Protein 1YXA (pdb70)

Structure (mmCIF, N/CA/C/O backbone):
data_1YXA
#
_entry.id   1YXA
#
_cell.length_a   83.340
_cell.length_b   92.620
_cell.length_c   118.260
_cell.angle_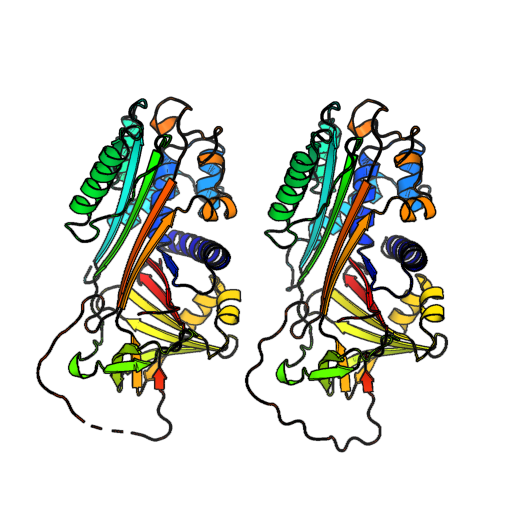alpha   90.000
_cell.angle_beta   90.000
_cell.angle_gamma   90.000
#
_symmetry.space_group_name_H-M   'P 21 21 21'
#
loop_
_entity.id
_entity.type
_entity.pdbx_description
1 polymer 'serine (or cysteine) proteinase inhibitor, clade A, member 3N'
2 water water
#
loop_
_atom_site.group_PDB
_atom_site.id
_atom_site.type_symbol
_atom_site.label_atom_id
_atom_site.label_alt_id
_atom_site.label_comp_id
_atom_site.lab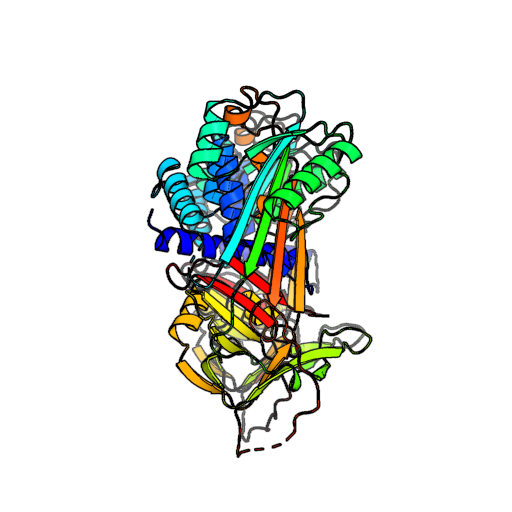el_asym_id
_atom_site.label_entity_id
_atom_site.label_seq_id
_atom_site.pdbx_PDB_ins_code
_atom_site.Cartn_x
_atom_site.Cartn_y
_atom_site.Cartn_z
_atom_site.occupancy
_atom_site.B_iso_or_equiv
_atom_site.auth_seq_id
_atom_site.auth_comp_id
_atom_site.auth_asym_id
_atom_site.auth_atom_id
_atom_site.pdbx_PDB_model_num
ATOM 1 N N . LEU A 1 27 ? 65.216 25.457 42.530 1.00 35.33 47 LEU A N 1
ATOM 2 C CA . LEU A 1 27 ? 64.373 26.578 42.034 1.00 38.07 47 LEU A CA 1
ATOM 3 C C . LEU A 1 27 ? 64.059 27.587 43.137 1.00 39.43 47 LEU A C 1
ATOM 4 O O . LEU A 1 27 ? 64.117 28.803 42.912 1.00 38.49 47 LEU A O 1
ATOM 9 N N . ALA A 1 28 ? 63.705 27.070 44.313 1.00 39.51 48 ALA A N 1
ATOM 10 C CA . ALA A 1 28 ? 63.457 27.894 45.484 1.00 41.19 48 ALA A CA 1
ATOM 11 C C . ALA A 1 28 ? 64.708 28.679 45.829 1.00 41.04 48 ALA A C 1
ATOM 12 O O . ALA A 1 28 ? 64.639 29.888 46.101 1.00 40.65 48 ALA A O 1
ATOM 14 N N . SER A 1 29 ? 65.843 27.979 45.774 1.00 39.79 49 SER A N 1
ATOM 15 C CA . SER A 1 29 ? 67.149 28.530 46.110 1.00 39.74 49 SER A CA 1
ATOM 16 C C . SER A 1 29 ? 67.610 29.549 45.068 1.00 37.31 49 SER A C 1
ATOM 17 O O . SER A 1 29 ? 68.147 30.597 45.424 1.00 38.48 49 SER A O 1
ATOM 20 N N . ILE A 1 30 ? 67.399 29.230 43.791 1.00 34.78 50 ILE A N 1
ATOM 21 C CA . ILE A 1 30 ? 67.669 30.156 42.694 1.00 34.14 50 ILE A CA 1
ATOM 22 C C . ILE A 1 30 ? 66.856 31.427 42.903 1.00 33.30 50 ILE A C 1
ATOM 23 O O . ILE A 1 30 ? 67.400 32.529 42.894 1.00 35.38 50 ILE A O 1
ATOM 28 N N . ASN A 1 31 ? 65.552 31.265 43.111 1.00 31.83 51 ASN A N 1
ATOM 29 C CA . ASN A 1 31 ? 64.665 32.408 43.261 1.00 29.66 51 ASN A CA 1
ATOM 30 C C . ASN A 1 31 ? 64.953 33.244 44.506 1.00 30.40 51 ASN A C 1
ATOM 31 O O . ASN A 1 31 ? 64.785 34.479 44.485 1.00 29.56 51 ASN A O 1
ATOM 36 N N . THR A 1 32 ? 65.387 32.574 45.574 1.00 28.72 52 THR A N 1
ATOM 37 C CA . THR A 1 32 ? 65.767 33.243 46.817 1.00 30.24 52 THR A CA 1
ATOM 38 C C . THR A 1 32 ? 67.040 34.044 46.617 1.00 30.04 52 THR A C 1
ATOM 39 O O . THR A 1 32 ? 67.179 35.145 47.156 1.00 33.25 52 THR A O 1
ATOM 43 N N . ASP A 1 33 ? 67.959 33.500 45.831 1.00 30.69 53 ASP A N 1
ATOM 44 C CA . ASP A 1 33 ? 69.202 34.191 45.527 1.00 31.08 53 ASP A CA 1
ATOM 45 C C . ASP A 1 33 ? 68.908 35.445 44.714 1.00 30.12 53 ASP A C 1
ATOM 46 O O . ASP A 1 33 ? 69.455 36.506 44.987 1.00 29.58 53 ASP A O 1
ATOM 51 N N . PHE A 1 34 ? 68.035 35.323 43.716 1.00 29.60 54 PHE A N 1
ATOM 52 C CA . PHE A 1 34 ? 67.542 36.487 42.990 1.00 27.96 54 PHE A CA 1
ATOM 53 C C . PHE A 1 34 ? 66.892 37.499 43.941 1.00 27.41 54 PHE A C 1
ATOM 54 O O . PHE A 1 34 ? 67.167 38.708 43.861 1.00 28.37 54 PHE A O 1
ATOM 62 N N . ALA A 1 35 ? 66.042 37.005 44.846 1.00 27.59 55 ALA A N 1
ATOM 63 C CA . ALA A 1 35 ? 65.295 37.875 45.781 1.00 27.29 55 ALA A CA 1
ATOM 64 C C . ALA A 1 35 ? 66.219 38.804 46.570 1.00 26.59 55 ALA A C 1
ATOM 65 O O . ALA A 1 35 ? 66.023 40.021 46.597 1.00 27.95 55 ALA A O 1
ATOM 67 N N . PHE A 1 36 ? 67.258 38.218 47.157 1.00 26.52 56 PHE A N 1
ATOM 68 C CA . PHE A 1 36 ? 68.187 38.957 48.003 1.00 28.35 56 PHE A CA 1
ATOM 69 C C . PHE A 1 36 ? 69.109 39.869 47.210 1.00 29.80 56 PHE A C 1
ATOM 70 O O . PHE A 1 36 ? 69.495 40.931 47.696 1.00 30.79 56 PHE A O 1
ATOM 78 N N . SER A 1 37 ? 69.455 39.457 45.993 1.00 30.40 57 SER A N 1
ATOM 79 C CA . SER A 1 37 ? 70.197 40.299 45.068 1.00 29.89 57 SER A CA 1
ATOM 80 C C . SER A 1 37 ? 69.398 41.551 44.749 1.00 29.63 57 SER A C 1
ATOM 81 O O . SER A 1 37 ? 69.909 42.662 44.834 1.00 30.12 57 SER A O 1
ATOM 84 N N . LEU A 1 38 ? 68.144 41.347 44.358 1.00 29.97 58 LEU A N 1
ATOM 85 C CA . LEU A 1 38 ? 67.239 42.429 44.021 1.00 29.05 58 LEU A CA 1
ATOM 86 C C . LEU A 1 38 ? 66.999 43.335 45.236 1.00 29.43 58 LEU A C 1
ATOM 87 O O . LEU A 1 38 ? 67.055 44.560 45.113 1.00 30.76 58 LEU A O 1
ATOM 92 N N . TYR A 1 39 ? 66.745 42.724 46.396 1.00 28.87 59 TYR A N 1
ATOM 93 C CA . TYR A 1 39 ? 66.529 43.453 47.647 1.00 27.96 59 TYR A CA 1
ATOM 94 C C . TYR A 1 39 ? 67.633 44.489 47.895 1.00 28.70 59 TYR A C 1
ATOM 95 O O . TYR A 1 39 ? 67.352 45.680 48.116 1.00 27.91 59 TYR A O 1
ATOM 104 N N . LYS A 1 40 ? 68.882 44.033 47.843 1.00 28.11 60 LYS A N 1
ATOM 105 C CA . LYS A 1 40 ? 70.035 44.885 48.078 1.00 28.60 60 LYS A CA 1
ATOM 106 C C . LYS A 1 40 ? 70.116 46.054 47.088 1.00 29.33 60 LYS A C 1
ATOM 107 O O . LYS A 1 40 ? 70.453 47.185 47.469 1.00 27.87 60 LYS A O 1
ATOM 113 N N . GLU A 1 41 ? 69.825 45.778 45.815 1.00 30.18 61 GLU A N 1
ATOM 114 C CA . GLU A 1 41 ? 69.830 46.819 44.796 1.00 29.94 61 GLU A CA 1
ATOM 115 C C . GLU A 1 41 ? 68.711 47.827 45.039 1.00 31.00 61 GLU A C 1
ATOM 116 O O . GLU A 1 41 ? 68.892 49.023 44.814 1.00 29.67 61 GLU A O 1
ATOM 122 N N . LEU A 1 42 ? 67.568 47.344 45.518 1.00 30.56 62 LEU A N 1
ATOM 123 C CA . LEU A 1 42 ? 66.440 48.226 45.817 1.00 30.48 62 LEU A CA 1
ATOM 124 C C . LEU A 1 42 ? 66.678 49.137 47.013 1.00 30.72 62 LEU A C 1
ATOM 125 O O . LEU A 1 42 ? 66.310 50.316 46.966 1.00 30.41 62 LEU A O 1
ATOM 130 N N . VAL A 1 43 ? 67.284 48.588 48.071 1.00 30.66 63 VAL A N 1
ATOM 131 C CA . VAL A 1 43 ? 67.669 49.355 49.256 1.00 31.29 63 VAL A CA 1
ATOM 132 C C . VAL A 1 43 ? 68.708 50.423 48.926 1.00 32.54 63 VAL A C 1
ATOM 133 O O . VAL A 1 43 ? 68.632 51.544 49.431 1.00 33.05 63 VAL A O 1
ATOM 137 N N . LEU A 1 44 ? 69.679 50.070 48.088 1.00 34.55 64 LEU A N 1
ATOM 138 C CA . LEU A 1 44 ? 70.692 51.025 47.647 1.00 35.62 64 LEU A CA 1
ATOM 139 C C . LEU A 1 44 ? 70.052 52.196 46.914 1.00 37.79 64 LEU A C 1
ATOM 140 O O . LEU A 1 44 ? 70.500 53.329 47.052 1.00 39.92 64 LEU A O 1
ATOM 145 N N . LYS A 1 45 ? 69.006 51.921 46.137 1.00 39.71 65 LYS A N 1
ATOM 146 C CA . LYS A 1 45 ? 68.260 52.971 45.444 1.00 41.59 65 LYS A CA 1
ATOM 147 C C . LYS A 1 45 ? 67.407 53.809 46.397 1.00 43.40 65 LYS A C 1
ATOM 148 O O . LYS A 1 45 ? 67.403 55.036 46.298 1.00 44.18 65 LYS A O 1
ATOM 154 N N . ASN A 1 46 ? 66.710 53.149 47.324 1.00 44.91 66 ASN A N 1
ATOM 155 C CA . ASN A 1 46 ? 65.770 53.817 48.242 1.00 47.10 66 ASN A CA 1
ATOM 156 C C . ASN A 1 46 ? 66.079 53.554 49.719 1.00 47.40 66 ASN A C 1
ATOM 157 O O . ASN A 1 46 ? 65.381 52.746 50.357 1.00 47.42 66 ASN A O 1
ATOM 162 N N . PRO A 1 47 ? 67.129 54.206 50.267 1.00 46.62 67 PRO A N 1
ATOM 163 C CA . PRO A 1 47 ? 67.463 54.004 51.682 1.00 45.91 67 PRO A CA 1
ATOM 164 C C . PRO A 1 47 ? 66.365 54.460 52.630 1.00 45.34 67 PRO A C 1
ATOM 165 O O . PRO A 1 47 ? 65.588 55.364 52.298 1.00 44.27 67 PRO A O 1
ATOM 169 N N . ASP A 1 48 ? 66.296 53.802 53.787 1.00 45.45 68 ASP A N 1
ATOM 170 C CA . ASP A 1 48 ? 65.320 54.106 54.845 1.00 46.04 68 ASP A CA 1
ATOM 171 C C . ASP A 1 48 ? 63.855 54.216 54.375 1.00 44.68 68 ASP A C 1
ATOM 172 O O . ASP A 1 48 ? 63.111 55.079 54.864 1.00 44.92 68 ASP A O 1
ATOM 177 N N . THR A 1 49 ? 63.443 53.357 53.439 1.00 41.55 69 THR A N 1
ATOM 178 C CA . THR A 1 49 ? 62.053 53.352 52.959 1.00 39.23 69 THR A CA 1
ATOM 179 C C . THR A 1 49 ? 61.484 51.938 52.985 1.00 35.53 69 THR A C 1
ATOM 180 O O . THR A 1 49 ? 62.232 50.965 52.906 1.00 34.58 69 THR A O 1
ATOM 184 N N . ASN A 1 50 ? 60.162 51.829 53.093 1.00 32.74 70 ASN A N 1
ATOM 185 C CA . ASN A 1 50 ? 59.493 50.541 52.940 1.00 30.47 70 ASN A CA 1
ATOM 186 C C . ASN A 1 50 ? 59.878 49.933 51.596 1.00 29.40 70 ASN A C 1
ATOM 187 O O . ASN A 1 50 ? 60.059 50.645 50.608 1.00 30.73 70 ASN A O 1
ATOM 192 N N . ILE A 1 51 ? 60.049 48.621 51.583 1.00 28.49 71 ILE A N 1
ATOM 193 C CA . ILE A 1 51 ? 60.319 47.879 50.354 1.00 27.69 71 ILE A CA 1
ATOM 194 C C . ILE A 1 51 ? 59.359 46.715 50.376 1.00 24.37 71 ILE A C 1
ATOM 195 O O . ILE A 1 51 ? 59.170 46.087 51.408 1.00 23.57 71 ILE A O 1
ATOM 200 N N . VAL A 1 52 ? 58.699 46.486 49.251 1.00 21.89 72 VAL A N 1
ATOM 201 C CA . VAL A 1 52 ? 57.835 45.348 49.085 1.00 23.42 72 VAL A CA 1
ATOM 202 C C . VAL A 1 52 ? 57.939 44.939 47.639 1.00 23.05 72 VAL A C 1
ATOM 203 O O . VAL A 1 52 ? 57.678 45.736 46.760 1.00 21.79 72 VAL A O 1
ATOM 207 N N . PHE A 1 53 ? 58.323 43.700 47.387 1.00 19.98 73 PHE A N 1
ATOM 208 C CA . PHE A 1 53 ? 58.288 43.204 46.017 1.00 22.63 73 PHE A CA 1
ATOM 209 C C . PHE A 1 53 ? 58.134 41.702 46.052 1.00 20.79 73 PHE A C 1
ATOM 210 O O . PHE A 1 53 ? 58.269 41.087 47.107 1.00 19.68 73 PHE A O 1
ATOM 218 N N . SER A 1 54 ? 57.823 41.132 44.896 1.00 18.56 74 SER A N 1
ATOM 219 C CA . SER A 1 54 ? 57.722 39.706 44.734 1.00 18.45 74 SER A CA 1
ATOM 220 C C . SER A 1 54 ? 58.870 39.234 43.857 1.00 20.20 74 SER A C 1
ATOM 221 O O . SER A 1 54 ? 58.920 39.591 42.681 1.00 19.35 74 SER A O 1
ATOM 224 N N . PRO A 1 55 ? 59.795 38.418 44.413 1.00 22.07 75 PRO A N 1
ATOM 225 C CA . PRO A 1 55 ? 60.847 37.828 43.573 1.00 23.00 75 PRO A CA 1
ATOM 226 C C . PRO A 1 55 ? 60.275 36.767 42.628 1.00 26.66 75 PRO A C 1
ATOM 227 O O . PRO A 1 55 ? 60.831 36.512 41.557 1.00 28.61 75 PRO A O 1
ATOM 231 N N . LEU A 1 56 ? 59.175 36.154 43.048 1.00 26.24 76 LEU A N 1
ATOM 232 C CA . LEU A 1 56 ? 58.461 35.177 42.251 1.00 25.43 76 LEU A CA 1
ATOM 233 C C . LEU A 1 56 ? 57.837 35.845 41.032 1.00 24.11 76 LEU A C 1
ATOM 234 O O . LEU A 1 56 ? 58.120 35.446 39.904 1.00 26.26 76 LEU A O 1
ATOM 239 N N . SER A 1 57 ? 57.002 36.860 41.253 1.00 22.72 77 SER A N 1
ATOM 240 C CA . SER A 1 57 ? 56.246 37.439 40.160 1.00 23.91 77 SER A CA 1
ATOM 241 C C . SER A 1 57 ? 57.152 38.201 39.214 1.00 22.49 77 SER A C 1
ATOM 242 O O . SER A 1 57 ? 56.911 38.199 38.001 1.00 22.79 77 SER A O 1
ATOM 245 N N . ILE A 1 58 ? 58.200 38.832 39.754 1.00 21.27 78 ILE A N 1
ATOM 246 C CA . ILE A 1 58 ? 59.132 39.590 38.918 1.00 20.41 78 ILE A CA 1
ATOM 247 C C . ILE A 1 58 ? 59.880 38.610 38.006 1.00 22.84 78 ILE A C 1
ATOM 248 O O . ILE A 1 58 ? 59.980 38.826 36.797 1.00 22.60 78 ILE A O 1
ATOM 253 N N . SER A 1 59 ? 60.368 37.516 38.584 1.00 23.09 79 SER A N 1
ATOM 254 C CA . SER A 1 59 ? 61.046 36.477 37.812 1.00 22.72 79 SER A CA 1
ATOM 255 C C . SER A 1 59 ? 60.166 35.891 36.707 1.00 22.35 79 SER A C 1
ATOM 256 O O . SER A 1 59 ? 60.636 35.681 35.588 1.00 23.42 79 SER A O 1
ATOM 259 N N . ALA A 1 60 ? 58.896 35.647 37.030 1.00 22.22 80 ALA A N 1
ATOM 260 C CA . ALA A 1 60 ? 57.933 35.118 36.073 1.00 23.59 80 ALA A CA 1
ATOM 261 C C . ALA A 1 60 ? 57.674 36.082 34.934 1.00 22.86 80 ALA A C 1
ATOM 262 O O . ALA A 1 60 ? 57.523 35.657 33.803 1.00 25.93 80 ALA A O 1
ATOM 264 N N . ALA A 1 61 ? 57.650 37.378 35.226 1.00 24.12 81 ALA A N 1
ATOM 265 C CA . ALA A 1 61 ? 57.399 38.376 34.207 1.00 23.36 81 ALA A CA 1
ATOM 266 C C . ALA A 1 61 ? 58.599 38.477 33.248 1.00 24.34 81 ALA A C 1
ATOM 267 O O . ALA A 1 61 ? 58.435 38.573 32.029 1.00 21.91 81 ALA A O 1
ATOM 269 N N . LEU A 1 62 ? 59.805 38.424 33.805 1.00 24.37 82 LEU A N 1
ATOM 270 C CA . LEU A 1 62 ? 61.022 38.460 33.001 1.00 25.50 82 LEU A CA 1
ATOM 271 C C . LEU A 1 62 ? 61.209 37.188 32.173 1.00 26.65 82 LEU A C 1
ATOM 272 O O . LEU A 1 62 ? 61.652 37.264 31.020 1.00 26.90 82 LEU A O 1
ATOM 277 N N . ALA A 1 63 ? 60.840 36.037 32.745 1.00 25.24 83 ALA A N 1
ATOM 278 C CA . ALA A 1 63 ? 60.826 34.773 32.005 1.00 27.46 83 ALA A CA 1
ATOM 279 C C . ALA A 1 63 ? 59.822 34.807 30.848 1.00 28.33 83 ALA A C 1
ATOM 280 O O . ALA A 1 63 ? 60.092 34.253 29.794 1.00 28.64 83 ALA A O 1
ATOM 282 N N . LEU A 1 64 ? 58.673 35.461 31.053 1.00 28.41 84 LEU A N 1
ATOM 283 C CA . LEU A 1 64 ? 57.715 35.696 29.971 1.00 27.33 84 LEU A CA 1
ATOM 284 C C . LEU A 1 64 ? 58.352 36.478 28.803 1.00 29.09 84 LEU A C 1
ATOM 285 O O . LEU A 1 64 ? 58.141 36.157 27.636 1.00 29.04 84 LEU A O 1
ATOM 290 N N . VAL A 1 65 ? 59.144 37.498 29.121 1.00 27.74 85 VAL A N 1
ATOM 291 C CA . VAL A 1 65 ? 59.854 38.233 28.082 1.00 26.63 85 VAL A CA 1
ATOM 292 C C . VAL A 1 65 ? 60.917 37.360 27.390 1.00 25.65 85 VAL A C 1
ATOM 293 O O . VAL A 1 65 ? 61.053 37.411 26.164 1.00 24.75 85 VAL A O 1
ATOM 297 N N . SER A 1 66 ? 61.621 36.540 28.170 1.00 24.12 86 SER A N 1
ATOM 298 C CA . SER A 1 66 ? 62.632 35.624 27.637 1.00 26.57 86 SER A CA 1
ATOM 299 C C . SER A 1 66 ? 62.063 34.596 26.633 1.00 28.54 86 SER A C 1
ATOM 300 O O . SER A 1 66 ? 62.799 34.062 25.815 1.00 31.42 86 SER A O 1
ATOM 303 N N . LEU A 1 67 ? 60.768 34.312 26.713 1.00 28.89 87 LEU A N 1
ATOM 304 C CA . LEU A 1 67 ? 60.102 33.491 25.715 1.00 30.69 87 LEU A CA 1
ATOM 305 C C . LEU A 1 67 ? 60.205 34.076 24.309 1.00 32.01 87 LEU A C 1
ATOM 306 O O . LEU A 1 67 ? 60.198 33.340 23.335 1.00 31.07 87 LEU A O 1
ATOM 311 N N . GLY A 1 68 ? 60.246 35.406 24.210 1.00 32.27 88 GLY A N 1
ATOM 312 C CA . GLY A 1 68 ? 60.380 36.070 22.922 1.00 32.11 88 GLY A CA 1
ATOM 313 C C . GLY A 1 68 ? 61.787 36.537 22.601 1.00 31.36 88 GLY A C 1
ATOM 314 O O . GLY A 1 68 ? 62.000 37.230 21.603 1.00 31.51 88 GLY A O 1
ATOM 315 N N . ALA A 1 69 ? 62.746 36.164 23.439 1.00 29.60 89 ALA A N 1
ATOM 316 C CA . ALA A 1 69 ? 64.120 36.597 23.267 1.00 30.20 89 ALA A CA 1
ATOM 317 C C . ALA A 1 69 ? 64.972 35.508 22.638 1.00 31.78 89 ALA A C 1
ATOM 318 O O . ALA A 1 69 ? 64.601 34.333 22.647 1.00 31.21 89 ALA A O 1
ATOM 320 N N . LYS A 1 70 ? 66.116 35.917 22.091 1.00 32.16 90 LYS A N 1
ATOM 321 C CA . LYS A 1 70 ? 67.072 34.992 21.496 1.00 34.91 90 LYS A CA 1
ATOM 322 C C . LYS A 1 70 ? 68.476 35.464 21.803 1.00 34.17 90 LYS A C 1
ATOM 323 O O . LYS A 1 70 ? 68.660 36.597 22.229 1.00 33.61 90 LYS A O 1
ATOM 329 N N . GLY A 1 71 ? 69.461 34.587 21.601 1.00 36.27 91 GLY A N 1
ATOM 330 C CA . GLY A 1 71 ? 70.878 34.960 21.701 1.00 35.74 91 GLY A CA 1
ATOM 331 C C . GLY A 1 71 ? 71.267 35.498 23.061 1.00 37.08 91 GLY A C 1
ATOM 332 O O . GLY A 1 71 ? 70.790 35.012 24.085 1.00 38.56 91 GLY A O 1
ATOM 333 N N . ASN A 1 72 ? 72.120 36.519 23.074 1.00 37.24 92 ASN A N 1
ATOM 334 C CA . ASN A 1 72 ? 72.585 37.100 24.322 1.00 37.40 92 ASN A CA 1
ATOM 335 C C . ASN A 1 72 ? 71.477 37.822 25.104 1.00 36.31 92 ASN A C 1
ATOM 336 O O . ASN A 1 72 ? 71.613 38.040 26.307 1.00 37.74 92 ASN A O 1
ATOM 341 N N . THR A 1 73 ? 70.389 38.191 24.431 1.00 33.55 93 THR A N 1
ATOM 342 C CA . THR A 1 73 ? 69.263 38.820 25.114 1.00 31.43 93 THR A CA 1
ATOM 343 C C . THR A 1 73 ? 68.595 37.805 26.024 1.00 31.75 93 THR A C 1
ATOM 344 O O . THR A 1 73 ? 68.359 38.090 27.208 1.00 28.22 93 THR A O 1
ATOM 348 N N . LEU A 1 74 ? 68.303 36.625 25.461 1.00 32.38 94 LEU A N 1
ATOM 349 C CA . LEU A 1 74 ? 67.717 35.517 26.204 1.00 35.12 94 LEU A CA 1
ATOM 350 C C . LEU A 1 74 ? 68.662 35.082 27.341 1.00 36.36 94 LEU A C 1
ATOM 351 O O . LEU A 1 74 ? 68.289 35.119 28.519 1.00 35.61 94 LEU A O 1
ATOM 356 N N . GLU A 1 75 ? 69.887 34.712 26.972 1.00 37.29 95 GLU A N 1
ATOM 357 C CA . GLU A 1 75 ? 70.900 34.229 27.918 1.00 39.90 95 GLU A CA 1
ATOM 358 C C . GLU A 1 75 ? 71.082 35.145 29.141 1.00 36.58 95 GLU A C 1
ATOM 359 O O . GLU A 1 75 ? 71.175 34.663 30.266 1.00 35.63 95 GLU A O 1
ATOM 365 N N . GLU A 1 76 ? 71.115 36.458 28.923 1.00 34.09 96 GLU A N 1
ATOM 366 C CA . GLU A 1 76 ? 71.257 37.421 30.022 1.00 31.59 96 GLU A CA 1
ATOM 367 C C . GLU A 1 76 ? 70.048 37.474 30.963 1.00 29.34 96 GLU A C 1
ATOM 368 O O . GLU A 1 76 ? 70.208 37.673 32.159 1.00 28.47 96 GLU A O 1
ATOM 374 N N . ILE A 1 77 ? 68.838 37.331 30.427 1.00 28.09 97 ILE A N 1
ATOM 375 C CA . ILE A 1 77 ? 67.658 37.299 31.296 1.00 26.40 97 ILE A CA 1
ATOM 376 C C . ILE A 1 77 ? 67.709 36.097 32.260 1.00 27.55 97 ILE A C 1
ATOM 377 O O . ILE A 1 77 ? 67.651 36.269 33.478 1.00 28.31 97 ILE A O 1
ATOM 382 N N . LEU A 1 78 ? 67.854 34.898 31.703 1.00 27.15 98 LEU A N 1
ATOM 383 C CA . LEU A 1 78 ? 67.852 33.655 32.479 1.00 28.75 98 LEU A CA 1
ATOM 384 C C . LEU A 1 78 ? 68.957 33.572 33.514 1.00 30.34 98 LEU A C 1
ATOM 385 O O . LEU A 1 78 ? 68.721 33.129 34.636 1.00 32.04 98 LEU A O 1
ATOM 390 N N . GLU A 1 79 ? 70.146 34.034 33.148 1.00 30.44 99 GLU A N 1
ATOM 391 C CA . GLU A 1 79 ? 71.268 34.111 34.064 1.00 32.19 99 GLU A CA 1
ATOM 392 C C . GLU A 1 79 ? 71.121 35.221 35.120 1.00 31.92 99 GLU A C 1
ATOM 393 O O . GLU A 1 79 ? 71.549 35.046 36.270 1.00 31.16 99 GLU A O 1
ATOM 399 N N . GLY A 1 80 ? 70.529 36.356 34.743 1.00 29.13 100 GLY A N 1
ATOM 400 C CA . GLY A 1 80 ? 70.240 37.419 35.718 1.00 26.70 100 GLY A CA 1
ATOM 401 C C . GLY A 1 80 ? 69.227 36.956 36.765 1.00 26.86 100 GLY A C 1
ATOM 402 O O . GLY A 1 80 ? 69.227 37.432 37.903 1.00 26.79 100 GLY A O 1
ATOM 403 N N . LEU A 1 81 ? 68.364 36.019 36.370 1.00 27.48 101 LEU A N 1
ATOM 404 C CA . LEU A 1 81 ? 67.409 35.366 37.274 1.00 27.81 101 LEU A CA 1
ATOM 405 C C . LEU A 1 81 ? 68.062 34.320 38.182 1.00 29.82 101 LEU A C 1
ATOM 406 O O . LEU A 1 81 ? 67.373 33.683 39.001 1.00 28.87 101 LEU A O 1
ATOM 411 N N . LYS A 1 82 ? 69.381 34.153 38.009 1.00 32.03 102 LYS A N 1
ATOM 412 C CA . LYS A 1 82 ? 70.269 33.254 38.790 1.00 33.86 102 LYS A CA 1
ATOM 413 C C . LYS A 1 82 ? 70.215 31.786 38.370 1.00 36.62 102 LYS A C 1
ATOM 414 O O . LYS A 1 82 ? 70.671 30.914 39.109 1.00 38.87 102 LYS A O 1
ATOM 420 N N . PHE A 1 83 ? 69.682 31.508 37.183 1.00 37.93 103 PHE A N 1
ATOM 421 C CA . PHE A 1 83 ? 69.785 30.160 36.626 1.00 39.87 103 PHE A CA 1
ATOM 422 C C . PHE A 1 83 ? 71.165 29.919 36.021 1.00 41.73 103 PHE A C 1
ATOM 423 O O . PHE A 1 83 ? 71.817 30.843 35.507 1.00 41.94 103 PHE A O 1
ATOM 431 N N . ASN A 1 84 ? 71.612 28.673 36.119 1.00 44.82 104 ASN A N 1
ATOM 432 C CA . ASN A 1 84 ? 72.799 28.206 35.415 1.00 48.03 104 ASN A CA 1
ATOM 433 C C . ASN A 1 84 ? 72.320 27.395 34.231 1.00 48.78 104 ASN A C 1
ATOM 434 O O . ASN A 1 84 ? 71.764 26.307 34.400 1.00 49.13 104 ASN A O 1
ATOM 439 N N . LEU A 1 85 ? 72.531 27.934 33.036 1.00 50.15 105 LEU A N 1
ATOM 440 C CA . LEU A 1 85 ? 71.994 27.335 31.822 1.00 52.20 105 LEU A CA 1
ATOM 441 C C . LEU A 1 85 ? 72.729 26.063 31.352 1.00 54.35 105 LEU A C 1
ATOM 442 O O . LEU A 1 85 ? 72.219 25.340 30.489 1.00 54.79 105 LEU A O 1
ATOM 447 N N . THR A 1 86 ? 73.907 25.790 31.915 1.00 55.94 106 THR A N 1
ATOM 448 C CA . THR A 1 86 ? 74.582 24.512 31.664 1.00 57.98 106 THR A CA 1
ATOM 449 C C . THR A 1 86 ? 73.914 23.386 32.461 1.00 59.08 106 THR A C 1
ATOM 450 O O . THR A 1 86 ? 74.021 22.212 32.097 1.00 60.05 106 THR A O 1
ATOM 454 N N . GLU A 1 87 ? 73.219 23.751 33.538 1.00 60.03 107 GLU A N 1
ATOM 455 C CA . GLU A 1 87 ? 72.540 22.782 34.401 1.00 61.38 107 GLU A CA 1
ATOM 456 C C . GLU A 1 87 ? 71.017 22.771 34.232 1.00 62.22 107 GLU A C 1
ATOM 457 O O . GLU A 1 87 ? 70.355 21.807 34.615 1.00 62.65 107 GLU A O 1
ATOM 459 N N . THR A 1 88 ? 70.462 23.838 33.663 1.00 63.12 108 THR A N 1
ATOM 460 C CA . THR A 1 88 ? 69.007 23.952 33.519 1.00 63.56 108 THR A CA 1
ATOM 461 C C . THR A 1 88 ? 68.598 24.360 32.107 1.00 64.06 108 THR A C 1
ATOM 462 O O . THR A 1 88 ? 69.174 25.285 31.519 1.00 64.12 108 THR A O 1
ATOM 466 N N . SER A 1 89 ? 67.597 23.664 31.578 1.00 64.27 109 SER A N 1
ATOM 467 C CA . SER A 1 89 ? 67.047 23.968 30.259 1.00 64.89 109 SER A CA 1
ATOM 468 C C . SER A 1 89 ? 66.075 25.150 30.304 1.00 64.36 109 SER A C 1
ATOM 469 O O . SER A 1 89 ? 65.344 25.330 31.286 1.00 63.64 109 SER A O 1
ATOM 472 N N . GLU A 1 90 ? 66.082 25.944 29.233 1.00 63.52 110 GLU A N 1
ATOM 473 C CA . GLU A 1 90 ? 65.143 27.048 29.049 1.00 62.86 110 GLU A CA 1
ATOM 474 C C . GLU A 1 90 ? 63.699 26.548 29.137 1.00 61.97 110 GLU A C 1
ATOM 475 O O . GLU A 1 90 ? 62.837 27.226 29.692 1.00 61.73 110 GLU A O 1
ATOM 481 N N . ALA A 1 91 ? 63.453 25.354 28.599 1.00 60.59 111 ALA A N 1
ATOM 482 C CA . ALA A 1 91 ? 62.136 24.731 28.645 1.00 60.64 111 ALA A CA 1
ATOM 483 C C . ALA A 1 91 ? 61.702 24.402 30.075 1.00 60.95 111 ALA A C 1
ATOM 484 O O . ALA A 1 91 ? 60.537 24.614 30.432 1.00 61.86 111 ALA A O 1
ATOM 486 N N . ASP A 1 92 ? 62.634 23.887 30.887 1.00 59.15 112 ASP A N 1
ATOM 487 C CA . ASP A 1 92 ? 62.351 23.588 32.296 1.00 59.00 112 ASP A CA 1
ATOM 488 C C . ASP A 1 92 ? 62.031 24.853 33.097 1.00 59.11 112 ASP A C 1
ATOM 489 O O . ASP A 1 92 ? 61.206 24.827 34.014 1.00 61.16 112 ASP A O 1
ATOM 491 N N . ILE A 1 93 ? 62.685 25.959 32.746 1.00 57.86 113 ILE A N 1
ATOM 492 C CA . ILE A 1 93 ? 62.460 27.234 33.425 1.00 55.52 113 ILE A CA 1
ATOM 493 C C . ILE A 1 93 ? 61.004 27.707 33.256 1.00 56.78 113 ILE A C 1
ATOM 494 O O . ILE A 1 93 ? 60.366 28.127 34.238 1.00 58.64 113 ILE A O 1
ATOM 499 N N . HIS A 1 94 ? 60.480 27.611 32.026 1.00 56.22 114 HIS A N 1
ATOM 500 C CA . HIS A 1 94 ? 59.087 27.987 31.738 1.00 55.42 114 HIS A CA 1
ATOM 501 C C . HIS A 1 94 ? 58.059 27.004 32.321 1.00 57.58 114 HIS A C 1
ATOM 502 O O . HIS A 1 94 ? 56.957 27.406 32.697 1.00 57.67 114 HIS A O 1
ATOM 509 N N . GLN A 1 95 ? 58.415 25.722 32.395 1.00 58.09 115 GLN A N 1
ATOM 510 C CA . GLN A 1 95 ? 57.528 24.731 32.998 1.00 60.26 115 GLN A CA 1
ATOM 511 C C . GLN A 1 95 ? 57.517 24.941 34.503 1.00 61.37 115 GLN A C 1
ATOM 512 O O . GLN A 1 95 ? 56.541 24.613 35.183 1.00 61.51 115 GLN A O 1
ATOM 514 N N . GLY A 1 96 ? 58.617 25.505 35.004 1.00 61.67 116 GLY A N 1
ATOM 515 C CA . GLY A 1 96 ? 58.849 25.647 36.436 1.00 61.62 116 GLY A CA 1
ATOM 516 C C . GLY A 1 96 ? 57.940 26.707 37.002 1.00 61.66 116 GLY A C 1
ATOM 517 O O . GLY A 1 96 ? 57.117 26.417 37.873 1.00 63.70 116 GLY A O 1
ATOM 518 N N . PHE A 1 97 ? 58.101 27.932 36.494 1.00 59.33 117 PHE A N 1
ATOM 519 C CA . PHE A 1 97 ? 57.211 29.054 36.800 1.00 57.56 117 PHE A CA 1
ATOM 520 C C . PHE A 1 97 ? 55.786 28.757 36.327 1.00 57.54 117 PHE A C 1
ATOM 521 O O . PHE A 1 97 ? 54.814 29.228 36.930 1.00 57.33 117 PHE A O 1
ATOM 529 N N . GLY A 1 98 ? 55.677 27.970 35.250 1.00 57.58 118 GLY A N 1
ATOM 530 C CA . GLY A 1 98 ? 54.386 27.647 34.647 1.00 57.62 118 GLY A CA 1
ATOM 531 C C . GLY A 1 98 ? 53.477 26.860 35.571 1.00 57.50 118 GLY A C 1
ATOM 532 O O . GLY A 1 98 ? 52.345 27.269 35.839 1.00 57.97 118 GLY A O 1
ATOM 533 N N . HIS A 1 99 ? 53.977 25.729 36.054 1.00 57.00 119 HIS A N 1
ATOM 534 C CA . HIS A 1 99 ? 53.248 24.923 37.017 1.00 56.75 119 HIS A CA 1
ATOM 535 C C . HIS A 1 99 ? 52.936 25.710 38.293 1.00 56.32 119 HIS A C 1
ATOM 536 O O . HIS A 1 99 ? 51.815 25.649 38.801 1.00 57.44 119 HIS A O 1
ATOM 538 N N . LEU A 1 100 ? 53.921 26.454 38.797 1.00 54.52 120 LEU A N 1
ATOM 539 C CA . LEU A 1 100 ? 53.759 27.195 40.047 1.00 53.42 120 LEU A CA 1
ATOM 540 C C . LEU A 1 100 ? 52.632 28.225 39.970 1.00 52.72 120 LEU A C 1
ATOM 541 O O . LEU A 1 100 ? 51.769 28.274 40.854 1.00 51.11 120 LEU A O 1
ATOM 546 N N . LEU A 1 101 ? 52.640 29.030 38.909 1.00 51.91 121 LEU A N 1
ATOM 547 C CA . LEU A 1 101 ? 51.651 30.093 38.737 1.00 51.99 121 LEU A CA 1
ATOM 548 C C . LEU A 1 101 ? 50.254 29.566 38.450 1.00 52.10 121 LEU A C 1
ATOM 549 O O . LEU A 1 101 ? 49.269 30.180 38.854 1.00 52.13 121 LEU A O 1
ATOM 554 N N . GLN A 1 102 ? 50.173 28.437 37.749 1.00 52.55 122 GLN A N 1
ATOM 555 C CA . GLN A 1 102 ? 48.888 27.787 37.496 1.00 54.05 122 GLN A CA 1
ATOM 556 C C . GLN A 1 102 ? 48.264 27.298 38.800 1.00 54.29 122 GLN A C 1
ATOM 557 O O . GLN A 1 102 ? 47.047 27.141 38.891 1.00 55.54 122 GLN A O 1
ATOM 559 N N . ARG A 1 103 ? 49.110 27.078 39.807 1.00 54.41 123 ARG A N 1
ATOM 560 C CA . ARG A 1 103 ? 48.694 26.542 41.101 1.00 53.85 123 ARG A CA 1
ATOM 561 C C . ARG A 1 103 ? 48.341 27.633 42.114 1.00 54.34 123 ARG A C 1
ATOM 562 O O . ARG A 1 103 ? 47.460 27.448 42.944 1.00 55.20 123 ARG A O 1
ATOM 570 N N . LEU A 1 104 ? 49.008 28.779 42.019 1.00 56.80 124 LEU A N 1
ATOM 571 C CA . LEU A 1 104 ? 48.983 29.775 43.088 1.00 57.39 124 LEU A CA 1
ATOM 572 C C . LEU A 1 104 ? 47.750 30.691 43.109 1.00 59.93 124 LEU A C 1
ATOM 573 O O . LEU A 1 104 ? 47.166 30.929 44.176 1.00 60.17 124 LEU A O 1
ATOM 578 N N . ASN A 1 105 ? 47.349 31.193 41.942 1.00 62.37 125 ASN A N 1
ATOM 579 C CA . ASN A 1 105 ? 46.174 32.077 41.833 1.00 65.48 125 ASN A CA 1
ATOM 580 C C . ASN A 1 105 ? 44.852 31.368 42.159 1.00 67.53 125 ASN A C 1
ATOM 581 O O . ASN A 1 105 ? 43.843 32.027 42.450 1.00 67.45 125 ASN A O 1
ATOM 586 N N . GLN A 1 106 ? 44.879 30.032 42.093 1.00 69.21 126 GLN A N 1
ATOM 587 C CA . GLN A 1 106 ? 43.765 29.163 42.490 1.00 70.42 126 GLN A CA 1
ATOM 588 C C . GLN A 1 106 ? 43.621 29.119 44.015 1.00 70.03 126 GLN A C 1
ATOM 589 O O . GLN A 1 106 ? 44.571 28.735 44.711 1.00 69.32 126 GLN A O 1
ATOM 595 N N . PRO A 1 107 ? 42.435 29.505 44.542 1.00 70.10 127 PRO A N 1
ATOM 596 C CA . PRO A 1 107 ? 42.206 29.478 45.996 1.00 69.69 127 PRO A CA 1
ATOM 597 C C . PRO A 1 107 ? 42.269 28.048 46.565 1.00 69.27 127 PRO A C 1
ATOM 598 O O . PRO A 1 107 ? 41.596 27.138 46.056 1.00 69.66 127 PRO A O 1
ATOM 602 N N . LYS A 1 108 ? 43.097 27.865 47.593 1.00 67.48 128 LYS A N 1
ATOM 603 C CA . LYS A 1 108 ? 43.280 26.567 48.244 1.00 65.41 128 LYS A CA 1
ATOM 604 C C . LYS A 1 108 ? 43.602 26.766 49.727 1.00 63.90 128 LYS A C 1
ATOM 605 O O . LYS A 1 108 ? 44.573 27.446 50.074 1.00 63.93 128 LYS A O 1
ATOM 608 N N . ASP A 1 109 ? 42.768 26.175 50.585 1.00 61.79 129 ASP A N 1
ATOM 609 C CA . ASP A 1 109 ? 42.897 26.248 52.055 1.00 59.63 129 ASP A CA 1
ATOM 610 C C . ASP A 1 109 ? 42.929 27.673 52.609 1.00 56.07 129 ASP A C 1
ATOM 611 O O . ASP A 1 109 ? 43.586 27.943 53.612 1.00 55.33 129 ASP A O 1
ATOM 616 N N . GLN A 1 110 ? 42.200 28.571 51.946 1.00 52.47 130 GLN A N 1
ATOM 617 C CA . GLN A 1 110 ? 42.114 29.986 52.326 1.00 48.38 130 GLN A CA 1
ATOM 618 C C . GLN A 1 110 ? 43.432 30.778 52.169 1.00 45.02 130 GLN A C 1
ATOM 619 O O . GLN A 1 110 ? 43.677 31.746 52.893 1.00 45.54 130 GLN A O 1
ATOM 621 N N . VAL A 1 111 ? 44.269 30.366 51.223 1.00 40.36 131 VAL A N 1
ATOM 622 C CA . VAL A 1 111 ? 45.383 31.208 50.768 1.00 37.39 131 VAL A CA 1
ATOM 623 C C . VAL A 1 111 ? 45.201 31.505 49.273 1.00 36.45 131 VAL A C 1
ATOM 624 O O . VAL A 1 111 ? 45.047 30.590 48.469 1.00 36.30 131 VAL A O 1
ATOM 628 N N . GLN A 1 112 ? 45.187 32.779 48.898 1.00 36.21 132 GLN A N 1
ATOM 629 C CA . GLN A 1 112 ? 45.187 33.111 47.471 1.00 35.85 132 GLN A CA 1
ATOM 630 C C . GLN A 1 112 ? 46.230 34.135 47.127 1.00 33.80 132 GLN A C 1
ATOM 631 O O . GLN A 1 112 ? 46.150 35.281 47.568 1.00 31.52 132 GLN A O 1
ATOM 637 N N . ILE A 1 113 ? 47.210 33.714 46.335 1.00 32.78 133 ILE A N 1
ATOM 638 C CA . ILE A 1 113 ? 48.270 34.612 45.873 1.00 32.76 133 ILE A CA 1
ATOM 639 C C . ILE A 1 113 ? 47.897 35.022 44.449 1.00 32.75 133 ILE A C 1
ATOM 640 O O . ILE A 1 113 ? 48.014 34.222 43.525 1.00 32.74 133 ILE A O 1
ATOM 645 N N . SER A 1 114 ? 47.422 36.251 44.277 1.00 30.66 134 SER A N 1
ATOM 646 C CA . SER A 1 114 ? 46.975 36.705 42.963 1.00 30.25 134 SER A CA 1
ATOM 647 C C . SER A 1 114 ? 48.100 37.432 42.254 1.00 29.62 134 SER A C 1
ATOM 648 O O . SER A 1 114 ? 48.701 38.351 42.804 1.00 29.71 134 SER A O 1
ATOM 651 N N . THR A 1 115 ? 48.385 37.000 41.034 1.00 28.23 135 THR A N 1
ATOM 652 C CA . THR A 1 115 ? 49.523 37.491 40.273 1.00 30.22 135 THR A CA 1
ATOM 653 C C . THR A 1 115 ? 49.223 37.504 38.767 1.00 30.03 135 THR A C 1
ATOM 654 O O . THR A 1 115 ? 48.414 36.716 38.272 1.00 30.06 135 THR A O 1
ATOM 658 N N . GLY A 1 116 ? 49.894 38.383 38.035 1.00 29.39 136 GLY A N 1
ATOM 659 C CA . GLY A 1 116 ? 49.669 38.464 36.600 1.00 28.48 136 GLY A CA 1
ATOM 660 C C . GLY A 1 116 ? 50.680 39.314 35.895 1.00 27.73 136 GLY A C 1
ATOM 661 O O . GLY A 1 116 ? 51.277 40.206 36.496 1.00 26.73 136 GLY A O 1
ATOM 662 N N . SER A 1 117 ? 50.865 39.031 34.608 1.00 27.97 137 SER A N 1
ATOM 663 C CA . SER A 1 117 ? 51.773 39.797 33.749 1.00 27.57 137 SER A CA 1
ATOM 664 C C . SER A 1 117 ? 51.097 40.105 32.417 1.00 27.50 137 SER A C 1
ATOM 665 O O . SER A 1 117 ? 50.211 39.375 31.986 1.00 28.17 137 SER A O 1
ATOM 668 N N . ALA A 1 118 ? 51.536 41.173 31.758 1.00 26.32 138 ALA A N 1
ATOM 669 C CA . ALA A 1 118 ? 51.043 41.543 30.430 1.00 26.79 138 ALA A CA 1
ATOM 670 C C . ALA A 1 118 ? 52.079 42.412 29.740 1.00 27.70 138 ALA A C 1
ATOM 671 O O . ALA A 1 118 ? 52.801 43.163 30.387 1.00 26.47 138 ALA A O 1
ATOM 673 N N . LEU A 1 119 ? 52.139 42.278 28.420 1.00 28.08 139 LEU A N 1
ATOM 674 C CA . LEU A 1 119 ? 52.977 43.097 27.577 1.00 24.45 139 LEU A CA 1
ATOM 675 C C . LEU A 1 119 ? 52.115 44.012 26.742 1.00 24.97 139 LEU A C 1
ATOM 676 O O . LEU A 1 119 ? 51.073 43.609 26.222 1.00 26.69 139 LEU A O 1
ATOM 681 N N . PHE A 1 120 ? 52.576 45.246 26.604 1.00 22.94 140 PHE A N 1
ATOM 682 C CA . PHE A 1 120 ? 51.927 46.229 25.775 1.00 24.30 140 PHE A CA 1
ATOM 683 C C . PHE A 1 120 ? 52.958 46.790 24.792 1.00 25.51 140 PHE A C 1
ATOM 684 O O . PHE A 1 120 ? 53.918 47.436 25.201 1.00 23.40 140 PHE A O 1
ATOM 692 N N . ILE A 1 121 ? 52.728 46.507 23.503 1.00 26.58 141 ILE A N 1
ATOM 693 C CA . ILE A 1 121 ? 53.670 46.726 22.395 1.00 26.16 141 ILE A CA 1
ATOM 694 C C . ILE A 1 121 ? 53.147 47.814 21.457 1.00 26.34 141 ILE A C 1
ATOM 695 O O . ILE A 1 121 ? 51.960 47.847 21.136 1.00 25.89 141 ILE A O 1
ATOM 700 N N . GLU A 1 122 ? 54.035 48.691 21.006 1.00 25.68 142 GLU A N 1
ATOM 701 C CA . GLU A 1 122 ? 53.646 49.801 20.144 1.00 27.07 142 GLU A CA 1
ATOM 702 C C . GLU A 1 122 ? 52.950 49.331 18.859 1.00 27.27 142 GLU A C 1
ATOM 703 O O . GLU A 1 122 ? 53.331 48.315 18.276 1.00 24.76 142 GLU A O 1
ATOM 709 N N . LYS A 1 123 ? 51.953 50.104 18.425 1.00 29.66 143 LYS A N 1
ATOM 710 C CA . LYS A 1 123 ? 51.057 49.753 17.310 1.00 32.80 143 LYS A CA 1
ATOM 711 C C . LYS A 1 123 ? 51.738 49.406 15.979 1.00 34.71 143 LYS A C 1
ATOM 712 O O . LYS A 1 123 ? 51.219 48.588 15.204 1.00 35.86 143 LYS A O 1
ATOM 714 N N . ARG A 1 124 ? 52.889 50.022 15.715 1.00 35.95 144 ARG A N 1
ATOM 715 C CA . ARG A 1 124 ? 53.646 49.764 14.481 1.00 36.72 144 ARG A CA 1
ATOM 716 C C . ARG A 1 124 ? 54.033 48.306 14.322 1.00 35.76 144 ARG A C 1
ATOM 717 O O . ARG A 1 124 ? 54.287 47.843 13.213 1.00 37.05 144 ARG A O 1
ATOM 725 N N . GLN A 1 125 ? 54.142 47.587 15.429 1.00 34.79 145 GLN A N 1
ATOM 726 C CA . GLN A 1 125 ? 54.710 46.243 15.376 1.00 33.05 145 GLN A CA 1
ATOM 727 C C . GLN A 1 125 ? 53.641 45.169 15.494 1.00 34.62 145 GLN A C 1
ATOM 728 O O . GLN A 1 125 ? 52.607 45.367 16.143 1.00 34.93 145 GLN A O 1
ATOM 734 N N . GLN A 1 126 ? 53.886 44.040 14.840 1.00 35.13 146 GLN A N 1
ATOM 735 C CA . GLN A 1 126 ? 52.967 42.910 14.859 1.00 36.72 146 GLN A CA 1
ATOM 736 C C . GLN A 1 126 ? 53.469 41.934 15.890 1.00 36.06 146 GLN A C 1
ATOM 737 O O . GLN A 1 126 ? 54.679 41.772 16.048 1.00 37.08 146 GLN A O 1
ATOM 743 N N . ILE A 1 127 ? 52.543 41.293 16.591 1.00 35.49 147 ILE A N 1
ATOM 744 C CA . ILE A 1 127 ? 52.884 40.229 17.536 1.00 34.84 147 ILE A CA 1
ATOM 745 C C . ILE A 1 127 ? 52.635 38.876 16.882 1.00 35.36 147 ILE A C 1
ATOM 746 O O . ILE A 1 127 ? 51.558 38.645 16.317 1.00 37.36 147 ILE A O 1
ATOM 751 N N . LEU A 1 128 ? 53.639 38.001 16.947 1.00 33.52 148 LEU A N 1
ATOM 752 C CA . LEU A 1 128 ? 53.551 36.649 16.407 1.00 34.91 148 LEU A CA 1
ATOM 753 C C . LEU A 1 128 ? 52.644 35.744 17.244 1.00 37.93 148 LEU A C 1
ATOM 754 O O . LEU A 1 128 ? 52.814 35.633 18.465 1.00 36.22 148 LEU A O 1
ATOM 759 N N . THR A 1 129 ? 51.699 35.088 16.564 1.00 40.48 149 THR A N 1
ATOM 760 C CA . THR A 1 129 ? 50.715 34.188 17.188 1.00 41.53 149 THR A CA 1
ATOM 761 C C . THR A 1 129 ? 51.397 33.084 17.982 1.00 42.00 149 THR A C 1
ATOM 762 O O . THR A 1 129 ? 50.928 32.725 19.060 1.00 44.72 149 THR A O 1
ATOM 766 N N . GLU A 1 130 ? 52.487 32.549 17.428 1.00 41.00 150 GLU A N 1
ATOM 767 C CA . GLU A 1 130 ? 53.331 31.564 18.095 1.00 43.19 150 GLU A CA 1
ATOM 768 C C . GLU A 1 130 ? 53.705 31.998 19.514 1.00 42.52 150 GLU A C 1
ATOM 769 O O . GLU A 1 130 ? 53.568 31.214 20.462 1.00 42.71 150 GLU A O 1
ATOM 775 N N . PHE A 1 131 ? 54.185 33.238 19.649 1.00 39.31 151 PHE A N 1
ATOM 776 C CA . PHE A 1 131 ? 54.582 33.774 20.952 1.00 37.07 151 PHE A CA 1
ATOM 777 C C . PHE A 1 131 ? 53.373 33.942 21.871 1.00 36.49 151 PHE A C 1
ATOM 778 O O . PHE A 1 131 ? 53.433 33.611 23.050 1.00 34.80 151 PHE A O 1
ATOM 786 N N . GLN A 1 132 ? 52.286 34.478 21.327 1.00 38.09 152 GLN A N 1
ATOM 787 C CA . GLN A 1 132 ? 51.079 34.710 22.107 1.00 41.13 152 GLN A CA 1
ATOM 788 C C . GLN A 1 132 ? 50.436 33.428 22.641 1.00 42.31 152 GLN A C 1
ATOM 789 O O . GLN A 1 132 ? 49.904 33.420 23.753 1.00 42.21 152 GLN A O 1
ATOM 795 N N . GLU A 1 133 ? 50.503 32.362 21.844 1.00 42.11 153 GLU A N 1
ATOM 796 C CA . GLU A 1 133 ? 50.051 31.033 22.252 1.00 45.58 153 GLU A CA 1
ATOM 797 C C . GLU A 1 133 ? 50.893 30.476 23.398 1.00 42.53 153 GLU A C 1
ATOM 798 O O . GLU A 1 133 ? 50.346 29.968 24.380 1.00 41.95 153 GLU A O 1
ATOM 804 N N . LYS A 1 134 ? 52.215 30.567 23.259 1.00 39.67 154 LYS A N 1
ATOM 805 C CA . LYS A 1 134 ? 53.142 30.202 24.329 1.00 39.87 154 LYS A CA 1
ATOM 806 C C . LYS A 1 134 ? 52.983 31.062 25.590 1.00 38.01 154 LYS A C 1
ATOM 807 O O . LYS A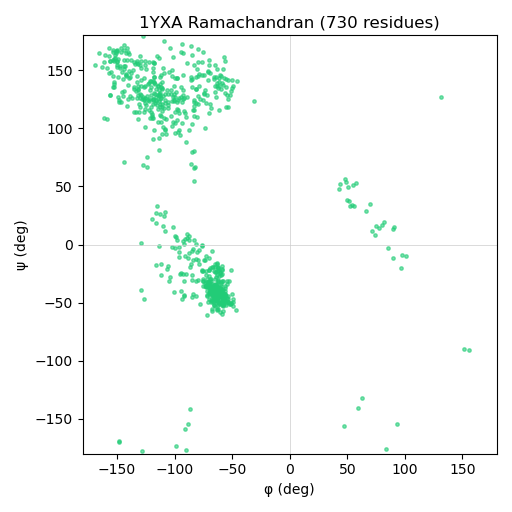 1 134 ? 53.090 30.550 26.703 1.00 36.04 154 LYS A O 1
ATOM 813 N N . ALA A 1 135 ? 52.748 32.363 25.416 1.00 38.25 155 ALA A N 1
ATOM 814 C CA . ALA A 1 135 ? 52.552 33.271 26.550 1.00 37.52 155 ALA A CA 1
ATOM 815 C C . ALA A 1 135 ? 51.311 32.885 27.359 1.00 38.45 155 ALA A C 1
ATOM 816 O O . ALA A 1 135 ? 51.361 32.852 28.598 1.00 36.09 155 ALA A O 1
ATOM 818 N N . LYS A 1 136 ? 50.208 32.602 26.666 1.00 37.78 156 LYS A N 1
ATOM 819 C CA . LYS A 1 136 ? 48.978 32.169 27.343 1.00 40.13 156 LYS A CA 1
ATOM 820 C C . LYS A 1 136 ? 49.169 30.781 27.967 1.00 40.71 156 LYS A C 1
ATOM 821 O O . LYS A 1 136 ? 48.875 30.573 29.149 1.00 40.77 156 LYS A O 1
ATOM 823 N N . THR A 1 137 ? 49.694 29.848 27.179 1.00 41.82 157 THR A N 1
ATOM 824 C CA . THR A 1 137 ? 49.881 28.473 27.640 1.00 43.38 157 THR A CA 1
ATOM 825 C C . THR A 1 137 ? 50.762 28.396 28.887 1.00 44.65 157 THR A C 1
ATOM 826 O O . THR A 1 137 ? 50.325 27.882 29.921 1.00 46.12 157 THR A O 1
ATOM 830 N N . LEU A 1 138 ? 51.979 28.928 28.798 1.00 43.35 158 LEU A N 1
ATOM 831 C CA . LEU A 1 138 ? 52.951 28.786 29.871 1.00 42.85 158 LEU A CA 1
ATOM 832 C C . LEU A 1 138 ? 52.750 29.743 31.049 1.00 42.95 158 LEU A C 1
ATOM 833 O O . LEU A 1 138 ? 53.083 29.393 32.185 1.00 43.85 158 LEU A O 1
ATOM 838 N N . TYR A 1 139 ? 52.215 30.936 30.790 1.00 40.43 159 TYR A N 1
ATOM 839 C CA . TYR A 1 139 ? 52.185 31.999 31.809 1.00 38.67 159 TYR A CA 1
ATOM 840 C C . TYR A 1 139 ? 50.827 32.653 32.032 1.00 38.42 159 TYR A C 1
ATOM 841 O O . TYR A 1 139 ? 50.725 33.569 32.848 1.00 39.53 159 TYR A O 1
ATOM 850 N N . GLN A 1 140 ? 49.796 32.196 31.318 1.00 38.15 160 GLN A N 1
ATOM 851 C CA . GLN A 1 140 ? 48.460 32.822 31.378 1.00 39.73 160 GLN A CA 1
ATOM 852 C C . GLN A 1 140 ? 48.549 34.333 31.133 1.00 38.14 160 GLN A C 1
ATOM 853 O O . GLN A 1 140 ? 47.786 35.113 31.705 1.00 36.66 160 GLN A O 1
ATOM 859 N N . ALA A 1 141 ? 49.498 34.735 30.287 1.00 35.49 161 ALA A N 1
ATOM 860 C CA . ALA A 1 141 ? 49.734 36.139 29.987 1.00 34.31 161 ALA A CA 1
ATOM 861 C C . ALA A 1 141 ? 49.394 36.468 28.529 1.00 33.12 161 ALA A C 1
ATOM 862 O O . ALA A 1 141 ? 49.324 35.578 27.682 1.00 35.56 161 ALA A O 1
ATOM 864 N N . GLU A 1 142 ? 49.176 37.744 28.248 1.00 33.48 162 GLU A N 1
ATOM 865 C CA . GLU A 1 142 ? 48.888 38.207 26.887 1.00 33.41 162 GLU A CA 1
ATOM 866 C C . GLU A 1 142 ? 49.714 39.423 26.500 1.00 31.07 162 GLU A C 1
ATOM 867 O O . GLU A 1 142 ? 50.167 40.190 27.359 1.00 30.64 162 GLU A O 1
ATOM 873 N N . ALA A 1 143 ? 49.879 39.593 25.191 1.00 28.34 163 ALA A N 1
ATOM 874 C CA . ALA A 1 143 ? 50.533 40.745 24.624 1.00 26.46 163 ALA A CA 1
ATOM 875 C C . ALA A 1 143 ? 49.489 41.547 23.873 1.00 27.57 163 ALA A C 1
ATOM 876 O O . ALA A 1 143 ? 48.754 41.004 23.051 1.00 29.28 163 ALA A O 1
ATOM 878 N N . PHE A 1 144 ? 49.422 42.838 24.160 1.00 27.56 164 PHE A N 1
ATOM 879 C CA . PHE A 1 144 ? 48.453 43.710 23.530 1.00 28.66 164 PHE A CA 1
ATOM 880 C C . PHE A 1 144 ? 49.149 44.812 22.751 1.00 28.91 164 PHE A C 1
ATOM 881 O O . PHE A 1 144 ? 50.264 45.216 23.082 1.00 27.75 164 PHE A O 1
ATOM 889 N N . THR A 1 145 ? 48.470 45.291 21.718 1.00 28.69 165 THR A N 1
ATOM 890 C CA . THR A 1 145 ? 48.908 46.439 20.958 1.00 31.24 165 THR A CA 1
ATOM 891 C C . THR A 1 145 ? 48.487 47.689 21.709 1.00 30.56 165 THR A C 1
ATOM 892 O O . THR A 1 145 ? 47.359 47.785 22.169 1.00 30.82 165 THR A O 1
ATOM 896 N N . ALA A 1 146 ? 49.398 48.642 21.839 1.00 30.63 166 ALA A N 1
ATOM 897 C CA . ALA A 1 146 ? 49.058 49.934 22.404 1.00 31.93 166 ALA A CA 1
ATOM 898 C C . ALA A 1 146 ? 49.607 51.070 21.535 1.00 34.30 166 ALA A C 1
ATOM 899 O O . ALA A 1 146 ? 50.673 50.941 20.918 1.00 34.13 166 ALA A O 1
ATOM 901 N N . ASP A 1 147 ? 48.855 52.167 21.465 1.00 37.63 167 ASP A N 1
ATOM 902 C CA . ASP A 1 147 ? 49.302 53.376 20.777 1.00 39.42 167 ASP A CA 1
ATOM 903 C C . ASP A 1 147 ? 49.921 54.313 21.804 1.00 38.36 167 ASP A C 1
ATOM 904 O O . ASP A 1 147 ? 49.219 55.086 22.458 1.00 40.06 167 ASP A O 1
ATOM 909 N N . PHE A 1 148 ? 51.239 54.233 21.948 1.00 37.72 168 PHE A N 1
ATOM 910 C CA . PHE A 1 148 ? 51.942 54.989 22.977 1.00 37.11 168 PHE A CA 1
ATOM 911 C C . PHE A 1 148 ? 52.089 56.471 22.603 1.00 40.08 168 PHE A C 1
ATOM 912 O O . PHE A 1 148 ? 52.247 57.321 23.486 1.00 38.96 168 PHE A O 1
ATOM 920 N N . GLN A 1 149 ? 52.009 56.778 21.305 1.00 43.12 169 GLN A N 1
ATOM 921 C CA . GLN A 1 149 ? 52.014 58.181 20.823 1.00 47.43 169 GLN A CA 1
ATOM 922 C C . GLN A 1 149 ? 50.860 59.021 21.393 1.00 48.18 169 GLN A C 1
ATOM 923 O O . GLN A 1 149 ? 50.919 60.251 21.361 1.00 49.70 169 GLN A O 1
ATOM 929 N N . GLN A 1 150 ? 49.823 58.351 21.901 1.00 49.06 170 GLN A N 1
ATOM 930 C CA . GLN A 1 150 ? 48.732 58.995 22.639 1.00 51.69 170 GLN A CA 1
ATOM 931 C C . GLN A 1 150 ? 48.729 58.558 24.125 1.00 50.92 170 GLN A C 1
ATOM 932 O O . GLN A 1 150 ? 47.945 57.677 24.509 1.00 48.77 170 GLN A O 1
ATOM 938 N N . PRO A 1 151 ? 49.592 59.184 24.963 1.00 51.37 171 PRO A N 1
ATOM 939 C CA . PRO A 1 151 ? 49.845 58.755 26.354 1.00 51.48 171 PRO A CA 1
ATOM 940 C C . PRO A 1 151 ? 48.598 58.448 27.192 1.00 52.13 171 PRO A C 1
ATOM 941 O O . PRO A 1 151 ? 48.479 57.332 27.704 1.00 52.36 171 PRO A O 1
ATOM 945 N N . ARG A 1 152 ? 47.678 59.408 27.320 1.00 51.36 172 ARG A N 1
ATOM 946 C CA . ARG A 1 152 ? 46.466 59.221 28.136 1.00 50.91 172 ARG A CA 1
ATOM 947 C C . ARG A 1 152 ? 45.625 58.004 27.711 1.00 49.02 172 ARG A C 1
ATOM 948 O O . ARG A 1 152 ? 45.037 57.325 28.555 1.00 50.04 172 ARG A O 1
ATOM 950 N N . GLN A 1 153 ? 45.577 57.731 26.412 1.00 46.68 173 GLN A N 1
ATOM 951 C CA . GLN A 1 153 ? 44.825 56.594 25.884 1.00 45.51 173 GLN A CA 1
ATOM 952 C C . GLN A 1 153 ? 45.502 55.271 26.257 1.00 44.35 173 GLN A C 1
ATOM 953 O O . GLN A 1 153 ? 44.847 54.332 26.718 1.00 43.34 173 GLN A O 1
ATOM 959 N N . ALA A 1 154 ? 46.817 55.210 26.061 1.00 43.02 174 ALA A N 1
ATOM 960 C CA . ALA A 1 154 ? 47.585 54.025 26.394 1.00 42.50 174 ALA A CA 1
ATOM 961 C C . ALA A 1 154 ? 47.596 53.804 27.912 1.00 41.95 174 ALA A C 1
ATOM 962 O O . ALA A 1 154 ? 47.402 52.687 28.364 1.00 41.37 174 ALA A O 1
ATOM 964 N N . LYS A 1 155 ? 47.779 54.874 28.690 1.00 41.18 175 LYS A N 1
ATOM 965 C CA . LYS A 1 155 ? 47.685 54.803 30.154 1.00 41.90 175 LYS A CA 1
ATOM 966 C C . LYS A 1 155 ? 46.354 54.186 30.597 1.00 41.82 175 LYS A C 1
ATOM 967 O O . LYS A 1 155 ? 46.327 53.332 31.480 1.00 42.57 175 LYS A O 1
ATOM 971 N N . LYS A 1 156 ? 45.256 54.613 29.973 1.00 41.76 176 LYS A N 1
ATOM 972 C CA . LYS A 1 156 ? 43.925 54.109 30.326 1.00 41.40 176 LYS A CA 1
ATOM 973 C C . LYS A 1 156 ? 43.702 52.655 29.916 1.00 40.56 176 LYS A C 1
ATOM 974 O O . LYS A 1 156 ? 43.039 51.916 30.636 1.00 41.81 176 LYS A O 1
ATOM 977 N N . LEU A 1 157 ? 44.249 52.257 28.771 1.00 40.06 177 LEU A N 1
ATOM 978 C CA . LEU A 1 157 ? 44.138 50.878 28.278 1.00 40.83 177 LEU A CA 1
ATOM 979 C C . LEU A 1 157 ? 44.806 49.870 29.219 1.00 41.41 177 LEU A C 1
ATOM 980 O O . LEU A 1 157 ? 44.239 48.815 29.517 1.00 42.60 177 LEU A O 1
ATOM 985 N N . ILE A 1 158 ? 46.008 50.209 29.683 1.00 40.68 178 ILE A N 1
ATOM 986 C CA . ILE A 1 158 ? 46.773 49.356 30.588 1.00 39.04 178 ILE A CA 1
ATOM 987 C C . ILE A 1 158 ? 46.056 49.226 31.930 1.00 39.77 178 ILE A C 1
ATOM 988 O O . ILE A 1 158 ? 45.819 48.118 32.410 1.00 40.55 178 ILE A O 1
ATOM 993 N N . ASN A 1 159 ? 45.705 50.369 32.516 1.00 39.70 179 ASN A N 1
ATOM 994 C CA . ASN A 1 159 ? 45.051 50.418 33.817 1.00 39.17 179 ASN A CA 1
ATOM 995 C C . ASN A 1 159 ? 43.684 49.752 33.823 1.00 39.80 179 ASN A C 1
ATOM 996 O O . ASN A 1 159 ? 43.309 49.122 34.815 1.00 38.79 179 ASN A O 1
ATOM 1001 N N . ASP A 1 160 ? 42.948 49.889 32.717 1.00 40.01 180 ASP A N 1
ATOM 1002 C CA . ASP A 1 160 ? 41.661 49.213 32.560 1.00 40.00 180 ASP A CA 1
ATOM 1003 C C . ASP A 1 160 ? 41.830 47.697 32.560 1.00 39.94 180 ASP A C 1
ATOM 1004 O O . ASP A 1 160 ? 41.029 46.976 33.156 1.00 40.10 180 ASP A O 1
ATOM 1009 N N . TYR A 1 161 ? 42.876 47.219 31.891 1.00 39.05 181 TYR A N 1
ATOM 1010 C CA . TYR A 1 161 ? 43.141 45.795 31.835 1.00 39.01 181 TYR A CA 1
ATOM 1011 C C . TYR A 1 161 ? 43.448 45.244 33.222 1.00 39.21 181 TYR A C 1
ATOM 1012 O O . TYR A 1 161 ? 42.937 44.199 33.599 1.00 38.79 181 TYR A O 1
ATOM 1021 N N . VAL A 1 162 ? 44.287 45.951 33.973 1.00 40.27 182 VAL A N 1
ATOM 1022 C CA . VAL A 1 162 ? 44.724 45.477 35.284 1.00 40.98 182 VAL A CA 1
ATOM 1023 C C . VAL A 1 162 ? 43.596 45.607 36.312 1.00 42.25 182 VAL A C 1
ATOM 1024 O O . VAL A 1 162 ? 43.438 44.742 37.174 1.00 42.86 182 VAL A O 1
ATOM 1028 N N . ARG A 1 163 ? 42.798 46.668 36.187 1.00 43.74 183 ARG A N 1
ATOM 1029 C CA . ARG A 1 163 ? 41.600 46.856 37.007 1.00 45.09 183 ARG A CA 1
ATOM 1030 C C . ARG A 1 163 ? 40.624 45.693 36.828 1.00 46.06 183 ARG A C 1
ATOM 1031 O O . ARG A 1 163 ? 40.037 45.214 37.798 1.00 47.05 183 ARG A O 1
ATOM 1039 N N . LYS A 1 164 ? 40.458 45.252 35.583 1.00 46.67 184 LYS A N 1
ATOM 1040 C CA . LYS A 1 164 ? 39.586 44.128 35.251 1.00 47.25 184 LYS A CA 1
ATOM 1041 C C . LYS A 1 164 ? 40.151 42.816 35.790 1.00 47.83 184 LYS A C 1
ATOM 1042 O O . LYS A 1 164 ? 39.433 42.037 36.422 1.00 47.51 184 LYS A O 1
ATOM 1048 N N . GLN A 1 165 ? 41.439 42.591 35.538 1.00 47.70 185 GLN A N 1
ATOM 1049 C CA . GLN A 1 165 ? 42.116 41.349 35.898 1.00 48.36 185 GLN A CA 1
ATOM 1050 C C . GLN A 1 165 ? 42.124 41.104 37.393 1.00 47.81 185 GLN A C 1
ATOM 1051 O O . GLN A 1 165 ? 41.914 39.984 37.834 1.00 47.61 185 GLN A O 1
ATOM 1057 N N . THR A 1 166 ? 42.379 42.159 38.161 1.00 49.87 186 THR A N 1
ATOM 1058 C CA . THR A 1 166 ? 42.468 42.072 39.618 1.00 51.49 186 THR A CA 1
ATOM 1059 C C . THR A 1 166 ? 41.089 42.247 40.284 1.00 54.48 186 THR A C 1
ATOM 1060 O O . THR A 1 166 ? 40.984 42.329 41.518 1.00 54.37 186 THR A O 1
ATOM 1064 N N . GLN A 1 167 ? 40.042 42.291 39.452 1.00 56.13 187 GLN A N 1
ATOM 1065 C CA . GLN A 1 167 ? 38.666 42.566 39.883 1.00 57.83 187 GLN A CA 1
ATOM 1066 C C . GLN A 1 167 ? 38.620 43.721 40.876 1.00 56.33 187 GLN A C 1
ATOM 1067 O O . GLN A 1 167 ? 38.080 43.584 41.976 1.00 56.08 187 GLN A O 1
ATOM 1073 N N . GLY A 1 168 ? 39.228 44.841 40.486 1.00 55.24 188 GLY A N 1
ATOM 1074 C CA . GLY A 1 168 ? 39.220 46.065 41.284 1.00 53.85 188 GLY A CA 1
ATOM 1075 C C . GLY A 1 168 ? 40.346 46.246 42.284 1.00 53.50 188 GLY A C 1
ATOM 1076 O O . GLY A 1 168 ? 40.523 47.337 42.822 1.00 53.05 188 GLY A O 1
ATOM 1077 N N . MET A 1 169 ? 41.118 45.192 42.532 1.00 54.85 189 MET A N 1
ATOM 1078 C CA . MET A 1 169 ? 42.150 45.229 43.575 1.00 56.43 189 MET A CA 1
ATOM 1079 C C . MET A 1 169 ? 43.279 46.203 43.268 1.00 56.65 189 MET A C 1
ATOM 1080 O O . MET A 1 169 ? 43.838 46.825 44.175 1.00 56.64 189 MET A O 1
ATOM 1085 N N . ILE A 1 170 ? 43.622 46.318 41.987 1.00 57.47 190 ILE A N 1
ATOM 1086 C CA . ILE A 1 170 ? 44.594 47.315 41.519 1.00 57.21 190 ILE A CA 1
ATOM 1087 C C . ILE A 1 170 ? 43.930 48.123 40.413 1.00 56.28 190 ILE A C 1
ATOM 1088 O O . ILE A 1 170 ? 43.574 47.577 39.371 1.00 55.84 190 ILE A O 1
ATOM 1093 N N . LYS A 1 171 ? 43.759 49.420 40.652 1.00 57.21 191 LYS A N 1
ATOM 1094 C CA . LYS A 1 171 ? 42.907 50.254 39.799 1.00 58.66 191 LYS A CA 1
ATOM 1095 C C . LYS A 1 171 ? 43.663 51.171 38.827 1.00 59.10 191 LYS A C 1
ATOM 1096 O O . LYS A 1 171 ? 43.139 51.506 37.760 1.00 58.86 191 LYS A O 1
ATOM 1098 N N . GLU A 1 172 ? 44.883 51.564 39.194 1.00 59.81 192 GLU A N 1
ATOM 1099 C CA . GLU A 1 172 ? 45.676 52.489 38.385 1.00 61.27 192 GLU A CA 1
ATOM 1100 C C . GLU A 1 172 ? 47.175 52.153 38.434 1.00 60.55 192 GLU A C 1
ATOM 1101 O O . GLU A 1 172 ? 47.971 52.890 39.024 1.00 60.20 192 GLU A O 1
ATOM 1107 N N . LEU A 1 173 ? 47.546 51.045 37.790 1.00 59.84 193 LEU A N 1
ATOM 1108 C CA . LEU A 1 173 ? 48.918 50.516 37.814 1.00 59.01 193 LEU A CA 1
ATOM 1109 C C . LEU A 1 173 ? 50.005 51.434 37.228 1.00 58.79 193 LEU A C 1
ATOM 1110 O O . LEU A 1 173 ? 51.177 51.349 37.611 1.00 57.41 193 LEU A O 1
ATOM 1115 N N . VAL A 1 174 ? 49.616 52.302 36.301 1.00 59.01 194 VAL A N 1
ATOM 1116 C CA . VAL A 1 174 ? 50.584 53.044 35.494 1.00 59.42 194 VAL A CA 1
ATOM 1117 C C . VAL A 1 174 ? 50.316 54.559 35.479 1.00 59.82 194 VAL A C 1
ATOM 1118 O O . VAL A 1 174 ? 49.167 54.991 35.358 1.00 60.00 194 VAL A O 1
ATOM 1122 N N . SER A 1 175 ? 51.386 55.344 35.627 1.00 60.51 195 SER A N 1
ATOM 1123 C CA . SER A 1 175 ? 51.317 56.809 35.546 1.00 61.93 195 SER A CA 1
ATOM 1124 C C . SER A 1 175 ? 51.460 57.290 34.096 1.00 62.93 195 SER A C 1
ATOM 1125 O O . SER A 1 175 ? 50.939 56.659 33.177 1.00 63.30 195 SER A O 1
ATOM 1126 N N . ASP A 1 176 ? 52.171 58.401 33.897 1.00 62.45 196 ASP A N 1
ATOM 1127 C CA . ASP A 1 176 ? 52.326 58.997 32.563 1.00 60.66 196 ASP A CA 1
ATOM 1128 C C . ASP A 1 176 ? 53.442 58.316 31.773 1.00 58.83 196 ASP A C 1
ATOM 1129 O O . ASP A 1 176 ? 54.622 58.464 32.106 1.00 59.28 196 ASP A O 1
ATOM 1131 N N . LEU A 1 177 ? 53.070 57.570 30.731 1.00 55.47 197 LEU A N 1
ATOM 1132 C CA . LEU A 1 177 ? 54.053 56.827 29.937 1.00 51.71 197 LEU A CA 1
ATOM 1133 C C . LEU A 1 177 ? 54.661 57.686 28.850 1.00 49.43 197 LEU A C 1
ATOM 1134 O O . LEU A 1 177 ? 53.980 58.520 28.258 1.00 50.63 197 LEU A O 1
ATOM 1139 N N . ASP A 1 178 ? 55.942 57.463 28.581 1.00 45.27 198 ASP A N 1
ATOM 1140 C CA . ASP A 1 178 ? 56.648 58.216 27.555 1.00 42.69 198 ASP A CA 1
ATOM 1141 C C . ASP A 1 178 ? 56.100 57.926 26.161 1.00 40.32 198 ASP A C 1
ATOM 1142 O O . ASP A 1 178 ? 55.703 56.801 25.870 1.00 40.25 198 ASP A O 1
ATOM 1147 N N . LYS A 1 179 ? 56.077 58.950 25.312 1.00 39.03 199 LYS A N 1
ATOM 1148 C CA . LYS A 1 179 ? 55.556 58.829 23.944 1.00 38.06 199 LYS A CA 1
ATOM 1149 C C . LYS A 1 179 ? 56.364 57.837 23.105 1.00 35.81 199 LYS A C 1
ATOM 1150 O O . LYS A 1 179 ? 55.805 57.158 22.232 1.00 34.77 199 LYS A O 1
ATOM 1152 N N . ARG A 1 180 ? 57.666 57.748 23.397 1.00 34.26 200 ARG A N 1
ATOM 1153 C CA . ARG A 1 180 ? 58.601 56.875 22.658 1.00 33.57 200 ARG A CA 1
ATOM 1154 C C . ARG A 1 180 ? 58.619 55.418 23.108 1.00 32.22 200 ARG A C 1
ATOM 1155 O O . ARG A 1 180 ? 59.416 54.635 22.597 1.00 31.49 200 ARG A O 1
ATOM 1163 N N . THR A 1 181 ? 57.751 55.062 24.055 1.00 29.70 201 THR A N 1
ATOM 1164 C CA . THR A 1 181 ? 57.641 53.683 24.551 1.00 28.97 201 THR A CA 1
ATOM 1165 C C . THR A 1 181 ? 57.419 52.681 23.421 1.00 28.32 201 THR A C 1
ATOM 1166 O O . THR A 1 181 ? 56.496 52.817 22.619 1.00 29.69 201 THR A O 1
ATOM 1170 N N . LEU A 1 182 ? 58.282 51.676 23.368 1.00 27.70 202 LEU A N 1
ATOM 1171 C CA . LEU A 1 182 ? 58.114 50.564 22.438 1.00 26.96 202 LEU A CA 1
ATOM 1172 C C . LEU A 1 182 ? 57.390 49.397 23.099 1.00 27.19 202 LEU A C 1
ATOM 1173 O O . LEU A 1 182 ? 56.535 48.770 22.475 1.00 26.34 202 LEU A O 1
ATOM 1178 N N . MET A 1 183 ? 57.724 49.129 24.362 1.00 26.40 203 MET A N 1
ATOM 1179 C CA . MET A 1 183 ? 57.159 48.010 25.090 1.00 29.32 203 MET A CA 1
ATOM 1180 C C . MET A 1 183 ? 57.204 48.219 26.604 1.00 26.10 203 MET A C 1
ATOM 1181 O O . MET A 1 183 ? 58.259 48.484 27.169 1.00 23.91 203 MET A O 1
ATOM 1186 N N . VAL A 1 184 ? 56.061 48.038 27.261 1.00 26.24 204 VAL A N 1
ATOM 1187 C CA . VAL A 1 184 ? 56.014 47.982 28.717 1.00 24.05 204 VAL A CA 1
ATOM 1188 C C . VAL A 1 184 ? 55.618 46.577 29.159 1.00 25.52 204 VAL A C 1
ATOM 1189 O O . VAL A 1 184 ? 54.622 46.003 28.674 1.00 23.89 204 VAL A O 1
ATOM 1193 N N . LEU A 1 185 ? 56.416 46.027 30.073 1.00 24.94 205 LEU A N 1
ATOM 1194 C CA . LEU A 1 185 ? 56.067 44.802 30.786 1.00 23.45 205 LEU A CA 1
ATOM 1195 C C . LEU A 1 185 ? 55.445 45.182 32.133 1.00 24.85 205 LEU A C 1
ATOM 1196 O O . LEU A 1 185 ? 56.038 45.927 32.927 1.00 23.50 205 LEU A O 1
ATOM 1201 N N . VAL A 1 186 ? 54.252 44.650 32.380 1.00 23.28 206 VAL A N 1
ATOM 1202 C CA . VAL A 1 186 ? 53.454 45.018 33.534 1.00 24.21 206 VAL A CA 1
ATOM 1203 C C . VAL A 1 186 ? 53.284 43.781 34.409 1.00 25.67 206 VAL A C 1
ATOM 1204 O O . VAL A 1 186 ? 53.073 42.687 33.904 1.00 26.48 206 VAL A O 1
ATOM 1208 N N . ASN A 1 187 ? 53.393 43.954 35.723 1.00 25.44 207 ASN A N 1
ATOM 1209 C CA . ASN A 1 187 ? 53.384 42.825 36.649 1.00 24.59 207 ASN A CA 1
ATOM 1210 C C . ASN A 1 187 ? 52.855 43.256 38.011 1.00 24.23 207 ASN A C 1
ATOM 1211 O O . ASN A 1 187 ? 53.178 44.342 38.501 1.00 23.75 207 ASN A O 1
ATOM 1216 N N . TYR A 1 188 ? 52.022 42.404 38.596 1.00 24.43 208 TYR A N 1
ATOM 1217 C CA . TYR A 1 188 ? 51.387 42.685 39.867 1.00 25.56 208 TYR A CA 1
ATOM 1218 C C . TYR A 1 188 ? 51.309 41.434 40.742 1.00 26.27 208 TYR A C 1
ATOM 1219 O O . TYR A 1 188 ? 51.401 40.288 40.246 1.00 24.77 208 TYR A O 1
ATOM 1228 N N . ILE A 1 189 ? 51.158 41.667 42.049 1.00 25.50 209 ILE A N 1
ATOM 1229 C CA . ILE A 1 189 ? 50.869 40.612 43.025 1.00 25.34 209 ILE A CA 1
ATOM 1230 C C . ILE A 1 189 ? 50.119 41.179 44.229 1.00 25.93 209 ILE A C 1
ATOM 1231 O O . ILE A 1 189 ? 50.390 42.291 44.702 1.00 24.41 209 ILE A O 1
ATOM 1236 N N . TYR A 1 190 ? 49.142 40.423 44.705 1.00 26.70 210 TYR A N 1
ATOM 1237 C CA . TYR A 1 190 ? 48.499 40.734 45.981 1.00 27.79 210 TYR A CA 1
ATOM 1238 C C . TYR A 1 190 ? 48.048 39.412 46.544 1.00 27.10 210 TYR A C 1
ATOM 1239 O O . TYR A 1 190 ? 48.083 38.399 45.842 1.00 24.29 210 TYR A O 1
ATOM 1248 N N . PHE A 1 191 ? 47.672 39.392 47.814 1.00 26.77 211 PHE A N 1
ATOM 1249 C CA . PHE A 1 191 ? 47.290 38.122 48.383 1.00 27.76 211 PHE A CA 1
ATOM 1250 C C . PHE A 1 191 ? 46.292 38.189 49.536 1.00 27.67 211 PHE A C 1
ATOM 1251 O O . PHE A 1 191 ? 46.070 39.243 50.122 1.00 26.44 211 PHE A O 1
ATOM 1259 N N . LYS A 1 192 ? 45.632 37.068 49.780 1.00 26.00 212 LYS A N 1
ATOM 1260 C CA . LYS A 1 192 ? 44.661 36.978 50.843 1.00 27.85 212 LYS A CA 1
ATOM 1261 C C . LYS A 1 192 ? 44.910 35.661 51.582 1.00 28.44 212 LYS A C 1
ATOM 1262 O O . LYS A 1 192 ? 45.123 34.619 50.954 1.00 28.95 212 LYS A O 1
ATOM 1265 N N . ALA A 1 193 ? 44.893 35.728 52.916 1.00 25.77 213 ALA A N 1
ATOM 1266 C CA . ALA A 1 193 ? 45.200 34.593 53.772 1.00 24.23 213 ALA A CA 1
ATOM 1267 C C . ALA A 1 193 ? 44.740 34.908 55.188 1.00 24.93 213 ALA A C 1
ATOM 1268 O O . ALA A 1 193 ? 44.491 36.068 55.518 1.00 23.16 213 ALA A O 1
ATOM 1270 N N . LYS A 1 194 ? 44.661 33.873 56.025 1.00 25.60 214 LYS A N 1
ATOM 1271 C CA . LYS A 1 194 ? 44.199 34.017 57.404 1.00 26.23 214 LYS A CA 1
ATOM 1272 C C . LYS A 1 194 ? 45.232 33.435 58.342 1.00 25.96 214 LYS A C 1
ATOM 1273 O O . LYS A 1 194 ? 45.764 32.345 58.068 1.00 25.77 214 LYS A O 1
ATOM 1279 N N . TRP A 1 195 ? 45.504 34.149 59.441 1.00 25.62 215 TRP A N 1
ATOM 1280 C CA . TRP A 1 195 ? 46.437 33.682 60.474 1.00 25.39 215 TRP A CA 1
ATOM 1281 C C . TRP A 1 195 ? 45.937 32.399 61.123 1.00 27.57 215 TRP A C 1
ATOM 1282 O O . TRP A 1 195 ? 44.738 32.270 61.413 1.00 28.49 215 TRP A O 1
ATOM 1293 N N . LYS A 1 196 ? 46.851 31.469 61.376 1.00 28.94 216 LYS A N 1
ATOM 1294 C CA . LYS A 1 196 ? 46.524 30.278 62.160 1.00 32.00 216 LYS A CA 1
ATOM 1295 C C . LYS A 1 196 ? 46.045 30.724 63.544 1.00 33.81 216 LYS A C 1
ATOM 1296 O O . LYS A 1 196 ? 45.049 30.204 64.062 1.00 35.59 216 LYS A O 1
ATOM 1302 N N . VAL A 1 197 ? 46.734 31.715 64.112 1.00 32.63 217 VAL A N 1
ATOM 1303 C CA . VAL A 1 197 ? 46.336 32.354 65.374 1.00 31.97 217 VAL A CA 1
ATOM 1304 C C . VAL A 1 197 ? 46.049 33.838 65.122 1.00 30.98 217 VAL A C 1
ATOM 1305 O O . VAL A 1 197 ? 46.973 34.635 65.034 1.00 30.35 217 VAL A O 1
ATOM 1309 N N . PRO A 1 198 ? 44.767 34.210 64.969 1.00 31.52 218 PRO A N 1
ATOM 1310 C CA . PRO A 1 198 ? 44.444 35.618 64.715 1.00 30.06 218 PRO A CA 1
ATOM 1311 C C . PRO A 1 198 ? 44.678 36.533 65.908 1.00 29.69 218 PRO A C 1
ATOM 1312 O O . PRO A 1 198 ? 44.752 36.071 67.044 1.00 30.13 218 PRO A O 1
ATOM 1316 N N . PHE A 1 199 ? 44.822 37.822 65.632 1.00 28.64 219 PHE A N 1
ATOM 1317 C CA . PHE A 1 199 ? 44.873 38.831 66.664 1.00 29.00 219 PHE A CA 1
ATOM 1318 C C . PHE A 1 199 ? 43.432 39.222 66.984 1.00 30.01 219 PHE A C 1
ATOM 1319 O O . PHE A 1 199 ? 42.606 39.304 66.077 1.00 29.17 219 PHE A O 1
ATOM 1327 N N . ASP A 1 200 ? 43.133 39.454 68.263 1.00 30.30 220 ASP A N 1
ATOM 1328 C CA . ASP A 1 200 ? 41.846 40.020 68.670 1.00 31.20 220 ASP A CA 1
ATOM 1329 C C . ASP A 1 200 ? 41.941 41.510 68.419 1.00 30.59 220 ASP A C 1
ATOM 1330 O O . ASP A 1 200 ? 42.840 42.166 68.958 1.00 30.46 220 ASP A O 1
ATOM 1335 N N . PRO A 1 201 ? 41.037 42.056 67.573 1.00 31.50 221 PRO A N 1
ATOM 1336 C CA . PRO A 1 201 ? 41.060 43.478 67.225 1.00 29.76 221 PRO A CA 1
ATOM 1337 C C . PRO A 1 201 ? 40.851 44.414 68.416 1.00 31.53 221 PRO A C 1
ATOM 1338 O O . PRO A 1 201 ? 41.221 45.603 68.353 1.00 29.13 221 PRO A O 1
ATOM 1342 N N . LEU A 1 202 ? 40.269 43.884 69.489 1.00 31.46 222 LEU A N 1
ATOM 1343 C CA . LEU A 1 202 ? 40.095 44.645 70.723 1.00 32.96 222 LEU A CA 1
ATOM 1344 C C . LEU A 1 202 ? 41.432 44.903 71.425 1.00 33.59 222 LEU A C 1
ATOM 1345 O O . LEU A 1 202 ? 41.547 45.821 72.250 1.00 32.26 222 LEU A O 1
ATOM 1350 N N . ASP A 1 203 ? 42.438 44.095 71.083 1.00 33.16 223 ASP A N 1
ATOM 1351 C CA . ASP A 1 203 ? 43.797 44.274 71.594 1.00 34.02 223 ASP A CA 1
ATOM 1352 C C . ASP A 1 203 ? 44.666 45.235 70.765 1.00 33.62 223 ASP A C 1
ATOM 1353 O O . ASP A 1 203 ? 45.782 45.556 71.169 1.00 34.06 223 ASP A O 1
ATOM 1358 N N . THR A 1 204 ? 44.163 45.673 69.612 1.00 33.06 224 THR A N 1
ATOM 1359 C CA . THR A 1 204 ? 44.870 46.651 68.781 1.00 31.62 224 THR A CA 1
ATOM 1360 C C . THR A 1 204 ? 44.792 48.032 69.433 1.00 33.22 224 THR A C 1
ATOM 1361 O O . THR A 1 204 ? 43.724 48.477 69.876 1.00 33.13 224 THR A O 1
ATOM 1365 N N . PHE A 1 205 ? 45.943 48.692 69.498 1.00 31.99 225 PHE A N 1
ATOM 1366 C CA . PHE A 1 205 ? 46.079 49.948 70.205 1.00 30.52 225 PHE A CA 1
ATOM 1367 C C . PHE A 1 205 ? 47.086 50.794 69.467 1.00 31.09 225 PHE A C 1
ATOM 1368 O O . PHE A 1 205 ? 47.813 50.294 68.606 1.00 31.96 225 PHE A O 1
ATOM 1376 N N . LYS A 1 206 ? 47.109 52.078 69.795 1.00 30.34 226 LYS A N 1
ATOM 1377 C CA . LYS A 1 206 ? 48.040 53.018 69.202 1.00 31.85 226 LYS A CA 1
ATOM 1378 C C . LYS A 1 206 ? 49.368 52.938 69.945 1.00 33.34 226 LYS A C 1
ATOM 1379 O O . LYS A 1 206 ? 49.412 53.107 71.162 1.00 32.59 226 LYS A O 1
ATOM 1382 N N . SER A 1 207 ? 50.447 52.654 69.224 1.00 34.17 227 SER A N 1
ATOM 1383 C CA . SER A 1 207 ? 51.758 52.590 69.852 1.00 35.27 227 SER A CA 1
ATOM 1384 C C . SER A 1 207 ? 52.778 53.317 69.001 1.00 34.90 227 SER A C 1
ATOM 1385 O O . SER A 1 207 ? 52.581 53.479 67.793 1.00 32.57 227 SER A O 1
ATOM 1388 N N . GLU A 1 208 ? 53.872 53.747 69.632 1.00 34.70 228 GLU A N 1
ATOM 1389 C CA . GLU A 1 208 ? 54.956 54.384 68.902 1.00 34.24 228 GLU A CA 1
ATOM 1390 C C . GLU A 1 208 ? 55.757 53.360 68.108 1.00 31.72 228 GLU A C 1
ATOM 1391 O O . GLU A 1 208 ? 56.144 52.317 68.625 1.00 34.10 228 GLU A O 1
ATOM 1397 N N . PHE A 1 209 ? 55.963 53.668 66.834 1.00 30.16 229 PHE A N 1
ATOM 1398 C CA . PHE A 1 209 ? 56.937 52.999 66.006 1.00 28.53 229 PHE A CA 1
ATOM 1399 C C . PHE A 1 209 ? 58.190 53.852 65.889 1.00 29.64 229 PHE A C 1
ATOM 1400 O O . PHE A 1 209 ? 58.121 55.005 65.464 1.00 29.46 229 PHE A O 1
ATOM 1408 N N . TYR A 1 210 ? 59.338 53.282 66.241 1.00 29.61 230 TYR A N 1
ATOM 1409 C CA . TYR A 1 210 ? 60.570 54.047 66.273 1.00 32.11 230 TYR A CA 1
ATOM 1410 C C . TYR A 1 210 ? 61.191 54.133 64.886 1.00 35.10 230 TYR A C 1
ATOM 1411 O O . TYR A 1 210 ? 62.123 53.415 64.546 1.00 36.04 230 TYR A O 1
ATOM 1420 N N . CYS A 1 211 ? 60.654 55.047 64.095 1.00 41.77 231 CYS A N 1
ATOM 1421 C CA . CYS A 1 211 ? 61.031 55.173 62.706 1.00 43.32 231 CYS A CA 1
ATOM 1422 C C . CYS A 1 211 ? 62.274 56.036 62.439 1.00 43.85 231 CYS A C 1
ATOM 1423 O O . CYS A 1 211 ? 62.743 56.114 61.303 1.00 43.00 231 CYS A O 1
ATOM 1426 N N . GLY A 1 212 ? 62.808 56.670 63.480 1.00 46.89 232 GLY A N 1
ATOM 1427 C CA . GLY A 1 212 ? 63.967 57.554 63.349 1.00 50.12 232 GLY A CA 1
ATOM 1428 C C . GLY A 1 212 ? 63.623 58.830 62.600 1.00 53.59 232 GLY A C 1
ATOM 1429 O O . GLY A 1 212 ? 64.443 59.342 61.836 1.00 54.24 232 GLY A O 1
ATOM 1430 N N . LYS A 1 213 ? 62.399 59.323 62.803 1.00 56.71 233 LYS A N 1
ATOM 1431 C CA . LYS A 1 213 ? 61.931 60.576 62.201 1.00 59.03 233 LYS A CA 1
ATOM 1432 C C . LYS A 1 213 ? 62.153 61.758 63.141 1.00 60.63 233 LYS A C 1
ATOM 1433 O O . LYS A 1 213 ? 62.553 61.574 64.297 1.00 60.37 233 LYS A O 1
ATOM 1439 N N . ARG A 1 214 ? 61.896 62.966 62.626 1.00 62.35 234 ARG A N 1
ATOM 1440 C CA . ARG A 1 214 ? 61.937 64.205 63.412 1.00 62.92 234 ARG A CA 1
ATOM 1441 C C . ARG A 1 214 ? 60.863 64.170 64.503 1.00 63.08 234 ARG A C 1
ATOM 1442 O O . ARG A 1 214 ? 61.150 64.444 65.670 1.00 63.63 234 ARG A O 1
ATOM 1443 N N . ARG A 1 215 ? 59.635 63.819 64.115 1.00 61.84 235 ARG A N 1
ATOM 1444 C CA . ARG A 1 215 ? 58.533 63.649 65.062 1.00 59.86 235 ARG A CA 1
ATOM 1445 C C . ARG A 1 215 ? 58.253 62.164 65.355 1.00 58.08 235 ARG A C 1
ATOM 1446 O O . ARG A 1 215 ? 58.498 61.305 64.502 1.00 57.74 235 ARG A O 1
ATOM 1447 N N . PRO A 1 216 ? 57.759 61.858 66.574 1.00 55.67 236 PRO A N 1
ATOM 1448 C CA . PRO A 1 216 ? 57.292 60.504 66.927 1.00 52.63 236 PRO A CA 1
ATOM 1449 C C . PRO A 1 216 ? 56.248 59.968 65.950 1.00 48.97 236 PRO A C 1
ATOM 1450 O O . PRO A 1 216 ? 55.389 60.727 65.470 1.00 47.69 236 PRO A O 1
ATOM 1454 N N . VAL A 1 217 ? 56.331 58.673 65.649 1.00 43.89 237 VAL A N 1
ATOM 1455 C CA . VAL A 1 217 ? 55.375 58.051 64.740 1.00 39.15 237 VAL A CA 1
ATOM 1456 C C . VAL A 1 217 ? 54.527 57.058 65.530 1.00 38.94 237 VAL A C 1
ATOM 1457 O O . VAL A 1 217 ? 55.053 56.102 66.111 1.00 38.72 237 VAL A O 1
ATOM 1461 N N . ILE A 1 218 ? 53.221 57.316 65.558 1.00 37.71 238 ILE A N 1
ATOM 1462 C CA . ILE A 1 218 ? 52.238 56.522 66.292 1.00 36.12 238 ILE A CA 1
ATOM 1463 C C . ILE A 1 218 ? 51.384 55.727 65.302 1.00 35.51 238 ILE A C 1
ATOM 1464 O O . ILE A 1 218 ? 50.759 56.308 64.412 1.00 37.00 238 ILE A O 1
ATOM 1469 N N . VAL A 1 219 ? 51.337 54.410 65.475 1.00 32.91 239 VAL A N 1
ATOM 1470 C CA . VAL A 1 219 ? 50.683 53.520 64.519 1.00 31.24 239 VAL A CA 1
ATOM 1471 C C . VAL A 1 219 ? 49.768 52.509 65.230 1.00 31.90 239 VAL A C 1
ATOM 1472 O O . VAL A 1 219 ? 49.944 52.266 66.432 1.00 31.36 239 VAL A O 1
ATOM 1476 N N . PRO A 1 220 ? 48.774 51.943 64.505 1.00 31.27 240 PRO A N 1
ATOM 1477 C CA . PRO A 1 220 ? 47.983 50.805 64.997 1.00 31.32 240 PRO A CA 1
ATOM 1478 C C . PRO A 1 220 ? 48.841 49.572 65.250 1.00 31.22 240 PRO A C 1
ATOM 1479 O O . PRO A 1 220 ? 49.432 49.010 64.321 1.00 30.62 240 PRO A O 1
ATOM 1483 N N . MET A 1 221 ? 48.899 49.171 66.515 1.00 29.10 241 MET A N 1
ATOM 1484 C CA . MET A 1 221 ? 49.687 48.034 66.933 1.00 27.78 241 MET A CA 1
ATOM 1485 C C . MET A 1 221 ? 48.765 46.921 67.406 1.00 26.18 241 MET A C 1
ATOM 1486 O O . MET A 1 221 ? 47.983 47.094 68.338 1.00 23.92 241 MET A O 1
ATOM 1491 N N . MET A 1 222 ? 48.867 45.777 66.743 1.00 24.98 242 MET A N 1
ATOM 1492 C CA . MET A 1 222 ? 48.167 44.587 67.153 1.00 24.53 242 MET A CA 1
ATOM 1493 C C . MET A 1 222 ? 48.994 43.913 68.236 1.00 26.12 242 MET A C 1
ATOM 1494 O O . MET A 1 222 ? 50.211 44.089 68.305 1.00 24.03 242 MET A O 1
ATOM 1499 N N . SER A 1 223 ? 48.336 43.142 69.090 1.00 26.65 243 SER A N 1
ATOM 1500 C CA . SER A 1 223 ? 49.046 42.438 70.129 1.00 26.86 243 SER A CA 1
ATOM 1501 C C . SER A 1 223 ? 48.278 41.212 70.566 1.00 27.03 243 SER A C 1
ATOM 1502 O O . SER A 1 223 ? 47.049 41.168 70.505 1.00 27.19 243 SER A O 1
ATOM 1505 N N . MET A 1 224 ? 49.023 40.199 70.971 1.00 27.38 244 MET A N 1
ATOM 1506 C CA . MET A 1 224 ? 48.442 39.011 71.560 1.00 28.73 244 MET A CA 1
ATOM 1507 C C . MET A 1 224 ? 49.362 38.479 72.657 1.00 26.27 244 MET A C 1
ATOM 1508 O O . MET A 1 224 ? 50.519 38.893 72.767 1.00 24.00 244 MET A O 1
ATOM 1513 N N . GLU A 1 225 ? 48.830 37.557 73.450 1.00 25.89 245 GLU A N 1
ATOM 1514 C CA . GLU A 1 225 ? 49.551 36.953 74.544 1.00 26.70 245 GLU A CA 1
ATOM 1515 C C . GLU A 1 225 ? 49.601 35.454 74.389 1.00 27.08 245 GLU A C 1
ATOM 1516 O O . GLU A 1 225 ? 48.758 34.847 73.715 1.00 26.60 245 GLU A O 1
ATOM 1522 N N . ASP A 1 226 ? 50.598 34.855 75.032 1.00 29.13 246 ASP A N 1
ATOM 1523 C CA . ASP A 1 226 ? 50.719 33.415 75.096 1.00 29.82 246 ASP A CA 1
ATOM 1524 C C . ASP A 1 226 ? 50.561 32.792 73.717 1.00 30.00 246 ASP A C 1
ATOM 1525 O O . ASP A 1 226 ? 49.724 31.920 73.500 1.00 32.05 246 ASP A O 1
ATOM 1530 N N . LEU A 1 227 ? 51.364 33.275 72.774 1.00 28.82 247 LEU A N 1
ATOM 1531 C CA . LEU A 1 227 ? 51.440 32.676 71.459 1.00 28.58 247 LEU A CA 1
ATOM 1532 C C . LEU A 1 227 ? 52.512 31.595 71.462 1.00 29.74 247 LEU A C 1
ATOM 1533 O O . LEU A 1 227 ? 53.660 31.839 71.857 1.00 28.94 247 LEU A O 1
ATOM 1538 N N . THR A 1 228 ? 52.128 30.398 71.029 1.00 29.22 248 THR A N 1
ATOM 1539 C CA . THR A 1 228 ? 53.090 29.353 70.712 1.00 29.52 248 THR A CA 1
ATOM 1540 C C . THR A 1 228 ? 53.317 29.366 69.205 1.00 28.75 248 THR A C 1
ATOM 1541 O O . THR A 1 228 ? 52.388 29.144 68.437 1.00 28.61 248 THR A O 1
ATOM 1545 N N . THR A 1 229 ? 54.555 29.659 68.799 1.00 28.13 249 THR A N 1
ATOM 1546 C CA . THR A 1 229 ? 54.918 29.822 67.390 1.00 27.72 249 THR A CA 1
ATOM 1547 C C . THR A 1 229 ? 56.425 29.543 67.235 1.00 27.85 249 THR A C 1
ATOM 1548 O O . THR A 1 229 ? 57.162 29.586 68.227 1.00 29.52 249 THR A O 1
ATOM 1552 N N . PRO A 1 230 ? 56.884 29.186 66.018 1.00 26.14 250 PRO A N 1
ATOM 1553 C CA . PRO A 1 230 ? 58.322 28.968 65.825 1.00 25.19 250 PRO A CA 1
ATOM 1554 C C . PRO A 1 230 ? 59.128 30.256 66.016 1.00 25.62 250 PRO A C 1
ATOM 1555 O O . PRO A 1 230 ? 58.726 31.303 65.523 1.00 26.01 250 PRO A O 1
ATOM 1559 N N . TYR A 1 231 ? 60.251 30.152 66.728 1.00 23.75 251 TYR A N 1
ATOM 1560 C CA . TYR A 1 231 ? 61.051 31.286 67.157 1.00 22.80 251 TYR A CA 1
ATOM 1561 C C . TYR A 1 231 ? 62.514 30.919 67.058 1.00 23.25 251 TYR A C 1
ATOM 1562 O O . TYR A 1 231 ? 62.890 29.766 67.289 1.00 24.49 251 TYR A O 1
ATOM 1571 N N . PHE A 1 232 ? 63.345 31.896 66.720 1.00 23.68 252 PHE A N 1
ATOM 1572 C CA . PHE A 1 232 ? 64.794 31.728 66.812 1.00 25.45 252 PHE A CA 1
ATOM 1573 C C . PHE A 1 232 ? 65.457 33.057 67.136 1.00 26.06 252 PHE A C 1
ATOM 1574 O O . PHE A 1 232 ? 65.246 34.033 66.437 1.00 24.58 252 PHE A O 1
ATOM 1582 N N . ARG A 1 233 ? 66.240 33.081 68.212 1.00 25.80 253 ARG A N 1
ATOM 1583 C CA . ARG A 1 233 ? 67.117 34.191 68.513 1.00 28.29 253 ARG A CA 1
ATOM 1584 C C . ARG A 1 233 ? 68.492 33.959 67.889 1.00 29.83 253 ARG A C 1
ATOM 1585 O O . ARG A 1 233 ? 69.224 33.043 68.284 1.00 30.24 253 ARG A O 1
ATOM 1593 N N . ASP A 1 234 ? 68.837 34.796 66.914 1.00 29.44 254 ASP A N 1
ATOM 1594 C CA . ASP A 1 234 ? 70.100 34.676 66.191 1.00 28.19 254 ASP A CA 1
ATOM 1595 C C . ASP A 1 234 ? 71.134 35.631 66.791 1.00 29.04 254 ASP A C 1
ATOM 1596 O O . ASP A 1 234 ? 71.180 36.820 66.463 1.00 26.35 254 ASP A O 1
ATOM 1601 N N . GLU A 1 235 ? 71.967 35.098 67.674 1.00 31.11 255 GLU A N 1
ATOM 1602 C CA . GLU A 1 235 ? 72.925 35.917 68.403 1.00 34.47 255 GLU A CA 1
ATOM 1603 C C . GLU A 1 235 ? 74.069 36.425 67.531 1.00 35.11 255 GLU A C 1
ATOM 1604 O O . GLU A 1 235 ? 74.588 37.509 67.781 1.00 35.09 255 GLU A O 1
ATOM 1610 N N . GLU A 1 236 ? 74.435 35.658 66.503 1.00 36.02 256 GLU A N 1
ATOM 1611 C CA . GLU A 1 236 ? 75.465 36.072 65.540 1.00 39.74 256 GLU A CA 1
ATOM 1612 C C . GLU A 1 236 ? 75.049 37.291 64.730 1.00 36.16 256 GLU A C 1
ATOM 1613 O O . GLU A 1 236 ? 75.842 38.206 64.525 1.00 36.21 256 GLU A O 1
ATOM 1619 N N . LEU A 1 237 ? 73.810 37.277 64.246 1.00 34.02 257 LEU A N 1
ATOM 1620 C CA . LEU A 1 237 ? 73.308 38.344 63.400 1.00 33.19 257 LEU A CA 1
ATOM 1621 C C . LEU A 1 237 ? 72.478 39.367 64.161 1.00 32.47 257 LEU A C 1
ATOM 1622 O O . LEU A 1 237 ? 71.945 40.294 63.556 1.00 34.25 257 LEU A O 1
ATOM 1627 N N . SER A 1 238 ? 72.383 39.196 65.482 1.00 31.72 258 SER A N 1
ATOM 1628 C CA . SER A 1 238 ? 71.744 40.176 66.368 1.00 31.11 258 SER A CA 1
ATOM 1629 C C . SER A 1 238 ? 70.324 40.486 65.926 1.00 29.07 258 SER A C 1
ATOM 1630 O O . SER A 1 238 ? 69.966 41.648 65.739 1.00 28.00 258 SER A O 1
ATOM 1633 N N . CYS A 1 239 ? 69.532 39.439 65.723 1.00 26.56 259 CYS A N 1
ATOM 1634 C CA . CYS A 1 239 ? 68.142 39.603 65.348 1.00 26.25 259 CYS A CA 1
ATOM 1635 C C . CYS A 1 239 ? 67.322 38.442 65.890 1.00 26.48 259 CYS A C 1
ATOM 1636 O O . CYS A 1 239 ? 67.871 37.384 66.229 1.00 25.70 259 CYS A O 1
ATOM 1639 N N . THR A 1 240 ? 66.014 38.685 65.989 1.00 24.33 260 THR A N 1
ATOM 1640 C CA . THR A 1 240 ? 65.029 37.721 66.437 1.00 23.08 260 THR A CA 1
ATOM 1641 C C . THR A 1 240 ? 64.162 37.346 65.246 1.00 23.31 260 THR A C 1
ATOM 1642 O O . THR A 1 240 ? 63.719 38.207 64.493 1.00 23.98 260 THR A O 1
ATOM 1646 N N . VAL A 1 241 ? 63.937 36.050 65.070 1.00 25.20 261 VAL A N 1
ATOM 1647 C CA . VAL A 1 241 ? 63.133 35.546 63.960 1.00 23.71 261 VAL A CA 1
ATOM 1648 C C . VAL A 1 241 ? 61.872 34.860 64.515 1.00 23.56 261 VAL A C 1
ATOM 1649 O O . VAL A 1 241 ? 61.959 33.986 65.368 1.00 20.83 261 VAL A O 1
ATOM 1653 N N . VAL A 1 242 ? 60.706 35.323 64.074 1.00 22.47 262 VAL A N 1
ATOM 1654 C CA . VAL A 1 242 ? 59.426 34.761 64.483 1.00 23.80 262 VAL A CA 1
ATOM 1655 C C . VAL A 1 242 ? 58.677 34.349 63.222 1.00 23.95 262 VAL A C 1
ATOM 1656 O O . VAL A 1 242 ? 58.529 35.145 62.304 1.00 24.29 262 VAL A O 1
ATOM 1660 N N . GLU A 1 243 ? 58.220 33.104 63.182 1.00 22.83 263 GLU A N 1
ATOM 1661 C CA . GLU A 1 243 ? 57.382 32.629 62.090 1.00 25.61 263 GLU A CA 1
ATOM 1662 C C . GLU A 1 243 ? 55.928 32.633 62.527 1.00 24.70 263 GLU A C 1
ATOM 1663 O O . GLU A 1 243 ? 55.593 32.023 63.544 1.00 24.08 263 GLU A O 1
ATOM 1669 N N . LEU A 1 244 ? 55.083 33.343 61.778 1.00 24.91 264 LEU A N 1
ATOM 1670 C CA . LEU A 1 244 ? 53.628 33.287 61.954 1.00 23.88 264 LEU A CA 1
ATOM 1671 C C . LEU A 1 244 ? 52.990 32.538 60.797 1.00 26.47 264 LEU A C 1
ATOM 1672 O O . LEU A 1 244 ? 53.134 32.918 59.621 1.00 24.90 264 LEU A O 1
ATOM 1677 N N . LYS A 1 245 ? 52.273 31.474 61.143 1.00 25.84 265 LYS A N 1
ATOM 1678 C CA . LYS A 1 245 ? 51.643 30.636 60.158 1.00 25.58 265 LYS A CA 1
ATOM 1679 C C . LYS A 1 245 ? 50.283 31.180 59.732 1.00 25.77 265 LYS A C 1
ATOM 1680 O O . LYS A 1 245 ? 49.536 31.746 60.538 1.00 25.03 265 LYS A O 1
ATOM 1686 N N . TYR A 1 246 ? 49.999 31.038 58.441 1.00 25.54 266 TYR A N 1
ATOM 1687 C CA . TYR A 1 246 ? 48.658 31.225 57.913 1.00 25.38 266 TYR A CA 1
ATOM 1688 C C . TYR A 1 246 ? 48.003 29.842 57.921 1.00 27.62 266 TYR A C 1
ATOM 1689 O O . TYR A 1 246 ? 48.699 28.831 58.069 1.00 26.89 266 TYR A O 1
ATOM 1698 N N . THR A 1 247 ? 46.681 29.800 57.784 1.00 29.41 267 THR A N 1
ATOM 1699 C CA . THR A 1 247 ? 45.932 28.540 57.833 1.00 32.65 267 THR A CA 1
ATOM 1700 C C . THR A 1 247 ? 46.187 27.609 56.637 1.00 34.71 267 THR A C 1
ATOM 1701 O O . THR A 1 247 ? 46.110 26.384 56.777 1.00 39.37 267 THR A O 1
ATOM 1705 N N . GLY A 1 248 ? 46.501 28.161 55.472 1.00 33.67 268 GLY A N 1
ATOM 1706 C CA . GLY A 1 248 ? 46.810 27.313 54.324 1.00 33.90 268 GLY A CA 1
ATOM 1707 C C . GLY A 1 248 ? 48.274 26.932 54.222 1.00 33.34 268 GLY A C 1
ATOM 1708 O O . GLY A 1 248 ? 48.994 26.901 55.225 1.00 33.86 268 GLY A O 1
ATOM 1709 N N . ASN A 1 249 ? 48.722 26.640 53.005 1.00 31.05 269 ASN A N 1
ATOM 1710 C CA . ASN A 1 249 ? 50.135 26.337 52.762 1.00 30.40 269 ASN A CA 1
ATOM 1711 C C . ASN A 1 249 ? 50.997 27.593 52.611 1.00 28.05 269 ASN A C 1
ATOM 1712 O O . ASN A 1 249 ? 51.535 27.868 51.540 1.00 27.25 269 ASN A O 1
ATOM 1717 N N . ALA A 1 250 ? 51.135 28.350 53.689 1.00 27.45 270 ALA A N 1
ATOM 1718 C CA . ALA A 1 250 ? 51.842 29.635 53.627 1.00 26.16 270 ALA A CA 1
ATOM 1719 C C . ALA A 1 250 ? 52.316 30.056 55.010 1.00 25.91 270 ALA A C 1
ATOM 1720 O O . ALA A 1 250 ? 51.721 29.684 56.032 1.00 24.13 270 ALA A O 1
ATOM 1722 N N . SER A 1 251 ? 53.399 30.819 55.060 1.00 25.90 271 SER A N 1
ATOM 1723 C CA . SER A 1 251 ? 53.825 31.357 56.342 1.00 26.99 271 SER A CA 1
ATOM 1724 C C . SER A 1 251 ? 54.534 32.679 56.170 1.00 27.12 271 SER A C 1
ATOM 1725 O O . SER A 1 251 ? 55.014 33.014 55.091 1.00 28.66 271 SER A O 1
ATOM 1728 N N . ALA A 1 252 ? 54.543 33.456 57.239 1.00 26.32 272 ALA A N 1
ATOM 1729 C CA . ALA A 1 252 ? 55.219 34.727 57.251 1.00 24.40 272 ALA A CA 1
ATOM 1730 C C . ALA A 1 252 ? 56.367 34.607 58.224 1.00 24.55 272 ALA A C 1
ATOM 1731 O O . ALA A 1 252 ? 56.179 34.168 59.367 1.00 24.93 272 ALA A O 1
ATOM 1733 N N . LEU A 1 253 ? 57.553 34.971 57.748 1.00 24.96 273 LEU A N 1
ATOM 1734 C CA . LEU A 1 253 ? 58.762 35.035 58.560 1.00 25.19 273 LEU A CA 1
ATOM 1735 C C . LEU A 1 253 ? 59.068 36.509 58.824 1.00 26.00 273 LEU A C 1
ATOM 1736 O O . LEU A 1 253 ? 59.180 37.307 57.888 1.00 25.99 273 LEU A O 1
ATOM 1741 N N . PHE A 1 254 ? 59.143 36.862 60.105 1.00 24.46 274 PHE A N 1
ATOM 1742 C CA . PHE A 1 254 ? 59.358 38.223 60.543 1.00 24.91 274 PHE A CA 1
ATOM 1743 C C . PHE A 1 254 ? 60.712 38.272 61.215 1.00 24.89 274 PHE A C 1
ATOM 1744 O O . PHE A 1 254 ? 60.954 37.535 62.167 1.00 27.53 274 PHE A O 1
ATOM 1752 N N . ILE A 1 255 ? 61.585 39.142 60.721 1.00 23.53 275 ILE A N 1
ATOM 1753 C CA . ILE A 1 255 ? 62.948 39.281 61.244 1.00 23.07 275 ILE A CA 1
ATOM 1754 C C . ILE A 1 255 ? 63.128 40.655 61.887 1.00 22.47 275 ILE A C 1
ATOM 1755 O O . ILE A 1 255 ? 63.035 41.681 61.197 1.00 24.99 275 ILE A O 1
ATOM 1760 N N . LEU A 1 256 ? 63.384 40.685 63.199 1.00 20.79 276 LEU A N 1
ATOM 1761 C CA . LEU A 1 256 ? 63.552 41.959 63.919 1.00 20.50 276 LEU A CA 1
ATOM 1762 C C . LEU A 1 256 ? 65.027 42.175 64.322 1.00 21.28 276 LEU A C 1
ATOM 1763 O O . LEU A 1 256 ? 65.466 41.626 65.334 1.00 22.61 276 LEU A O 1
ATOM 1768 N N . PRO A 1 257 ? 65.793 42.976 63.549 1.00 22.80 277 PRO A N 1
ATOM 1769 C CA . PRO A 1 257 ? 67.154 43.280 64.006 1.00 23.32 277 PRO A CA 1
ATOM 1770 C C . PRO A 1 257 ? 67.140 44.002 65.354 1.00 25.93 277 PRO A C 1
ATOM 1771 O O . PRO A 1 257 ? 66.224 44.781 65.635 1.00 26.15 277 PRO A O 1
ATOM 1775 N N . ASP A 1 258 ? 68.154 43.730 66.171 1.00 26.22 278 ASP A N 1
ATOM 1776 C CA . ASP A 1 258 ? 68.379 44.460 67.396 1.00 24.65 278 ASP A CA 1
ATOM 1777 C C . ASP A 1 258 ? 68.528 45.937 67.075 1.00 26.25 278 ASP A C 1
ATOM 1778 O O . ASP A 1 258 ? 68.797 46.324 65.930 1.00 25.28 278 ASP A O 1
ATOM 1783 N N . GLN A 1 259 ? 68.349 46.753 68.104 1.00 29.08 279 GLN A N 1
ATOM 1784 C CA . GLN A 1 259 ? 68.511 48.181 67.993 1.00 32.01 279 GLN A CA 1
ATOM 1785 C C . GLN A 1 259 ? 69.901 48.489 67.397 1.00 31.22 279 GLN A C 1
ATOM 1786 O O . GLN A 1 259 ? 70.935 48.120 67.970 1.00 29.79 279 GLN A O 1
ATOM 1792 N N . GLY A 1 260 ? 69.900 49.126 66.234 1.00 28.96 280 GLY A N 1
ATOM 1793 C CA . GLY A 1 260 ? 71.129 49.523 65.575 1.00 30.28 280 GLY A CA 1
ATOM 1794 C C . GLY A 1 260 ? 71.650 48.596 64.494 1.00 30.71 280 GLY A C 1
ATOM 1795 O O . GLY A 1 260 ? 72.578 48.964 63.770 1.00 31.44 280 GLY A O 1
ATOM 1796 N N . ARG A 1 261 ? 71.040 47.414 64.361 1.00 29.94 281 ARG A N 1
ATOM 1797 C CA . ARG A 1 261 ? 71.636 46.311 63.592 1.00 27.43 281 ARG A CA 1
ATOM 1798 C C . ARG A 1 261 ? 70.975 45.998 62.254 1.00 26.92 281 ARG A C 1
ATOM 1799 O O . ARG A 1 261 ? 71.285 44.966 61.648 1.00 26.28 281 ARG A O 1
ATOM 1807 N N . MET A 1 262 ? 70.096 46.878 61.787 1.00 24.77 282 MET A N 1
ATOM 1808 C CA . MET A 1 262 ? 69.366 46.647 60.546 1.00 26.09 282 MET A CA 1
ATOM 1809 C C . MET A 1 262 ? 70.282 46.469 59.334 1.00 27.64 282 MET A C 1
ATOM 1810 O O . MET A 1 262 ? 70.117 45.522 58.554 1.00 27.01 282 MET A O 1
ATOM 1815 N N . GLN A 1 263 ? 71.235 47.387 59.177 1.00 28.00 283 GLN A N 1
ATOM 1816 C CA . GLN A 1 263 ? 72.139 47.395 58.034 1.00 29.40 283 GLN A CA 1
ATOM 1817 C C . GLN A 1 263 ? 72.930 46.080 57.950 1.00 27.42 283 GLN A C 1
ATOM 1818 O O . GLN A 1 263 ? 73.086 45.506 56.863 1.00 26.42 283 GLN A O 1
ATOM 1824 N N . GLN A 1 264 ? 73.418 45.619 59.098 1.00 25.67 284 GLN A N 1
ATOM 1825 C CA . GLN A 1 264 ? 74.138 44.357 59.186 1.00 27.40 284 GLN A CA 1
ATOM 1826 C C . GLN A 1 264 ? 73.243 43.164 58.861 1.00 28.13 284 GLN A C 1
ATOM 1827 O O . GLN A 1 264 ? 73.685 42.215 58.221 1.00 29.42 284 GLN A O 1
ATOM 1833 N N . VAL A 1 265 ? 71.991 43.188 59.311 1.00 27.31 285 VAL A N 1
ATOM 1834 C CA . VAL A 1 265 ? 71.098 42.079 58.987 1.00 25.81 285 VAL A CA 1
ATOM 1835 C C . VAL A 1 265 ? 70.826 42.071 57.483 1.00 25.41 285 VAL A C 1
ATOM 1836 O O . VAL A 1 265 ? 70.881 41.010 56.854 1.00 22.65 285 VAL A O 1
ATOM 1840 N N . GLU A 1 266 ? 70.594 43.255 56.907 1.00 22.98 286 GLU A N 1
ATOM 1841 C CA . GLU A 1 266 ? 70.380 43.391 55.456 1.00 26.31 286 GLU A CA 1
ATOM 1842 C C . GLU A 1 266 ? 71.568 42.894 54.654 1.00 29.19 286 GLU A C 1
ATOM 1843 O O . GLU A 1 266 ? 71.389 42.374 53.548 1.00 33.67 286 GLU A O 1
ATOM 1849 N N . ALA A 1 267 ? 72.778 43.050 55.202 1.00 27.49 287 ALA A N 1
ATOM 1850 C CA . ALA A 1 267 ? 73.999 42.645 54.512 1.00 26.36 287 ALA A CA 1
ATOM 1851 C C . ALA A 1 267 ? 74.169 41.125 54.548 1.00 28.07 287 ALA A C 1
ATOM 1852 O O . ALA A 1 267 ? 74.740 40.543 53.643 1.00 28.87 287 ALA A O 1
ATOM 1854 N N . SER A 1 268 ? 73.662 40.497 55.599 1.00 25.47 288 SER A N 1
ATOM 1855 C CA . SER A 1 268 ? 73.809 39.065 55.797 1.00 29.17 288 SER A CA 1
ATOM 1856 C C . SER A 1 268 ? 72.773 38.219 55.051 1.00 29.57 288 SER A C 1
ATOM 1857 O O . SER A 1 268 ? 72.820 36.985 55.115 1.00 31.72 288 SER A O 1
ATOM 1860 N N . LEU A 1 269 ? 71.821 38.860 54.376 1.00 28.08 289 LEU A N 1
ATOM 1861 C CA . LEU A 1 269 ? 70.768 38.133 53.671 1.00 27.86 289 LEU A CA 1
ATOM 1862 C C . LEU A 1 269 ? 71.323 37.408 52.454 1.00 29.67 289 LEU A C 1
ATOM 1863 O O . LEU A 1 269 ? 71.749 38.030 51.489 1.00 30.12 289 LEU A O 1
ATOM 1868 N N . GLN A 1 270 ? 71.291 36.081 52.524 1.00 31.25 290 GLN A N 1
ATOM 1869 C CA . GLN A 1 270 ? 71.774 35.181 51.491 1.00 33.01 290 GLN A CA 1
ATOM 1870 C C . GLN A 1 270 ? 70.951 33.906 51.701 1.00 32.33 290 GLN A C 1
ATOM 1871 O O . GLN A 1 270 ? 70.411 33.704 52.795 1.00 30.76 290 GLN A O 1
ATOM 1877 N N . PRO A 1 271 ? 70.836 33.046 50.666 1.00 32.84 291 PRO A N 1
ATOM 1878 C CA . PRO A 1 271 ? 70.080 31.808 50.862 1.00 32.49 291 PRO A CA 1
ATOM 1879 C C . PRO A 1 271 ? 70.570 30.960 52.049 1.00 32.17 291 PRO A C 1
ATOM 1880 O O . PRO A 1 271 ? 69.754 30.309 52.703 1.00 34.47 291 PRO A O 1
ATOM 1884 N N . GLU A 1 272 ? 71.875 30.975 52.322 1.00 32.24 292 GLU A N 1
ATOM 1885 C CA . GLU A 1 272 ? 72.470 30.250 53.462 1.00 32.25 292 GLU A CA 1
ATOM 1886 C C . GLU A 1 272 ? 71.963 30.739 54.838 1.00 31.09 292 GLU A C 1
ATOM 1887 O O . GLU A 1 272 ? 71.696 29.936 55.734 1.00 29.89 292 GLU A O 1
ATOM 1890 N N . THR A 1 273 ? 71.826 32.054 54.990 1.00 30.93 293 THR A N 1
ATOM 1891 C CA . THR A 1 273 ? 71.302 32.658 56.219 1.00 29.92 293 THR A CA 1
ATOM 1892 C C . THR A 1 273 ? 69.846 32.262 56.418 1.00 27.98 293 THR A C 1
ATOM 1893 O O . THR A 1 273 ? 69.425 31.875 57.500 1.00 29.20 293 THR A O 1
ATOM 1897 N N . LEU A 1 274 ? 69.084 32.349 55.348 1.00 27.90 294 LEU A N 1
ATOM 1898 C CA . LEU A 1 274 ? 67.689 31.980 55.392 1.00 26.33 294 LEU A CA 1
ATOM 1899 C C . LEU A 1 274 ? 67.534 30.487 55.731 1.00 27.83 294 LEU A C 1
ATOM 1900 O O . LEU A 1 274 ? 66.674 30.126 56.516 1.00 25.94 294 LEU A O 1
ATOM 1905 N N . ARG A 1 275 ? 68.371 29.637 55.135 1.00 29.70 295 ARG A N 1
ATOM 1906 C CA . ARG A 1 275 ? 68.395 28.209 55.462 1.00 31.85 295 ARG A CA 1
ATOM 1907 C C . ARG A 1 275 ? 68.717 27.998 56.950 1.00 30.84 295 ARG A C 1
ATOM 1908 O O . ARG A 1 275 ? 68.071 27.194 57.625 1.00 30.03 295 ARG A O 1
ATOM 1912 N N . LYS A 1 276 ? 69.724 28.716 57.447 1.00 30.77 296 LYS A N 1
ATOM 1913 C CA . LYS A 1 276 ? 70.084 28.671 58.870 1.00 32.38 296 LYS A CA 1
ATOM 1914 C C . LYS A 1 276 ? 68.881 29.020 59.754 1.00 31.98 296 LYS A C 1
ATOM 1915 O O . LYS A 1 276 ? 68.563 28.280 60.691 1.00 33.90 296 LYS A O 1
ATOM 1921 N N . TRP A 1 277 ? 68.206 30.127 59.454 1.00 30.25 297 TRP A N 1
ATOM 1922 C CA . TRP A 1 277 ? 67.037 30.531 60.243 1.00 29.36 297 TRP A CA 1
ATOM 1923 C C . TRP A 1 277 ? 65.977 29.446 60.218 1.00 29.83 297 TRP A C 1
ATOM 1924 O O . TRP A 1 277 ? 65.448 29.065 61.251 1.00 28.88 297 TRP A O 1
ATOM 1935 N N . LYS A 1 278 ? 65.688 28.937 59.028 1.00 29.93 298 LYS A N 1
ATOM 1936 C CA . LYS A 1 278 ? 64.674 27.912 58.855 1.00 30.72 298 LYS A CA 1
ATOM 1937 C C . LYS A 1 278 ? 64.998 26.570 59.535 1.00 31.68 298 LYS A C 1
ATOM 1938 O O . LYS A 1 278 ? 64.089 25.887 60.031 1.00 32.45 298 LYS A O 1
ATOM 1944 N N . ASN A 1 279 ? 66.278 26.204 59.564 1.00 32.25 299 ASN A N 1
ATOM 1945 C CA . ASN A 1 279 ? 66.742 25.027 60.314 1.00 33.58 299 ASN A CA 1
ATOM 1946 C C . ASN A 1 279 ? 66.695 25.221 61.820 1.00 34.22 299 ASN A C 1
ATOM 1947 O O . ASN A 1 279 ? 66.447 24.268 62.563 1.00 36.37 299 ASN A O 1
ATOM 1952 N N . SER A 1 280 ? 66.911 26.459 62.261 1.00 33.00 300 SER A N 1
ATOM 1953 C CA . SER A 1 280 ? 67.031 26.784 63.687 1.00 30.98 300 SER A CA 1
ATOM 1954 C C . SER A 1 280 ? 65.720 27.176 64.397 1.00 32.02 300 SER A C 1
ATOM 1955 O O . SER A 1 280 ? 65.694 27.293 65.624 1.00 32.54 300 SER A O 1
ATOM 1958 N N . LEU A 1 281 ? 64.639 27.377 63.645 1.00 30.69 301 LEU A N 1
ATOM 1959 C CA . LEU A 1 281 ? 63.352 27.712 64.248 1.00 30.74 301 LEU A CA 1
ATOM 1960 C C . LEU A 1 281 ? 62.842 26.581 65.137 1.00 32.31 301 LEU A C 1
ATOM 1961 O O . LEU A 1 281 ? 62.941 25.418 64.766 1.00 34.72 301 LEU A O 1
ATOM 1966 N N . LYS A 1 282 ? 62.329 26.932 66.317 1.00 30.77 302 LYS A N 1
ATOM 1967 C CA . LYS A 1 282 ? 61.732 25.983 67.267 1.00 31.75 302 LYS A CA 1
ATOM 1968 C C . LYS A 1 282 ? 60.508 26.657 67.855 1.00 31.41 302 LYS A C 1
ATOM 1969 O O . LYS A 1 282 ? 60.527 27.874 68.092 1.00 30.52 302 LYS A O 1
ATOM 1975 N N . PRO A 1 283 ? 59.444 25.881 68.107 1.00 31.42 303 PRO A N 1
ATOM 1976 C CA . PRO A 1 283 ? 58.273 26.368 68.839 1.00 31.12 303 PRO A CA 1
ATOM 1977 C C . PRO A 1 283 ? 58.668 26.963 70.198 1.00 31.34 303 PRO A C 1
ATOM 1978 O O . PRO A 1 283 ? 59.394 26.334 70.977 1.00 28.58 303 PRO A O 1
ATOM 1982 N N . ARG A 1 284 ? 58.194 28.176 70.455 1.00 31.57 304 ARG A N 1
ATOM 1983 C CA . ARG A 1 284 ? 58.513 28.907 71.671 1.00 31.65 304 ARG A CA 1
ATOM 1984 C C . ARG A 1 284 ? 57.228 29.597 72.125 1.00 31.36 304 ARG A C 1
ATOM 1985 O O . ARG A 1 284 ? 56.370 29.918 71.302 1.00 29.84 304 ARG A O 1
ATOM 1993 N N . MET A 1 285 ? 57.086 29.780 73.434 1.00 31.04 305 MET A N 1
ATOM 1994 C CA . MET A 1 285 ? 55.957 30.484 74.024 1.00 31.17 305 MET A CA 1
ATOM 1995 C C . MET A 1 285 ? 56.338 31.949 74.113 1.00 30.20 305 MET A C 1
ATOM 1996 O O . MET A 1 285 ? 57.232 32.324 74.879 1.00 31.06 305 MET A O 1
ATOM 2001 N N . ILE A 1 286 ? 55.696 32.770 73.291 1.00 27.59 306 ILE A N 1
ATOM 2002 C CA . ILE A 1 286 ? 55.901 34.214 73.335 1.00 26.60 306 ILE A CA 1
ATOM 2003 C C . ILE A 1 286 ? 54.800 34.823 74.193 1.00 26.31 306 ILE A C 1
ATOM 2004 O O . ILE A 1 286 ? 53.629 34.774 73.843 1.00 27.11 306 ILE A O 1
ATOM 2009 N N . ASP A 1 287 ? 55.187 35.365 75.338 1.00 26.42 307 ASP A N 1
ATOM 2010 C CA . ASP A 1 287 ? 54.227 35.852 76.324 1.00 27.85 307 ASP A CA 1
ATOM 2011 C C . ASP A 1 287 ? 53.438 37.064 75.827 1.00 26.99 307 ASP A C 1
ATOM 2012 O O . ASP A 1 287 ? 52.259 37.184 76.117 1.00 27.95 307 ASP A O 1
ATOM 2017 N N . GLU A 1 288 ? 54.092 37.954 75.086 1.00 27.43 308 GLU A N 1
ATOM 2018 C CA . GLU A 1 288 ? 53.408 39.075 74.439 1.00 28.24 308 GLU A CA 1
ATOM 2019 C C . GLU A 1 288 ? 54.075 39.390 73.108 1.00 27.14 308 GLU A C 1
ATOM 2020 O O . GLU A 1 288 ? 55.304 39.488 73.034 1.00 28.88 308 GLU A O 1
ATOM 2026 N N . LEU A 1 289 ? 53.256 39.512 72.064 1.00 26.16 309 LEU A N 1
ATOM 2027 C CA . LEU A 1 289 ? 53.694 39.863 70.710 1.00 23.69 309 LEU A CA 1
ATOM 2028 C C . LEU A 1 289 ? 53.006 41.139 70.280 1.00 22.77 309 LEU A C 1
ATOM 2029 O O . LEU A 1 289 ? 51.793 41.249 70.393 1.00 24.33 309 LEU A O 1
ATOM 2034 N N . HIS A 1 290 ? 53.779 42.116 69.818 1.00 24.13 310 HIS A N 1
ATOM 2035 C CA . HIS A 1 290 ? 53.222 43.355 69.257 1.00 23.83 310 HIS A CA 1
ATOM 2036 C C . HIS A 1 290 ? 53.639 43.426 67.781 1.00 24.33 310 HIS A C 1
ATOM 2037 O O . HIS A 1 290 ? 54.825 43.402 67.477 1.00 24.74 310 HIS A O 1
ATOM 2044 N N . LEU A 1 291 ? 52.668 43.499 66.875 1.00 23.96 311 LEU A N 1
ATOM 2045 C CA . LEU A 1 291 ? 52.937 43.603 65.448 1.00 25.01 311 LEU A CA 1
ATOM 2046 C C . LEU A 1 291 ? 52.082 44.710 64.819 1.00 26.82 311 LEU A C 1
ATOM 2047 O O . LEU A 1 291 ? 50.869 44.711 64.991 1.00 26.92 311 LEU A O 1
ATOM 2052 N N . PRO A 1 292 ? 52.715 45.667 64.102 1.00 28.19 312 PRO A N 1
ATOM 2053 C CA . PRO A 1 292 ? 51.941 46.704 63.421 1.00 27.57 312 PRO A CA 1
ATOM 2054 C C . PRO A 1 292 ? 50.966 46.141 62.393 1.00 27.63 312 PRO A C 1
ATOM 2055 O O . PRO A 1 292 ? 51.248 45.128 61.744 1.00 26.47 312 PRO A O 1
ATOM 2059 N N . LYS A 1 293 ? 49.825 46.817 62.288 1.00 24.92 313 LYS A N 1
ATOM 2060 C CA . LYS A 1 293 ? 48.792 46.560 61.306 1.00 25.30 313 LYS A CA 1
ATOM 2061 C C . LYS A 1 293 ? 49.053 47.556 60.179 1.00 26.41 313 LYS A C 1
ATOM 2062 O O . LYS A 1 293 ? 49.132 48.749 60.427 1.00 24.59 313 LYS A O 1
ATOM 2068 N N . PHE A 1 294 ? 49.210 47.067 58.946 1.00 27.75 314 PHE A N 1
ATOM 2069 C CA . PHE A 1 294 ? 49.544 47.951 57.825 1.00 28.70 314 PHE A CA 1
ATOM 2070 C C . PHE A 1 294 ? 49.128 47.369 56.493 1.00 29.11 314 PHE A C 1
ATOM 2071 O O . PHE A 1 294 ? 48.959 46.157 56.351 1.00 24.94 314 PHE A O 1
ATOM 2079 N N . SER A 1 295 ? 48.974 48.260 55.522 1.00 29.49 315 SER A N 1
ATOM 2080 C CA . SER A 1 295 ? 48.754 47.892 54.136 1.00 32.39 315 SER A CA 1
ATOM 2081 C C . SER A 1 295 ? 49.720 48.702 53.285 1.00 34.98 315 SER A C 1
ATOM 2082 O O . SER A 1 295 ? 49.548 49.914 53.114 1.00 35.72 315 SER A O 1
ATOM 2085 N N . ILE A 1 296 ? 50.736 48.033 52.754 1.00 36.08 316 ILE A N 1
ATOM 2086 C CA . ILE A 1 296 ? 51.784 48.715 51.995 1.00 37.59 316 ILE A CA 1
ATOM 2087 C C . ILE A 1 296 ? 51.785 48.247 50.536 1.00 38.08 316 ILE A C 1
ATOM 2088 O O . ILE A 1 296 ? 51.865 47.047 50.242 1.00 37.67 316 ILE A O 1
ATOM 2093 N N . SER A 1 297 ? 51.664 49.199 49.625 1.00 39.50 317 SER A N 1
ATOM 2094 C CA . SER A 1 297 ? 51.817 48.901 48.214 1.00 42.18 317 SER A CA 1
ATOM 2095 C C . SER A 1 297 ? 53.001 49.675 47.641 1.00 42.73 317 SER A C 1
ATOM 2096 O O . SER A 1 297 ? 53.282 50.808 48.053 1.00 40.91 317 SER A O 1
ATOM 2099 N N . THR A 1 298 ? 53.715 49.052 46.714 1.00 42.32 318 THR A N 1
ATOM 2100 C CA . THR A 1 298 ? 54.842 49.723 46.076 1.00 43.17 318 THR A CA 1
ATOM 2101 C C . THR A 1 298 ? 54.728 49.709 44.564 1.00 42.62 318 THR A C 1
ATOM 2102 O O . THR A 1 298 ? 54.056 48.852 43.993 1.00 42.27 318 THR A O 1
ATOM 2106 N N . ASP A 1 299 ? 55.367 50.693 43.939 1.00 43.31 319 ASP A N 1
ATOM 2107 C CA . ASP A 1 299 ? 55.468 50.778 42.493 1.00 43.85 319 ASP A CA 1
ATOM 2108 C C . ASP A 1 299 ? 56.937 50.887 42.167 1.00 41.13 319 ASP A C 1
ATOM 2109 O O . ASP A 1 299 ? 57.638 51.745 42.710 1.00 41.43 319 ASP A O 1
ATOM 2114 N N . TYR A 1 300 ? 57.412 49.996 41.310 1.00 36.95 320 TYR A N 1
ATOM 2115 C CA . TYR A 1 300 ? 58.788 50.083 40.838 1.00 34.64 320 TYR A CA 1
ATOM 2116 C C . TYR A 1 300 ? 58.826 50.074 39.324 1.00 31.58 320 TYR A C 1
ATOM 2117 O O . TYR A 1 300 ? 58.093 49.321 38.691 1.00 29.09 320 TYR A O 1
ATOM 2126 N N . SER A 1 301 ? 59.645 50.959 38.765 1.00 31.47 321 SER A N 1
ATOM 2127 C CA . SER A 1 301 ? 60.105 50.839 37.394 1.00 30.98 321 SER A CA 1
ATOM 2128 C C . SER A 1 301 ? 61.502 50.205 37.474 1.00 30.18 321 SER A C 1
ATOM 2129 O O . SER A 1 301 ? 62.476 50.838 37.895 1.00 28.37 321 SER A O 1
ATOM 2132 N N . LEU A 1 302 ? 61.588 48.940 37.082 1.00 29.20 322 LEU A N 1
ATOM 2133 C CA . LEU A 1 302 ? 62.708 48.102 37.486 1.00 28.39 322 LEU A CA 1
ATOM 2134 C C . LEU A 1 302 ? 63.953 48.049 36.579 1.00 28.64 322 LEU A C 1
ATOM 2135 O O . LEU A 1 302 ? 64.907 47.357 36.922 1.00 27.20 322 LEU A O 1
ATOM 2140 N N A GLU A 1 303 ? 63.950 48.793 35.473 0.50 29.15 323 GLU A N 1
ATOM 2141 N N B GLU A 1 303 ? 63.954 48.767 35.451 0.50 28.60 323 GLU A N 1
ATOM 2142 C CA A GLU A 1 303 ? 65.067 48.779 34.512 0.50 29.79 323 GLU A CA 1
ATOM 2143 C CA B GLU A 1 303 ? 65.104 48.717 34.525 0.50 28.84 323 GLU A CA 1
ATOM 2144 C C A GLU A 1 303 ? 66.457 48.979 35.124 0.50 30.66 323 GLU A C 1
ATOM 2145 C C B GLU A 1 303 ? 66.461 48.912 35.210 0.50 29.78 323 GLU A C 1
ATOM 2146 O O A GLU A 1 303 ? 67.383 48.235 34.807 0.50 30.90 323 GLU A O 1
ATOM 2147 O O B GLU A 1 303 ? 67.368 48.099 35.027 0.50 29.64 323 GLU A O 1
ATOM 2158 N N . ASP A 1 304 ? 66.597 49.987 35.983 1.00 30.51 324 ASP A N 1
ATOM 2159 C CA . ASP A 1 304 ? 67.888 50.315 36.609 1.00 33.21 324 ASP A CA 1
ATOM 2160 C C . ASP A 1 304 ? 68.461 49.204 37.481 1.00 32.26 324 ASP A C 1
ATOM 2161 O O . ASP A 1 304 ? 69.619 48.819 37.316 1.00 29.53 324 ASP A O 1
ATOM 2166 N N . VAL A 1 305 ? 67.644 48.691 38.399 1.00 30.71 325 VAL A N 1
ATOM 2167 C CA . VAL A 1 305 ? 68.099 47.648 39.317 1.00 30.31 325 VAL A CA 1
ATOM 2168 C C . VAL A 1 305 ? 68.327 46.334 38.581 1.00 28.92 325 VAL A C 1
ATOM 2169 O O . VAL A 1 305 ? 69.263 45.609 38.897 1.00 30.22 325 VAL A O 1
ATOM 2173 N N . LEU A 1 306 ? 67.485 46.035 37.590 1.00 28.48 326 LEU A N 1
ATOM 2174 C CA . LEU A 1 306 ? 67.684 44.839 36.753 1.00 27.93 326 LEU A CA 1
ATOM 2175 C C . LEU A 1 306 ? 68.971 44.923 35.912 1.00 28.88 326 LEU A C 1
ATOM 2176 O O . LEU A 1 306 ? 69.658 43.918 35.735 1.00 28.08 326 LEU A O 1
ATOM 2181 N N . SER A 1 307 ? 69.294 46.118 35.412 1.00 29.81 327 SER A N 1
ATOM 2182 C CA . SER A 1 307 ? 70.581 46.364 34.741 1.00 31.90 327 SER A CA 1
ATOM 2183 C C . SER A 1 307 ? 71.742 46.060 35.680 1.00 32.17 327 SER A C 1
ATOM 2184 O O . SER A 1 307 ? 72.699 45.414 35.282 1.00 32.97 327 SER A O 1
ATOM 2187 N N . LYS A 1 308 ? 71.631 46.492 36.935 1.00 33.48 328 LYS A N 1
ATOM 2188 C CA . LYS A 1 308 ? 72.647 46.196 37.944 1.00 34.01 328 LYS A CA 1
ATOM 2189 C C . LYS A 1 308 ? 72.773 44.709 38.260 1.00 33.56 328 LYS A C 1
ATOM 2190 O O . LYS A 1 308 ? 73.810 44.275 38.743 1.00 33.03 328 LYS A O 1
ATOM 2196 N N . LEU A 1 309 ? 71.722 43.933 38.005 1.00 32.80 329 LEU A N 1
ATOM 2197 C CA . LEU A 1 309 ? 71.798 42.470 38.147 1.00 30.78 329 LEU A CA 1
ATOM 2198 C C . LEU A 1 309 ? 72.288 41.802 36.874 1.00 29.91 329 LEU A C 1
ATOM 2199 O O . LEU A 1 309 ? 72.336 40.572 36.788 1.00 32.10 329 LEU A O 1
ATOM 2204 N N . GLY A 1 310 ? 72.650 42.606 35.878 1.00 30.26 330 GLY A N 1
ATOM 2205 C CA . GLY A 1 310 ? 73.217 42.078 34.637 1.00 29.83 330 GLY A CA 1
ATOM 2206 C C . GLY A 1 310 ? 72.228 41.744 33.548 1.00 29.21 330 GLY A C 1
ATOM 2207 O O . GLY A 1 310 ? 72.576 41.081 32.587 1.00 31.20 330 GLY A O 1
ATOM 2208 N N . ILE A 1 311 ? 70.991 42.205 33.684 1.00 28.86 331 ILE A N 1
ATOM 2209 C CA . ILE A 1 311 ? 70.002 42.085 32.599 1.00 28.66 331 ILE A CA 1
ATOM 2210 C C . ILE A 1 311 ? 70.009 43.407 31.815 1.00 29.12 331 ILE A C 1
ATOM 2211 O O . ILE A 1 311 ? 69.404 44.379 32.244 1.00 29.62 331 ILE A O 1
ATOM 2216 N N . ARG A 1 312 ? 70.719 43.451 30.687 1.00 28.47 332 ARG A N 1
ATOM 2217 C CA . ARG A 1 312 ? 70.961 44.727 30.012 1.00 30.12 332 ARG A CA 1
ATOM 2218 C C . ARG A 1 312 ? 70.555 44.743 28.550 1.00 28.64 332 ARG A C 1
ATOM 2219 O O . ARG A 1 312 ? 69.900 45.676 28.107 1.00 26.12 332 ARG A O 1
ATOM 2227 N N . GLU A 1 313 ? 70.942 43.713 27.801 1.00 29.76 333 GLU A N 1
ATOM 2228 C CA . GLU A 1 313 ? 70.731 43.743 26.356 1.00 31.60 333 GLU A CA 1
ATOM 2229 C C . GLU A 1 313 ? 69.253 43.971 26.013 1.00 29.32 333 GLU A C 1
ATOM 2230 O O . GLU A 1 313 ? 68.938 44.799 25.153 1.00 27.44 333 GLU A O 1
ATOM 2236 N N . VAL A 1 314 ? 68.360 43.293 26.745 1.00 26.96 334 VAL A N 1
ATOM 2237 C CA . VAL A 1 314 ? 66.908 43.412 26.539 1.00 25.38 334 VAL A CA 1
ATOM 2238 C C . VAL A 1 314 ? 66.356 44.858 26.520 1.00 24.59 334 VAL A C 1
ATOM 2239 O O . VAL A 1 314 ? 65.292 45.106 25.967 1.00 24.98 334 VAL A O 1
ATOM 2243 N N . PHE A 1 315 ? 67.090 45.793 27.121 1.00 26.22 335 PHE A N 1
ATOM 2244 C CA . PHE A 1 315 ? 66.677 47.190 27.195 1.00 25.23 335 PHE A CA 1
ATOM 2245 C C . PHE A 1 315 ? 67.378 48.063 26.132 1.00 27.93 335 PHE A C 1
ATOM 2246 O O . PHE A 1 315 ? 67.101 49.270 26.014 1.00 27.97 335 PHE A O 1
ATOM 2254 N N . SER A 1 316 ? 68.278 47.459 25.358 1.00 26.20 336 SER A N 1
ATOM 2255 C CA . SER A 1 316 ? 69.248 48.224 24.569 1.00 27.52 336 SER A CA 1
ATOM 2256 C C . SER A 1 316 ? 68.917 48.140 23.096 1.00 26.74 336 SER A C 1
ATOM 2257 O O . SER A 1 316 ? 67.995 47.430 22.712 1.00 24.39 336 SER A O 1
ATOM 2260 N N . THR A 1 317 ? 69.665 48.877 22.273 1.00 27.97 337 THR A N 1
ATOM 2261 C CA . THR A 1 317 ? 69.497 48.823 20.818 1.00 27.64 337 THR A CA 1
ATOM 2262 C C . THR A 1 317 ? 69.865 47.444 20.268 1.00 29.41 337 THR A C 1
ATOM 2263 O O . THR A 1 317 ? 69.505 47.096 19.139 1.00 30.86 337 THR A O 1
ATOM 2267 N N . GLN A 1 318 ? 70.575 46.664 21.078 1.00 29.72 338 GLN A N 1
ATOM 2268 C CA . GLN A 1 318 ? 71.028 45.329 20.687 1.00 31.92 338 GLN A CA 1
ATOM 2269 C C . GLN A 1 318 ? 70.082 44.201 21.082 1.00 31.39 338 GLN A C 1
ATOM 2270 O O . GLN A 1 318 ? 70.393 43.029 20.852 1.00 31.69 338 GLN A O 1
ATOM 2276 N N . ALA A 1 319 ? 68.936 44.563 21.665 1.00 29.69 339 ALA A N 1
ATOM 2277 C CA . ALA A 1 319 ? 67.884 43.614 22.058 1.00 29.63 339 ALA A CA 1
ATOM 2278 C C . ALA A 1 319 ? 67.485 42.682 20.917 1.00 29.94 339 ALA A C 1
ATOM 2279 O O . ALA A 1 319 ? 67.234 43.131 19.790 1.00 29.35 339 ALA A O 1
ATOM 2281 N N . ASP A 1 320 ? 67.408 41.386 21.206 1.00 30.48 340 ASP A N 1
ATOM 2282 C CA . ASP A 1 320 ? 66.830 40.445 20.251 1.00 30.72 340 ASP A CA 1
ATOM 2283 C C . ASP A 1 320 ? 65.515 39.922 20.794 1.00 29.02 340 ASP A C 1
ATOM 2284 O O . ASP A 1 320 ? 65.505 38.986 21.575 1.00 31.22 340 ASP A O 1
ATOM 2289 N N . LEU A 1 321 ? 64.412 40.538 20.387 1.00 27.70 341 LEU A N 1
ATOM 2290 C CA . LEU A 1 321 ? 63.077 40.076 20.765 1.00 24.56 341 LEU A CA 1
ATOM 2291 C C . LEU A 1 321 ? 62.356 39.617 19.516 1.00 25.23 341 LEU A C 1
ATOM 2292 O O . LEU A 1 321 ? 61.139 39.747 19.407 1.00 26.11 341 LEU A O 1
ATOM 2297 N N . SER A 1 322 ? 63.123 39.067 18.575 1.00 25.82 342 SER A N 1
ATOM 2298 C CA . SER A 1 322 ? 62.608 38.607 17.287 1.00 27.56 342 SER A CA 1
ATOM 2299 C C . SER A 1 322 ? 61.584 37.479 17.381 1.00 28.56 342 SER A C 1
ATOM 2300 O O . SER A 1 322 ? 60.838 37.247 16.433 1.00 28.29 342 SER A O 1
ATOM 2303 N N . ALA A 1 323 ? 61.559 36.762 18.504 1.00 28.66 343 ALA A N 1
ATOM 2304 C CA . ALA A 1 323 ? 60.526 35.743 18.711 1.00 28.62 343 ALA A CA 1
ATOM 2305 C C . ALA A 1 323 ? 59.199 36.354 19.174 1.00 29.48 343 ALA A C 1
ATOM 2306 O O . ALA A 1 323 ? 58.200 35.656 19.267 1.00 31.28 343 ALA A O 1
ATOM 2308 N N . ILE A 1 324 ? 59.178 37.663 19.445 1.00 30.21 344 ILE A N 1
ATOM 2309 C CA . ILE A 1 324 ? 57.905 38.370 19.659 1.00 27.49 344 ILE A CA 1
ATOM 2310 C C . ILE A 1 324 ? 57.340 38.983 18.365 1.00 28.96 344 ILE A C 1
ATOM 2311 O O . ILE A 1 324 ? 56.141 38.892 18.113 1.00 27.55 344 ILE A O 1
ATOM 2316 N N . THR A 1 325 ? 58.205 39.624 17.568 1.00 29.15 345 THR A N 1
ATOM 2317 C CA . THR A 1 325 ? 57.777 40.460 16.440 1.00 26.93 345 THR A CA 1
ATOM 2318 C C . THR A 1 325 ? 58.206 39.957 15.065 1.00 28.46 345 THR A C 1
ATOM 2319 O O . THR A 1 325 ? 57.672 40.395 14.034 1.00 28.72 345 THR A O 1
ATOM 2323 N N . GLY A 1 326 ? 59.191 39.064 15.039 1.00 27.49 346 GLY A N 1
ATOM 2324 C CA . GLY A 1 326 ? 59.818 38.678 13.775 1.00 27.72 346 GLY A CA 1
ATOM 2325 C C . GLY A 1 326 ? 60.739 39.735 13.193 1.00 28.22 346 GLY A C 1
ATOM 2326 O O . GLY A 1 326 ? 61.187 39.587 12.060 1.00 29.00 346 GLY A O 1
ATOM 2327 N N . THR A 1 327 ? 61.005 40.801 13.961 1.00 26.24 347 THR A N 1
ATOM 2328 C CA . THR A 1 327 ? 61.948 41.858 13.592 1.00 24.98 347 THR A CA 1
ATOM 2329 C C . THR A 1 327 ? 62.931 42.033 14.745 1.00 27.98 347 THR A C 1
ATOM 2330 O O . THR A 1 327 ? 62.820 41.354 15.777 1.00 29.44 347 THR A O 1
ATOM 2334 N N . LYS A 1 328 ? 63.883 42.949 14.580 1.00 25.94 348 LYS A N 1
ATOM 2335 C CA . LYS A 1 328 ? 64.782 43.327 15.664 1.00 27.31 348 LYS A CA 1
ATOM 2336 C C . LYS A 1 328 ? 64.458 44.745 16.163 1.00 25.74 348 LYS A C 1
ATOM 2337 O O . LYS A 1 328 ? 65.313 45.413 16.730 1.00 27.31 348 LYS A O 1
ATOM 2343 N N . ASP A 1 329 ? 63.222 45.190 15.962 1.00 27.92 349 ASP A N 1
ATOM 2344 C CA . ASP A 1 329 ? 62.839 46.567 16.294 1.00 29.15 349 ASP A CA 1
ATOM 2345 C C . ASP A 1 329 ? 62.363 46.744 17.733 1.00 30.62 349 ASP A C 1
ATOM 2346 O O . ASP A 1 329 ? 62.225 47.873 18.208 1.00 32.13 349 ASP A O 1
ATOM 2351 N N . LEU A 1 330 ? 62.125 45.642 18.432 1.00 26.56 350 LEU A N 1
ATOM 2352 C CA . LEU A 1 330 ? 61.549 45.727 19.762 1.00 27.25 350 LEU A CA 1
ATOM 2353 C C . LEU A 1 330 ? 62.587 45.647 20.883 1.00 27.55 350 LEU A C 1
ATOM 2354 O O . LEU A 1 330 ? 63.593 44.923 20.785 1.00 26.98 350 LEU A O 1
ATOM 2359 N N . ARG A 1 331 ? 62.348 46.419 21.942 1.00 26.91 351 ARG A N 1
ATOM 2360 C CA . ARG A 1 331 ? 63.123 46.319 23.181 1.00 28.15 351 ARG A CA 1
ATOM 2361 C C . ARG A 1 331 ? 62.214 46.713 24.321 1.00 27.29 351 ARG A C 1
ATOM 2362 O O . ARG A 1 331 ? 61.220 47.392 24.099 1.00 28.24 351 ARG A O 1
ATOM 2370 N N . VAL A 1 332 ? 62.544 46.282 25.533 1.00 26.67 352 VAL A N 1
ATOM 2371 C CA . VAL A 1 332 ? 61.726 46.631 26.695 1.00 25.34 352 VAL A CA 1
ATOM 2372 C C . VAL A 1 332 ? 62.055 48.052 27.095 1.00 23.99 352 VAL A C 1
ATOM 2373 O O . VAL A 1 332 ? 63.205 48.373 27.354 1.00 22.69 352 VAL A O 1
ATOM 2377 N N . SER A 1 333 ? 61.027 48.882 27.177 1.00 24.65 353 SER A N 1
ATOM 2378 C CA . SER A 1 333 ? 61.198 50.284 27.555 1.00 25.47 353 SER A CA 1
ATOM 2379 C C . SER A 1 333 ? 61.032 50.444 29.072 1.00 28.34 353 SER A C 1
ATOM 2380 O O . SER A 1 333 ? 61.834 51.111 29.719 1.00 29.85 353 SER A O 1
ATOM 2383 N N . GLN A 1 334 ? 60.020 49.782 29.639 1.00 29.24 354 GLN A N 1
ATOM 2384 C CA . GLN A 1 334 ? 59.770 49.833 31.075 1.00 27.74 354 GLN A CA 1
ATOM 2385 C C . GLN A 1 334 ? 59.309 48.487 31.585 1.00 25.99 354 GLN A C 1
ATOM 2386 O O . GLN A 1 334 ? 58.582 47.769 30.898 1.00 25.36 354 GLN A O 1
ATOM 2392 N N . VAL A 1 335 ? 59.702 48.189 32.820 1.00 24.87 355 VAL A N 1
ATOM 2393 C CA . VAL A 1 335 ? 59.228 47.028 33.557 1.00 24.74 355 VAL A CA 1
ATOM 2394 C C . VAL A 1 335 ? 58.555 47.592 34.792 1.00 26.04 355 VAL A C 1
ATOM 2395 O O . VAL A 1 335 ? 59.215 48.195 35.633 1.00 28.21 355 VAL A O 1
ATOM 2399 N N . VAL A 1 336 ? 57.239 47.440 34.881 1.00 25.93 356 VAL A N 1
ATOM 2400 C CA . VAL A 1 336 ? 56.502 48.002 36.007 1.00 25.78 356 VAL A CA 1
ATOM 2401 C C . VAL A 1 336 ? 56.002 46.887 36.920 1.00 26.15 356 VAL A C 1
ATOM 2402 O O . VAL A 1 336 ? 55.349 45.935 36.462 1.00 24.78 356 VAL A O 1
ATOM 2406 N N . HIS A 1 337 ? 56.310 47.029 38.206 1.00 24.47 357 HIS A N 1
ATOM 2407 C CA . HIS A 1 337 ? 55.945 46.048 39.207 1.00 24.86 357 HIS A CA 1
ATOM 2408 C C . HIS A 1 337 ? 55.181 46.700 40.366 1.00 26.10 357 HIS A C 1
ATOM 2409 O O . HIS A 1 337 ? 55.663 47.652 40.967 1.00 25.10 357 HIS A O 1
ATOM 2416 N N . LYS A 1 338 ? 53.985 46.186 40.659 1.00 27.09 358 LYS A N 1
ATOM 2417 C CA . LYS A 1 338 ? 53.241 46.599 41.848 1.00 28.44 358 LYS A CA 1
ATOM 2418 C C . LYS A 1 338 ? 53.009 45.417 42.775 1.00 27.76 358 LYS A C 1
ATOM 2419 O O . LYS A 1 338 ? 52.449 44.407 42.363 1.00 25.74 358 LYS A O 1
ATOM 2425 N N . ALA A 1 339 ? 53.439 45.552 44.026 1.00 28.63 359 ALA A N 1
ATOM 2426 C CA . ALA A 1 339 ? 53.179 44.544 45.044 1.00 28.86 359 ALA A CA 1
ATOM 2427 C C . ALA A 1 339 ? 52.341 45.181 46.137 1.00 30.18 359 ALA A C 1
ATOM 2428 O O . ALA A 1 339 ? 52.561 46.347 46.501 1.00 29.39 359 ALA A O 1
ATOM 2430 N N . VAL A 1 340 ? 51.352 44.444 46.631 1.00 26.49 360 VAL A N 1
ATOM 2431 C CA . VAL A 1 340 ? 50.554 44.926 47.771 1.00 27.73 360 VAL A CA 1
ATOM 2432 C C . VAL A 1 340 ? 50.652 43.885 48.866 1.00 27.60 360 VAL A C 1
ATOM 2433 O O . VAL A 1 340 ? 50.355 42.700 48.634 1.00 26.49 360 VAL A O 1
ATOM 2437 N N . LEU A 1 341 ? 51.091 44.325 50.044 1.00 27.84 361 LEU A N 1
ATOM 2438 C CA . LEU A 1 341 ? 51.156 43.465 51.223 1.00 29.65 361 LEU A CA 1
ATOM 2439 C C . LEU A 1 341 ? 50.330 44.057 52.360 1.00 27.82 361 LEU A C 1
ATOM 2440 O O . LEU A 1 341 ? 50.553 45.192 52.763 1.00 26.39 361 LEU A O 1
ATOM 2445 N N . ASP A 1 342 ? 49.368 43.284 52.862 1.00 27.57 362 ASP A N 1
ATOM 2446 C CA . ASP A 1 342 ? 48.532 43.725 53.977 1.00 26.19 362 ASP A CA 1
ATOM 2447 C C . ASP A 1 342 ? 48.812 42.853 55.184 1.00 25.63 362 ASP A C 1
ATOM 2448 O O . ASP A 1 342 ? 48.901 41.609 55.059 1.00 19.35 362 ASP A O 1
ATOM 2453 N N . VAL A 1 343 ? 48.925 43.496 56.348 1.00 22.66 363 VAL A N 1
ATOM 2454 C CA . VAL A 1 343 ? 49.014 42.768 57.612 1.00 23.75 363 VAL A CA 1
ATOM 2455 C C . VAL A 1 343 ? 48.007 43.347 58.588 1.00 22.42 363 VAL A C 1
ATOM 2456 O O . VAL A 1 343 ? 48.066 44.530 58.933 1.00 23.59 363 VAL A O 1
ATOM 2460 N N . ALA A 1 344 ? 47.066 42.494 58.995 1.00 21.42 364 ALA A N 1
ATOM 2461 C CA . ALA A 1 344 ? 46.010 42.857 59.930 1.00 21.94 364 ALA A CA 1
ATOM 2462 C C . ALA A 1 344 ? 45.596 41.649 60.806 1.00 23.70 364 ALA A C 1
ATOM 2463 O O . ALA A 1 344 ? 46.267 40.601 60.793 1.00 23.31 364 ALA A O 1
ATOM 2465 N N . GLU A 1 345 ? 44.495 41.798 61.553 1.00 22.56 365 GLU A N 1
ATOM 2466 C CA . GLU A 1 345 ? 44.203 40.909 62.672 1.00 22.94 365 GLU A CA 1
ATOM 2467 C C . GLU A 1 345 ? 43.842 39.502 62.248 1.00 24.75 365 GLU A C 1
ATOM 2468 O O . GLU A 1 345 ? 44.227 38.537 62.897 1.00 23.15 365 GLU A O 1
ATOM 2474 N N . THR A 1 346 ? 43.083 39.399 61.164 1.00 26.60 366 THR A N 1
ATOM 2475 C CA . THR A 1 346 ? 42.584 38.121 60.701 1.00 30.33 366 THR A CA 1
ATOM 2476 C C . THR A 1 346 ? 43.588 37.418 59.772 1.00 31.68 366 THR A C 1
ATOM 2477 O O . THR A 1 346 ? 43.537 36.198 59.609 1.00 28.86 366 THR A O 1
ATOM 2481 N N . GLY A 1 347 ? 44.532 38.194 59.217 1.00 32.27 367 GLY A N 1
ATOM 2482 C CA . GLY A 1 347 ? 45.629 37.676 58.355 1.00 29.32 367 GLY A CA 1
ATOM 2483 C C . GLY A 1 347 ? 46.114 38.803 57.455 1.00 28.01 367 GLY A C 1
ATOM 2484 O O . GLY A 1 347 ? 47.001 39.576 57.831 1.00 27.44 367 GLY A O 1
ATOM 2485 N N . THR A 1 348 ? 45.499 38.898 56.274 1.00 26.29 368 THR A N 1
ATOM 2486 C CA . THR A 1 348 ? 45.622 40.065 55.400 1.00 28.12 368 THR A CA 1
ATOM 2487 C C . THR A 1 348 ? 44.464 41.053 55.628 1.00 29.43 368 THR A C 1
ATOM 2488 O O . THR A 1 348 ? 44.590 42.258 55.375 1.00 29.69 368 THR A O 1
ATOM 2492 N N . GLU A 1 349 ? 43.348 40.534 56.130 1.00 31.36 369 GLU A N 1
ATOM 2493 C CA . GLU A 1 349 ? 42.119 41.310 56.319 1.00 35.00 369 GLU A CA 1
ATOM 2494 C C . GLU A 1 349 ? 41.946 41.757 57.774 1.00 33.80 369 GLU A C 1
ATOM 2495 O O . GLU A 1 349 ? 42.150 40.966 58.705 1.00 33.28 369 GLU A O 1
ATOM 2501 N N . ALA A 1 350 ? 41.556 43.013 57.964 1.00 33.15 370 ALA A N 1
ATOM 2502 C CA . ALA A 1 350 ? 41.277 43.561 59.296 1.00 35.30 370 ALA A CA 1
ATOM 2503 C C . ALA A 1 350 ? 40.012 42.938 59.901 1.00 36.76 370 ALA A C 1
ATOM 2504 O O . ALA A 1 350 ? 39.085 42.585 59.175 1.00 37.58 370 ALA A O 1
ATOM 2506 N N . ALA A 1 351 ? 39.989 42.800 61.227 1.00 38.24 371 ALA A N 1
ATOM 2507 C CA . ALA A 1 351 ? 38.844 42.225 61.946 1.00 37.39 371 ALA A CA 1
ATOM 2508 C C . ALA A 1 351 ? 38.064 43.368 62.569 1.00 37.86 371 ALA A C 1
ATOM 2509 O O . ALA A 1 351 ? 38.652 44.385 62.969 1.00 38.08 371 ALA A O 1
ATOM 2510 N N . ALA A 1 352 ? 36.742 43.219 62.622 1.00 38.01 372 ALA A N 1
ATOM 2511 C CA . ALA A 1 352 ? 35.873 44.233 63.242 1.00 38.42 372 ALA A CA 1
ATOM 2512 C C . ALA A 1 352 ? 35.899 44.107 64.770 1.00 37.15 372 ALA A C 1
ATOM 2513 O O . ALA A 1 352 ? 35.855 42.992 65.298 1.00 36.24 372 ALA A O 1
ATOM 2515 N N . ALA A 1 353 ? 35.984 45.247 65.457 1.00 36.93 373 ALA A N 1
ATOM 2516 C CA . ALA A 1 353 ? 36.057 45.295 66.931 1.00 38.63 373 ALA A CA 1
ATOM 2517 C C . ALA A 1 353 ? 34.832 45.965 67.562 1.00 38.20 373 ALA A C 1
ATOM 2518 O O . ALA A 1 353 ? 34.390 47.016 67.094 1.00 38.15 373 ALA A O 1
ATOM 2520 N N . THR A 1 354 ? 34.322 45.368 68.640 1.00 36.37 374 THR A N 1
ATOM 2521 C CA . THR A 1 354 ? 33.199 45.917 69.409 1.00 36.81 374 THR A CA 1
ATOM 2522 C C . THR A 1 354 ? 33.515 45.962 70.906 1.00 35.24 374 THR A C 1
ATOM 2523 O O . THR A 1 354 ? 33.883 44.942 71.498 1.00 34.35 374 THR A O 1
ATOM 2527 N N . GLY A 1 355 ? 33.371 47.138 71.511 1.00 35.08 375 GLY A N 1
ATOM 2528 C CA . GLY A 1 355 ? 33.454 47.275 72.971 1.00 33.99 375 GLY A CA 1
ATOM 2529 C C . GLY A 1 355 ? 34.828 47.625 73.510 1.00 34.00 375 GLY A C 1
ATOM 2530 O O . GLY A 1 355 ? 35.640 48.221 72.810 1.00 32.85 375 GLY A O 1
ATOM 2531 N N . VAL A 1 356 ? 35.085 47.256 74.765 1.00 34.82 376 VAL A N 1
ATOM 2532 C CA . VAL A 1 356 ? 36.353 47.573 75.439 1.00 34.81 376 VAL A CA 1
ATOM 2533 C C . VAL A 1 356 ? 36.845 46.364 76.227 1.00 34.85 376 VAL A C 1
ATOM 2534 O O . VAL A 1 356 ? 36.116 45.822 77.052 1.00 34.56 376 VAL A O 1
ATOM 2538 N N . LYS A 1 357 ? 38.084 45.945 75.973 1.00 35.67 377 LYS A N 1
ATOM 2539 C CA . LYS A 1 357 ? 38.647 44.764 76.625 1.00 37.56 377 LYS A CA 1
ATOM 2540 C C . LYS A 1 357 ? 39.419 45.148 77.892 1.00 38.11 377 LYS A C 1
ATOM 2541 O O . LYS A 1 357 ? 40.209 46.094 77.882 1.00 36.31 377 LYS A O 1
ATOM 2547 N N . PHE A 1 358 ? 39.170 44.418 78.982 1.00 39.82 378 PHE A N 1
ATOM 2548 C CA . PHE A 1 358 ? 39.975 44.550 80.196 1.00 42.65 378 PHE A CA 1
ATOM 2549 C C . PHE A 1 358 ? 41.254 43.731 80.041 1.00 44.83 378 PHE A C 1
ATOM 2550 O O . PHE A 1 358 ? 41.199 42.519 79.794 1.00 44.05 378 PHE A O 1
ATOM 2558 N N . VAL A 1 359 ? 42.397 44.407 80.167 1.00 47.31 379 VAL A N 1
ATOM 2559 C CA . VAL A 1 359 ? 43.705 43.764 80.046 1.00 50.97 379 VAL A CA 1
ATOM 2560 C C . VAL A 1 359 ? 44.370 43.678 81.423 1.00 52.74 379 VAL A C 1
ATOM 2561 O O . VAL A 1 359 ? 44.942 44.671 81.894 1.00 52.16 379 VAL A O 1
ATOM 2562 N N . PRO A 1 360 ? 44.293 42.498 82.076 1.00 54.00 380 PRO A N 1
ATOM 2563 C CA . PRO A 1 360 ? 44.928 42.367 83.387 1.00 56.06 380 PRO A CA 1
ATOM 2564 C C . PRO A 1 360 ? 46.419 42.091 83.242 1.00 57.89 380 PRO A C 1
ATOM 2565 O O . PRO A 1 360 ? 46.813 41.257 82.418 1.00 58.22 380 PRO A O 1
ATOM 2569 N N . MET A 1 361 ? 47.237 42.803 84.017 1.00 58.85 381 MET A N 1
ATOM 2570 C CA . MET A 1 361 ? 48.677 42.529 84.072 1.00 59.75 381 MET A CA 1
ATOM 2571 C C . MET A 1 361 ? 48.912 41.095 84.552 1.00 59.51 381 MET A C 1
ATOM 2572 O O . MET A 1 361 ? 48.273 40.646 85.510 1.00 58.32 381 MET A O 1
ATOM 2575 N N . SER A 1 362 ? 49.800 40.370 83.869 1.00 60.29 382 SER A N 1
ATOM 2576 C CA . SER A 1 362 ? 50.116 38.991 84.261 1.00 60.53 382 SER A CA 1
ATOM 2577 C C . SER A 1 362 ? 51.119 38.942 85.419 1.00 60.52 382 SER A C 1
ATOM 2578 O O . SER A 1 362 ? 51.937 39.850 85.592 1.00 59.51 382 SER A O 1
ATOM 2581 N N . ALA A 1 363 ? 51.024 37.885 86.221 1.00 60.70 383 ALA A N 1
ATOM 2582 C CA . ALA A 1 363 ? 51.967 37.650 87.304 1.00 60.70 383 ALA A CA 1
ATOM 2583 C C . ALA A 1 363 ? 53.339 37.289 86.742 1.00 59.13 383 ALA A C 1
ATOM 2584 O O . ALA A 1 363 ? 54.362 37.600 87.360 1.00 59.57 383 ALA A O 1
ATOM 2586 N N . LYS A 1 364 ? 53.328 36.663 85.560 1.00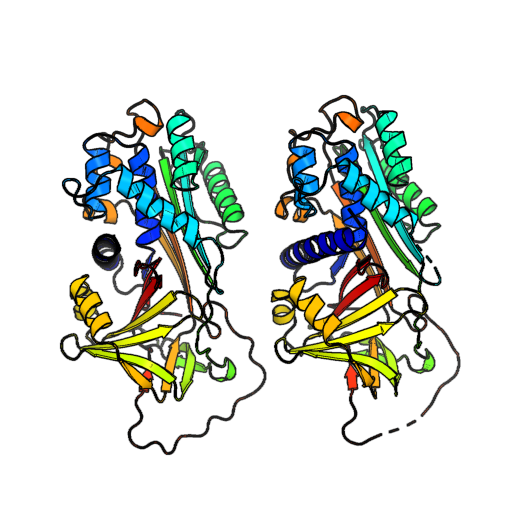 56.36 384 LYS A N 1
ATOM 2587 C CA . LYS A 1 364 ? 54.508 36.096 84.883 1.00 53.62 384 LYS A CA 1
ATOM 2588 C C . LYS A 1 364 ? 55.819 36.830 85.156 1.00 49.78 384 LYS A C 1
ATOM 2589 O O . LYS A 1 364 ? 55.941 38.032 84.906 1.00 48.85 384 LYS A O 1
ATOM 2595 N N . LEU A 1 365 ? 56.797 36.084 85.660 1.00 46.64 385 LEU A N 1
ATOM 2596 C CA . LEU A 1 365 ? 58.013 36.677 86.219 1.00 44.97 385 LEU A CA 1
ATOM 2597 C C . LEU A 1 365 ? 59.038 37.139 85.166 1.00 42.63 385 LEU A C 1
ATOM 2598 O O . LEU A 1 365 ? 59.506 38.296 85.216 1.00 42.12 385 LEU A O 1
ATOM 2600 N N . TYR A 1 366 ? 59.384 36.259 84.225 1.00 36.34 386 TYR A N 1
ATOM 2601 C CA . TYR A 1 366 ? 60.394 36.599 83.225 1.00 35.47 386 TYR A CA 1
ATOM 2602 C C . TYR A 1 366 ? 59.799 36.425 81.839 1.00 34.72 386 TYR A C 1
ATOM 2603 O O . TYR A 1 366 ? 60.220 35.533 81.102 1.00 36.79 386 TYR A O 1
ATOM 2612 N N . PRO A 1 367 ? 58.806 37.268 81.483 1.00 34.00 387 PRO A N 1
ATOM 2613 C CA . PRO A 1 367 ? 58.062 37.004 80.249 1.00 32.05 387 PRO A CA 1
ATOM 2614 C C . PRO A 1 367 ? 58.906 37.268 79.023 1.00 31.57 387 PRO A C 1
ATOM 2615 O O . PRO A 1 367 ? 59.696 38.229 79.014 1.00 28.67 387 PRO A O 1
ATOM 2619 N N . LEU A 1 368 ? 58.740 36.415 78.013 1.00 28.51 388 LEU A N 1
ATOM 2620 C CA . LEU A 1 368 ? 59.322 36.654 76.694 1.00 28.49 388 LEU A CA 1
ATOM 2621 C C . LEU A 1 368 ? 58.436 37.561 75.837 1.00 28.16 388 LEU A C 1
ATOM 2622 O O . LEU A 1 368 ? 57.305 37.210 75.478 1.00 27.87 388 LEU A O 1
ATOM 2627 N N . THR A 1 369 ? 58.950 38.738 75.506 1.00 26.49 389 THR A N 1
ATOM 2628 C CA . THR A 1 369 ? 58.172 39.664 74.697 1.00 26.31 389 THR A CA 1
ATOM 2629 C C . THR A 1 369 ? 58.875 39.931 73.372 1.00 26.67 389 THR A C 1
ATOM 2630 O O . THR A 1 369 ? 60.104 39.945 73.319 1.00 27.35 389 THR A O 1
ATOM 2634 N N . VAL A 1 370 ? 58.107 40.098 72.296 1.00 24.05 390 VAL A N 1
ATOM 2635 C CA . VAL A 1 370 ? 58.691 40.467 71.005 1.00 23.37 390 VAL A CA 1
ATOM 2636 C C . VAL A 1 370 ? 57.819 41.546 70.432 1.00 23.92 390 VAL A C 1
ATOM 2637 O O . VAL A 1 370 ? 56.649 41.304 70.145 1.00 24.36 390 VAL A O 1
ATOM 2641 N N . TYR A 1 371 ? 58.384 42.747 70.306 1.00 24.25 391 TYR A N 1
ATOM 2642 C CA . TYR A 1 371 ? 57.630 43.940 69.912 1.00 23.11 391 TYR A CA 1
ATOM 2643 C C . TYR A 1 371 ? 58.211 44.494 68.639 1.00 22.16 391 TYR A C 1
ATOM 2644 O O . TYR A 1 371 ? 59.332 44.995 68.644 1.00 22.71 391 TYR A O 1
ATOM 2653 N N . PHE A 1 372 ? 57.467 44.382 67.544 1.00 21.31 392 PHE A N 1
ATOM 2654 C CA . PHE A 1 372 ? 57.954 44.859 66.259 1.00 21.51 392 PHE A CA 1
ATOM 2655 C C . PHE A 1 372 ? 57.630 46.340 66.132 1.00 22.30 392 PHE A C 1
ATOM 2656 O O . PHE A 1 372 ? 56.779 46.704 65.337 1.00 23.60 392 PHE A O 1
ATOM 2664 N N . ASN A 1 373 ? 58.304 47.170 66.926 1.00 22.17 393 ASN A N 1
ATOM 2665 C CA . ASN A 1 373 ? 58.072 48.630 66.939 1.00 22.82 393 ASN A CA 1
ATOM 2666 C C . ASN A 1 373 ? 59.297 49.407 66.485 1.00 24.48 393 ASN A C 1
ATOM 2667 O O . ASN A 1 373 ? 59.508 50.575 66.869 1.00 27.54 393 ASN A O 1
ATOM 2672 N N . ARG A 1 374 ? 60.103 48.751 65.653 1.00 23.20 394 ARG A N 1
ATOM 2673 C CA . ARG A 1 374 ? 61.202 49.393 64.951 1.00 22.21 394 ARG A CA 1
ATOM 2674 C C . ARG A 1 374 ? 61.402 48.632 63.642 1.00 23.32 394 ARG A C 1
ATOM 2675 O O . ARG A 1 374 ? 60.848 47.534 63.471 1.00 24.22 394 ARG A O 1
ATOM 2683 N N . PRO A 1 375 ? 62.166 49.204 62.700 1.00 21.93 395 PRO A N 1
ATOM 2684 C CA . PRO A 1 375 ? 62.209 48.555 61.387 1.00 21.07 395 PRO A CA 1
ATOM 2685 C C . PRO A 1 375 ? 62.478 47.034 61.418 1.00 21.80 395 PRO A C 1
ATOM 2686 O O . PRO A 1 375 ? 63.326 46.545 62.173 1.00 24.26 395 PRO A O 1
ATOM 2690 N N . PHE A 1 376 ? 61.734 46.295 60.611 1.00 21.39 396 PHE A N 1
ATOM 2691 C CA . PHE A 1 376 ? 61.874 44.840 60.533 1.00 20.66 396 PHE A CA 1
ATOM 2692 C C . PHE A 1 376 ? 61.652 44.395 59.096 1.00 21.82 396 PHE A C 1
ATOM 2693 O O . PHE A 1 376 ? 61.242 45.211 58.260 1.00 21.00 396 PHE A O 1
ATOM 2701 N N . LEU A 1 377 ? 61.919 43.113 58.827 1.00 20.33 397 LEU A N 1
ATOM 2702 C CA . LEU A 1 377 ? 61.807 42.537 57.500 1.00 21.78 397 LEU A CA 1
ATOM 2703 C C . LEU A 1 377 ? 60.772 41.443 57.545 1.00 22.93 397 LEU A C 1
ATOM 2704 O O . LEU A 1 377 ? 60.602 40.787 58.579 1.00 22.20 397 LEU A O 1
ATOM 2709 N N . ILE A 1 378 ? 60.079 41.244 56.432 1.00 22.42 398 ILE A N 1
ATOM 2710 C CA . ILE A 1 378 ? 59.132 40.138 56.318 1.00 23.84 398 ILE A CA 1
ATOM 2711 C C . ILE A 1 378 ? 59.395 39.354 55.061 1.00 25.19 398 ILE A C 1
ATOM 2712 O O . ILE A 1 378 ? 59.668 39.938 54.014 1.00 25.55 398 ILE A O 1
ATOM 2717 N N . MET A 1 379 ? 59.261 38.033 55.144 1.00 25.19 399 MET A N 1
ATOM 2718 C CA . MET A 1 379 ? 59.242 37.208 53.952 1.00 27.16 399 MET A CA 1
ATOM 2719 C C . MET A 1 379 ? 58.068 36.261 54.031 1.00 24.63 399 MET A C 1
ATOM 2720 O O . MET A 1 379 ? 57.888 35.593 55.033 1.00 25.34 399 MET A O 1
ATOM 2725 N N . ILE A 1 380 ? 57.256 36.232 52.983 1.00 24.70 400 ILE A N 1
ATOM 2726 C CA . ILE A 1 380 ? 56.114 35.308 52.889 1.00 24.02 400 ILE A CA 1
ATOM 2727 C C . ILE A 1 380 ? 56.492 34.092 52.047 1.00 24.91 400 ILE A C 1
ATOM 2728 O O . ILE A 1 380 ? 57.002 34.231 50.937 1.00 24.89 400 ILE A O 1
ATOM 2733 N N . PHE A 1 381 ? 56.200 32.905 52.556 1.00 24.76 401 PHE A N 1
ATOM 2734 C CA . PHE A 1 381 ? 56.594 31.672 51.875 1.00 25.70 401 PHE A CA 1
ATOM 2735 C C . PHE A 1 381 ? 55.419 30.813 51.477 1.00 27.13 401 PHE A C 1
ATOM 2736 O O . PHE A 1 381 ? 54.444 30.710 52.213 1.00 26.91 401 PHE A O 1
ATOM 2744 N N . ASP A 1 382 ? 55.524 30.215 50.294 1.00 28.97 402 ASP A N 1
ATOM 2745 C CA . ASP A 1 382 ? 54.685 29.090 49.907 1.00 30.54 402 ASP A CA 1
ATOM 2746 C C . ASP A 1 382 ? 55.343 27.863 50.497 1.00 31.67 402 ASP A C 1
ATOM 2747 O O . ASP A 1 382 ? 56.463 27.516 50.118 1.00 31.51 402 ASP A O 1
ATOM 2752 N N . THR A 1 383 ? 54.656 27.200 51.423 1.00 34.00 403 THR A N 1
ATOM 2753 C CA . THR A 1 383 ? 55.295 26.129 52.197 1.00 35.87 403 THR A CA 1
ATOM 2754 C C . THR A 1 383 ? 55.536 24.847 51.398 1.00 37.05 403 THR A C 1
ATOM 2755 O O . THR A 1 383 ? 56.424 24.056 51.738 1.00 37.71 403 THR A O 1
ATOM 2759 N N . GLU A 1 384 ? 54.773 24.651 50.329 1.00 36.74 404 GLU A N 1
ATOM 2760 C CA . GLU A 1 384 ? 54.997 23.502 49.467 1.00 40.15 404 GLU A CA 1
ATOM 2761 C C . GLU A 1 384 ? 56.358 23.557 48.755 1.00 38.49 404 GLU A C 1
ATOM 2762 O O . GLU A 1 384 ? 57.032 22.536 48.628 1.00 38.51 404 GLU A O 1
ATOM 2768 N N . THR A 1 385 ? 56.766 24.742 48.304 1.00 38.01 405 THR A N 1
ATOM 2769 C CA . THR A 1 385 ? 58.033 24.882 47.567 1.00 37.31 405 THR A CA 1
ATOM 2770 C C . THR A 1 385 ? 59.132 25.662 48.303 1.00 37.97 405 THR A C 1
ATOM 2771 O O . THR A 1 385 ? 60.316 25.467 48.025 1.00 37.89 405 THR A O 1
ATOM 2775 N N . GLU A 1 386 ? 58.733 26.553 49.214 1.00 37.04 406 GLU A N 1
ATOM 2776 C CA . GLU A 1 386 ? 59.662 27.467 49.889 1.00 37.91 406 GLU A CA 1
ATOM 2777 C C . GLU A 1 386 ? 60.075 28.658 49.016 1.00 36.04 406 GLU A C 1
ATOM 2778 O O . GLU A 1 386 ? 61.034 29.351 49.332 1.00 37.79 406 GLU A O 1
ATOM 2784 N N . ILE A 1 387 ? 59.352 28.890 47.924 1.00 34.66 407 ILE A N 1
ATOM 2785 C CA . ILE A 1 387 ? 59.536 30.094 47.123 1.00 33.94 407 ILE A CA 1
ATOM 2786 C C . ILE A 1 387 ? 58.848 31.201 47.919 1.00 32.81 407 ILE A C 1
ATOM 2787 O O . ILE A 1 387 ? 57.841 30.946 48.591 1.00 31.72 407 ILE A O 1
ATOM 2792 N N . ALA A 1 388 ? 59.397 32.414 47.847 1.00 30.54 408 ALA A N 1
ATOM 2793 C CA . ALA A 1 388 ? 58.838 33.558 48.552 1.00 29.16 408 ALA A CA 1
ATOM 2794 C C . ALA A 1 388 ? 58.052 34.440 47.601 1.00 27.27 408 ALA A C 1
ATOM 2795 O O . ALA A 1 388 ? 58.640 35.125 46.776 1.00 28.83 408 ALA A O 1
ATOM 2797 N N . PRO A 1 389 ? 56.712 34.397 47.677 1.00 27.71 409 PRO A N 1
ATOM 2798 C CA . PRO A 1 389 ? 55.921 35.426 46.956 1.00 26.91 409 PRO A CA 1
ATOM 2799 C C . PRO A 1 389 ? 56.157 36.897 47.354 1.00 26.78 409 PRO A C 1
ATOM 2800 O O . PRO A 1 389 ? 55.879 37.771 46.544 1.00 26.37 409 PRO A O 1
ATOM 2804 N N . PHE A 1 390 ? 56.629 37.180 48.573 1.00 23.85 410 PHE A N 1
ATOM 2805 C CA . PHE A 1 390 ? 56.846 38.564 49.012 1.00 23.67 410 PHE A CA 1
ATOM 2806 C C . PHE A 1 390 ? 58.110 38.641 49.847 1.00 23.28 410 PHE A C 1
ATOM 2807 O O . PHE A 1 390 ? 58.417 37.731 50.618 1.00 21.58 410 PHE A O 1
ATOM 2815 N N . ILE A 1 391 ? 58.815 39.750 49.706 1.00 21.63 411 ILE A N 1
ATOM 2816 C CA . ILE A 1 391 ? 59.917 40.112 50.593 1.00 22.04 411 ILE A CA 1
ATOM 2817 C C . ILE A 1 391 ? 59.683 41.585 50.880 1.00 21.44 411 ILE A C 1
ATOM 2818 O O . ILE A 1 391 ? 59.361 42.326 49.965 1.00 23.17 411 ILE A O 1
ATOM 2823 N N . ALA A 1 392 ? 59.778 42.005 52.141 1.00 19.93 412 ALA A N 1
ATOM 2824 C CA . ALA A 1 392 ? 59.477 43.398 52.504 1.00 22.36 412 ALA A CA 1
ATOM 2825 C C . ALA A 1 392 ? 60.396 43.887 53.599 1.00 22.21 412 ALA A C 1
ATOM 2826 O O . ALA A 1 392 ? 60.856 43.103 54.414 1.00 22.21 412 ALA A O 1
ATOM 2828 N N . LYS A 1 393 ? 60.653 45.186 53.605 1.00 22.28 413 LYS A N 1
ATOM 2829 C CA . LYS A 1 393 ? 61.189 45.840 54.775 1.00 21.37 413 LYS A CA 1
ATOM 2830 C C . LYS A 1 393 ? 60.188 46.877 55.203 1.00 21.63 413 LYS A C 1
ATOM 2831 O O . LYS A 1 393 ? 59.793 47.749 54.412 1.00 20.75 413 LYS A O 1
ATOM 2837 N N . ILE A 1 394 ? 59.789 46.787 56.463 1.00 21.14 414 ILE A N 1
ATOM 2838 C CA . ILE A 1 394 ? 58.867 47.746 57.041 1.00 23.06 414 ILE A CA 1
ATOM 2839 C C . ILE A 1 394 ? 59.706 48.740 57.838 1.00 24.72 414 ILE A C 1
ATOM 2840 O O . ILE A 1 394 ? 60.089 48.479 58.976 1.00 25.88 414 ILE A O 1
ATOM 2845 N N . ALA A 1 395 ? 60.033 49.860 57.197 1.00 26.35 415 ALA A N 1
ATOM 2846 C CA . ALA A 1 395 ? 60.795 50.951 57.826 1.00 25.59 415 ALA A CA 1
ATOM 2847 C C . ALA A 1 395 ? 59.881 51.897 58.601 1.00 27.93 415 ALA A C 1
ATOM 2848 O O . ALA A 1 395 ? 60.304 52.502 59.596 1.00 28.39 415 ALA A O 1
ATOM 2850 N N . ASN A 1 396 ? 58.639 52.019 58.125 1.00 27.23 416 ASN A N 1
ATOM 2851 C CA . ASN A 1 396 ? 57.621 52.892 58.697 1.00 30.18 416 ASN A CA 1
ATOM 2852 C C . ASN A 1 396 ? 56.252 52.433 58.200 1.00 29.54 416 ASN A C 1
ATOM 2853 O O . ASN A 1 396 ? 55.951 52.593 57.026 1.00 29.32 416 ASN A O 1
ATOM 2858 N N . PRO A 1 397 ? 55.426 51.843 59.083 1.00 31.69 417 PRO A N 1
ATOM 2859 C CA . PRO A 1 397 ? 54.139 51.285 58.666 1.00 33.44 417 PRO A CA 1
ATOM 2860 C C . PRO A 1 397 ? 52.977 52.271 58.719 1.00 36.80 417 PRO A C 1
ATOM 2861 O O . PRO A 1 397 ? 51.834 51.875 58.490 1.00 38.57 417 PRO A O 1
ATOM 2865 N N . LYS A 1 398 ? 53.268 53.535 59.019 1.00 39.76 418 LYS A N 1
ATOM 2866 C CA . LYS A 1 398 ? 52.241 54.576 59.155 1.00 43.52 418 LYS A CA 1
ATOM 2867 C C . LYS A 1 398 ? 51.470 54.776 57.860 1.00 45.27 418 LYS A C 1
ATOM 2868 O O . LYS A 1 398 ? 52.071 54.896 56.782 1.00 46.75 418 LYS A O 1
ATOM 2875 N N . LEU B 1 22 ? 16.898 20.204 33.328 1.00 58.16 42 LEU B N 1
ATOM 2876 C CA . LEU B 1 22 ? 17.266 21.048 34.513 1.00 55.75 42 LEU B CA 1
ATOM 2877 C C . LEU B 1 22 ? 16.053 21.237 35.414 1.00 52.73 42 LEU B C 1
ATOM 2878 O O . LEU B 1 22 ? 15.097 21.933 35.052 1.00 53.20 42 LEU B O 1
ATOM 2883 N N . ASP B 1 23 ? 16.086 20.601 36.582 1.00 49.76 43 ASP B N 1
ATOM 2884 C CA . ASP B 1 23 ? 14.936 20.647 37.480 1.00 47.65 43 ASP B CA 1
ATOM 2885 C C . ASP B 1 23 ? 14.875 21.957 38.276 1.00 45.32 43 ASP B C 1
ATOM 2886 O O . ASP B 1 23 ? 15.830 22.747 38.267 1.00 43.57 43 ASP B O 1
ATOM 2891 N N . SER B 1 24 ? 13.744 22.187 38.938 1.00 42.70 44 SER B N 1
ATOM 2892 C CA . SER B 1 24 ? 13.483 23.458 39.599 1.00 41.61 44 SER B CA 1
ATOM 2893 C C . SER B 1 24 ? 14.461 23.793 40.731 1.00 38.93 44 SER B C 1
ATOM 2894 O O . SER B 1 24 ? 14.832 24.950 40.904 1.00 35.54 44 SER B O 1
ATOM 2897 N N . LEU B 1 25 ? 14.884 22.776 41.476 1.00 37.04 45 LEU B N 1
ATOM 2898 C CA . LEU B 1 25 ? 15.831 22.957 42.579 1.00 37.77 45 LEU B CA 1
ATOM 2899 C C . LEU B 1 25 ? 17.234 23.368 42.111 1.00 37.97 45 LEU B C 1
ATOM 2900 O O . LEU B 1 25 ? 17.890 24.214 42.742 1.00 38.87 45 LEU B O 1
ATOM 2905 N N . THR B 1 26 ? 17.675 22.768 41.005 1.00 36.05 46 THR B N 1
ATOM 2906 C CA . THR B 1 26 ? 18.934 23.116 40.363 1.00 35.30 46 THR B CA 1
ATOM 2907 C C . THR B 1 26 ? 18.890 24.548 39.815 1.00 34.65 46 THR B C 1
ATOM 2908 O O . THR B 1 26 ? 19.833 25.324 40.023 1.00 35.81 46 THR B O 1
ATOM 2912 N N . LEU B 1 27 ? 17.801 24.887 39.124 1.00 31.20 47 LEU B N 1
ATOM 2913 C CA . LEU B 1 27 ? 17.591 26.242 38.636 1.00 31.92 47 LEU B CA 1
ATOM 2914 C C . LEU B 1 27 ? 17.684 27.250 39.793 1.00 31.93 47 LEU B C 1
ATOM 2915 O O . LEU B 1 27 ? 18.399 28.250 39.686 1.00 33.13 47 LEU B O 1
ATOM 2920 N N . ALA B 1 28 ? 16.983 26.964 40.898 1.00 30.84 48 ALA B N 1
ATOM 2921 C CA . ALA B 1 28 ? 17.031 27.787 42.123 1.00 30.66 48 ALA B CA 1
ATOM 2922 C C . ALA B 1 28 ? 18.449 27.970 42.680 1.00 30.19 48 ALA B C 1
ATOM 2923 O O . ALA B 1 28 ? 18.833 29.070 43.094 1.00 31.07 48 ALA B O 1
ATOM 2925 N N . SER B 1 29 ? 19.216 26.884 42.682 1.00 29.38 49 SER B N 1
ATOM 2926 C CA . SER B 1 29 ? 20.593 26.881 43.148 1.00 30.10 49 SER B CA 1
ATOM 2927 C C . SER B 1 29 ? 21.501 27.778 42.289 1.00 30.57 49 SER B C 1
ATOM 2928 O O . SER B 1 29 ? 22.305 28.566 42.812 1.00 31.19 49 SER B O 1
ATOM 2931 N N . ILE B 1 30 ? 21.368 27.632 40.975 1.00 28.10 50 ILE B N 1
ATOM 2932 C CA . ILE B 1 30 ? 22.051 28.466 39.997 1.00 27.93 50 ILE B CA 1
ATOM 2933 C C . ILE B 1 30 ? 21.674 29.933 40.202 1.00 27.78 50 ILE B C 1
ATOM 2934 O O . ILE B 1 30 ? 22.548 30.797 40.291 1.00 27.64 50 ILE B O 1
ATOM 2939 N N . ASN B 1 31 ? 20.373 30.197 40.313 1.00 26.31 51 ASN B N 1
ATOM 2940 C CA . ASN B 1 31 ? 19.876 31.545 40.519 1.00 26.71 51 ASN B CA 1
ATOM 2941 C C . ASN B 1 31 ? 20.395 32.227 41.798 1.00 27.35 51 ASN B C 1
ATOM 2942 O O . ASN B 1 31 ? 20.606 33.452 41.821 1.00 29.00 51 ASN B O 1
ATOM 2947 N N . THR B 1 32 ? 20.608 31.442 42.848 1.00 26.91 52 THR B N 1
ATOM 2948 C CA . THR B 1 32 ? 21.127 31.963 44.118 1.00 27.95 52 THR B CA 1
ATOM 2949 C C . THR B 1 32 ? 22.627 32.277 44.045 1.00 29.17 52 THR B C 1
ATOM 2950 O O . THR B 1 32 ? 23.096 33.224 44.664 1.00 30.21 52 THR B O 1
ATOM 2954 N N . ASP B 1 33 ? 23.382 31.470 43.305 1.00 30.82 53 ASP B N 1
ATOM 2955 C CA . ASP B 1 33 ? 24.770 31.788 43.014 1.00 30.15 53 ASP B CA 1
ATOM 2956 C C . ASP B 1 33 ? 24.830 33.143 42.296 1.00 30.45 53 ASP B C 1
ATOM 2957 O O . ASP B 1 33 ? 25.549 34.050 42.730 1.00 29.59 53 ASP B O 1
ATOM 2962 N N . PHE B 1 34 ? 24.047 33.287 41.224 1.00 29.50 54 PHE B N 1
ATOM 2963 C CA . PHE B 1 34 ? 23.926 34.563 40.505 1.00 28.96 54 PHE B CA 1
ATOM 2964 C C . PHE B 1 34 ? 23.490 35.696 41.437 1.00 28.32 54 PHE B C 1
ATOM 2965 O O . PHE B 1 34 ? 24.034 36.792 41.370 1.00 29.93 54 PHE B O 1
ATOM 2973 N N . ALA B 1 35 ? 22.519 35.424 42.303 1.00 27.84 55 ALA B N 1
ATOM 2974 C CA . ALA B 1 35 ? 22.006 36.420 43.256 1.00 28.59 55 ALA B CA 1
ATOM 2975 C C . ALA B 1 35 ? 23.112 37.080 44.079 1.00 29.06 55 ALA B C 1
ATOM 2976 O O . ALA B 1 35 ? 23.193 38.304 44.171 1.00 28.49 55 ALA B O 1
ATOM 2978 N N . PHE B 1 36 ? 23.963 36.261 44.676 1.00 27.73 56 PHE B N 1
ATOM 2979 C CA . PHE B 1 36 ? 25.012 36.778 45.540 1.00 29.76 56 PHE B CA 1
ATOM 2980 C C . PHE B 1 36 ? 26.163 37.419 44.786 1.00 28.75 56 PHE B C 1
ATOM 2981 O O . PHE B 1 36 ? 26.747 38.380 45.277 1.00 29.26 56 PHE B O 1
ATOM 2989 N N . SER B 1 37 ? 26.456 36.922 43.588 1.00 27.18 57 SER B N 1
ATOM 2990 C CA . SER B 1 37 ? 27.402 37.592 42.711 1.00 28.93 57 SER B CA 1
ATOM 2991 C C . SER B 1 37 ? 26.922 39.012 42.415 1.00 28.64 57 SER B C 1
ATOM 2992 O O . SER B 1 37 ? 27.692 39.962 42.502 1.00 29.62 57 SER B O 1
ATOM 2995 N N . LEU B 1 38 ? 25.639 39.133 42.080 1.00 28.64 58 LEU B N 1
ATOM 2996 C CA . LEU B 1 38 ? 25.027 40.400 41.712 1.00 28.38 58 LEU B CA 1
ATOM 2997 C C . LEU B 1 38 ? 24.944 41.361 42.890 1.00 28.45 58 LEU B C 1
ATOM 2998 O O . LEU B 1 38 ? 25.250 42.555 42.740 1.00 29.25 58 LEU B O 1
ATOM 3003 N N . TYR B 1 39 ? 24.525 40.843 44.047 1.00 26.28 59 TYR B N 1
ATOM 3004 C CA . TYR B 1 39 ? 24.511 41.609 45.287 1.00 27.19 59 TYR B CA 1
ATOM 3005 C C . TYR B 1 39 ? 25.876 42.282 45.552 1.00 29.52 59 TYR B C 1
ATOM 3006 O O . TYR B 1 39 ? 25.944 43.484 45.817 1.00 29.37 59 TYR B O 1
ATOM 3015 N N . LYS B 1 40 ? 26.944 41.487 45.467 1.00 31.55 60 LYS B N 1
ATOM 3016 C CA . LYS B 1 40 ? 28.330 41.947 45.652 1.00 32.65 60 LYS B CA 1
ATOM 3017 C C . LYS B 1 40 ? 28.602 43.171 44.769 1.00 31.42 60 LYS B C 1
ATOM 3018 O O . LYS B 1 40 ? 29.059 44.212 45.258 1.00 29.02 60 LYS B O 1
ATOM 3024 N N . GLU B 1 41 ? 28.260 43.055 43.483 1.00 30.10 61 GLU B N 1
ATOM 3025 C CA . GLU B 1 41 ? 28.490 44.136 42.521 1.00 29.46 61 GLU B CA 1
ATOM 3026 C C . GLU B 1 41 ? 27.683 45.397 42.808 1.00 28.61 61 GLU B C 1
ATOM 3027 O O . GLU B 1 41 ? 28.202 46.508 42.712 1.00 26.55 61 GLU B O 1
ATOM 3033 N N . LEU B 1 42 ? 26.421 45.216 43.171 1.00 29.75 62 LEU B N 1
ATOM 3034 C CA . LEU B 1 42 ? 25.530 46.333 43.473 1.00 28.78 62 LEU B CA 1
ATOM 3035 C C . LEU B 1 42 ? 25.941 47.144 44.697 1.00 30.45 62 LEU B C 1
ATOM 3036 O O . LEU B 1 42 ? 25.823 48.376 44.688 1.00 29.67 62 LEU B O 1
ATOM 3041 N N . VAL B 1 43 ? 26.426 46.467 45.741 1.00 32.14 63 VAL B N 1
ATOM 3042 C CA . VAL B 1 43 ? 26.911 47.167 46.943 1.00 32.90 63 VAL B CA 1
ATOM 3043 C C . VAL B 1 43 ? 28.221 47.917 46.660 1.00 35.21 63 VAL B C 1
ATOM 3044 O O . VAL B 1 43 ? 28.460 48.981 47.234 1.00 36.09 63 VAL B O 1
ATOM 3048 N N . LEU B 1 44 ? 29.052 47.394 45.762 1.00 35.55 64 LEU B N 1
ATOM 3049 C CA . LEU B 1 44 ? 30.240 48.145 45.344 1.00 36.89 64 LEU B CA 1
ATOM 3050 C C . LEU B 1 44 ? 29.860 49.443 44.639 1.00 38.38 64 LEU B C 1
ATOM 3051 O O . LEU B 1 44 ? 30.431 50.490 44.938 1.00 39.41 64 LEU B O 1
ATOM 3056 N N . LYS B 1 45 ? 28.893 49.371 43.721 1.00 39.76 65 LYS B N 1
ATOM 3057 C CA . LYS B 1 45 ? 28.419 50.545 42.969 1.00 42.99 65 LYS B CA 1
ATOM 3058 C C . LYS B 1 45 ? 27.613 51.512 43.843 1.00 44.56 65 LYS B C 1
ATOM 3059 O O . LYS B 1 45 ? 27.714 52.729 43.677 1.00 45.78 65 LYS B O 1
ATOM 3065 N N . ASN B 1 46 ? 26.825 50.969 44.768 1.00 45.09 66 ASN B N 1
ATOM 3066 C CA . ASN B 1 46 ? 25.911 51.769 45.593 1.00 46.62 66 ASN B CA 1
ATOM 3067 C C . ASN B 1 46 ? 26.123 51.493 47.081 1.00 46.16 66 ASN B C 1
ATOM 3068 O O . ASN B 1 46 ? 25.245 50.913 47.737 1.00 45.21 66 ASN B O 1
ATOM 3073 N N . PRO B 1 47 ? 27.280 51.907 47.629 1.00 46.34 67 PRO B N 1
ATOM 3074 C CA . PRO B 1 47 ? 27.538 51.551 49.024 1.00 46.46 67 PRO B CA 1
ATOM 3075 C C . PRO B 1 47 ? 26.625 52.313 49.981 1.00 46.31 67 PRO B C 1
ATOM 3076 O O . PRO B 1 47 ? 26.120 53.400 49.637 1.00 44.92 67 PRO B O 1
ATOM 3080 N N . ASP B 1 48 ? 26.394 51.718 51.150 1.00 44.39 68 ASP B N 1
ATOM 3081 C CA . ASP B 1 48 ? 25.632 52.344 52.236 1.00 45.59 68 ASP B CA 1
ATOM 3082 C C . ASP B 1 48 ? 24.216 52.853 51.875 1.00 42.85 68 ASP B C 1
ATOM 3083 O O . ASP B 1 48 ? 23.737 53.846 52.430 1.00 42.21 68 ASP B O 1
ATOM 3088 N N . THR B 1 49 ? 23.540 52.150 50.972 1.00 40.72 69 THR B N 1
ATOM 3089 C CA . THR B 1 49 ? 22.197 52.544 50.528 1.00 37.79 69 THR B CA 1
ATOM 3090 C C . THR B 1 49 ? 21.280 51.318 50.360 1.00 34.43 69 THR B C 1
ATOM 3091 O O . THR B 1 49 ? 21.767 50.190 50.309 1.00 33.43 69 THR B O 1
ATOM 3095 N N . ASN B 1 50 ? 19.968 51.548 50.291 1.00 32.41 70 ASN B N 1
ATOM 3096 C CA . ASN B 1 50 ? 18.976 50.488 50.047 1.00 31.22 70 ASN B CA 1
ATOM 3097 C C . ASN B 1 50 ? 19.283 49.722 48.777 1.00 29.91 70 ASN B C 1
ATOM 3098 O O . ASN B 1 50 ? 19.616 50.314 47.762 1.00 33.23 70 ASN B O 1
ATOM 3103 N N . ILE B 1 51 ? 19.182 48.405 48.841 1.00 29.62 71 ILE B N 1
ATOM 3104 C CA . ILE B 1 51 ? 19.330 47.554 47.661 1.00 28.85 71 ILE B CA 1
ATOM 3105 C C . ILE B 1 51 ? 18.111 46.638 47.621 1.00 27.41 71 ILE B C 1
ATOM 3106 O O . ILE B 1 51 ? 17.805 45.982 48.616 1.00 28.01 71 ILE B O 1
ATOM 3111 N N . VAL B 1 52 ? 17.388 46.631 46.502 1.00 23.88 72 VAL B N 1
ATOM 3112 C CA . VAL B 1 52 ? 16.291 45.676 46.310 1.00 23.58 72 VAL B CA 1
ATOM 3113 C C . VAL B 1 52 ? 16.322 45.196 44.869 1.00 22.43 72 VAL B C 1
ATOM 3114 O O . VAL B 1 52 ? 16.322 45.985 43.958 1.00 19.80 72 VAL B O 1
ATOM 3118 N N . PHE B 1 53 ? 16.382 43.892 44.656 1.00 23.36 73 PHE B N 1
ATOM 3119 C CA . PHE B 1 53 ? 16.354 43.384 43.285 1.00 21.88 73 PHE B CA 1
ATOM 3120 C C . PHE B 1 53 ? 15.868 41.954 43.341 1.00 22.92 73 PHE B C 1
ATOM 3121 O O . PHE B 1 53 ? 15.769 41.372 44.430 1.00 20.32 73 PHE B O 1
ATOM 3129 N N . SER B 1 54 ? 15.571 41.402 42.166 1.00 21.61 74 SER B N 1
ATOM 3130 C CA . SER B 1 54 ? 15.110 40.040 42.052 1.00 21.50 74 SER B CA 1
ATOM 3131 C C . SER B 1 54 ? 16.042 39.176 41.193 1.00 21.70 74 SER B C 1
ATOM 3132 O O . SER B 1 54 ? 16.062 39.320 39.970 1.00 21.21 74 SER B O 1
ATOM 3135 N N . PRO B 1 55 ? 16.781 38.240 41.817 1.00 24.05 75 PRO B N 1
ATOM 3136 C CA . PRO B 1 55 ? 17.632 37.391 40.973 1.00 24.12 75 PRO B CA 1
ATOM 3137 C C . PRO B 1 55 ? 16.801 36.523 40.037 1.00 24.04 75 PRO B C 1
ATOM 3138 O O . PRO B 1 55 ? 17.267 36.180 38.964 1.00 26.09 75 PRO B O 1
ATOM 3142 N N . LEU B 1 56 ? 15.588 36.168 40.451 1.00 24.20 76 LEU B N 1
ATOM 3143 C CA . LEU B 1 56 ? 14.673 35.363 39.630 1.00 23.89 76 LEU B CA 1
ATOM 3144 C C . LEU B 1 56 ? 14.243 36.144 38.376 1.00 25.21 76 LEU B C 1
ATOM 3145 O O . LEU B 1 56 ? 14.356 35.655 37.251 1.00 25.47 76 LEU B O 1
ATOM 3150 N N . SER B 1 57 ? 13.757 37.364 38.607 1.00 24.08 77 SER B N 1
ATOM 3151 C CA . SER B 1 57 ? 13.249 38.275 37.589 1.00 25.49 77 SER B CA 1
ATOM 3152 C C . SER B 1 57 ? 14.341 38.686 36.593 1.00 24.03 77 SER B C 1
ATOM 3153 O O . SER B 1 57 ? 14.124 38.667 35.380 1.00 22.48 77 SER B O 1
ATOM 3156 N N . ILE B 1 58 ? 15.509 39.068 37.120 1.00 22.87 78 ILE B N 1
ATOM 3157 C CA . ILE B 1 58 ? 16.640 39.483 36.289 1.00 23.36 78 ILE B CA 1
ATOM 3158 C C . ILE B 1 58 ? 17.173 38.314 35.447 1.00 23.33 78 ILE B C 1
ATOM 3159 O O . ILE B 1 58 ? 17.507 38.494 34.281 1.00 23.74 78 ILE B O 1
ATOM 3164 N N . SER B 1 59 ? 17.236 37.114 36.015 1.00 24.16 79 SER B N 1
ATOM 3165 C CA . SER B 1 59 ? 17.698 35.966 35.225 1.00 23.33 79 SER B CA 1
ATOM 3166 C C . SER B 1 59 ? 16.716 35.590 34.112 1.00 22.92 79 SER B C 1
ATOM 3167 O O . SER B 1 59 ? 17.118 35.231 33.006 1.00 21.69 79 SER B O 1
ATOM 3170 N N . ALA B 1 60 ? 15.426 35.679 34.405 1.00 23.19 80 ALA B N 1
ATOM 3171 C CA . ALA B 1 60 ? 14.421 35.347 33.420 1.00 24.48 80 ALA B CA 1
ATOM 3172 C C . ALA B 1 60 ? 14.475 36.334 32.245 1.00 24.57 80 ALA B C 1
ATOM 3173 O O . ALA B 1 60 ? 14.314 35.935 31.092 1.00 24.10 80 ALA B O 1
ATOM 3175 N N . ALA B 1 61 ? 14.757 37.603 32.542 1.00 25.07 81 ALA B N 1
ATOM 3176 C CA . ALA B 1 61 ? 14.829 38.636 31.510 1.00 26.35 81 ALA B CA 1
ATOM 3177 C C . ALA B 1 61 ? 16.043 38.455 30.594 1.00 26.48 81 ALA B C 1
ATOM 3178 O O . ALA B 1 61 ? 15.946 38.640 29.376 1.00 24.17 81 ALA B O 1
ATOM 3180 N N . LEU B 1 62 ? 17.182 38.093 31.184 1.00 26.17 82 LEU B N 1
ATOM 3181 C CA . LEU B 1 62 ? 18.405 37.911 30.409 1.00 27.16 82 LEU B CA 1
ATOM 3182 C C . LEU B 1 62 ? 18.347 36.633 29.574 1.00 28.65 82 LEU B C 1
ATOM 3183 O O . LEU B 1 62 ? 18.849 36.602 28.452 1.00 29.35 82 LEU B O 1
ATOM 3188 N N . ALA B 1 63 ? 17.728 35.588 30.128 1.00 28.33 83 ALA B N 1
ATOM 3189 C CA . ALA B 1 63 ? 17.448 34.351 29.401 1.00 28.19 83 ALA B CA 1
ATOM 3190 C C . ALA B 1 63 ? 16.503 34.573 28.209 1.00 28.24 83 ALA B C 1
ATOM 3191 O O . ALA B 1 63 ? 16.589 33.869 27.196 1.00 31.02 83 ALA B O 1
ATOM 3193 N N . LEU B 1 64 ? 15.597 35.538 28.349 1.00 28.79 84 LEU B N 1
ATOM 3194 C CA . LEU B 1 64 ? 14.727 35.988 27.260 1.00 27.63 84 LEU B CA 1
ATOM 3195 C C . LEU B 1 64 ? 15.552 36.579 26.105 1.00 28.56 84 LEU B C 1
ATOM 3196 O O . LEU B 1 64 ? 15.389 36.172 24.952 1.00 30.40 84 LEU B O 1
ATOM 3201 N N . VAL B 1 65 ? 16.436 37.526 26.416 1.00 27.06 85 VAL B N 1
ATOM 3202 C CA . VAL B 1 65 ? 17.370 38.067 25.428 1.00 27.81 85 VAL B CA 1
ATOM 3203 C C . VAL B 1 65 ? 18.256 36.977 24.808 1.00 28.02 85 VAL B C 1
ATOM 3204 O O . VAL B 1 65 ? 18.522 37.006 23.598 1.00 29.02 85 VAL B O 1
ATOM 3208 N N . SER B 1 66 ? 18.701 36.016 25.618 1.00 26.80 86 SER B N 1
ATOM 3209 C CA . SER B 1 66 ? 19.541 34.934 25.110 1.00 27.70 86 SER B CA 1
ATOM 3210 C C . SER B 1 66 ? 18.821 34.134 24.008 1.00 29.06 86 SER B C 1
ATOM 3211 O O . SER B 1 66 ? 19.461 33.559 23.127 1.00 30.86 86 SER B O 1
ATOM 3214 N N . LEU B 1 67 ? 17.489 34.131 24.058 1.00 29.92 87 LEU B N 1
ATOM 3215 C CA . LEU B 1 67 ? 16.638 33.493 23.054 1.00 30.99 87 LEU B CA 1
ATOM 3216 C C . LEU B 1 67 ? 16.896 34.047 21.648 1.00 31.49 87 LEU B C 1
ATOM 3217 O O . LEU B 1 67 ? 16.755 33.336 20.647 1.00 30.92 87 LEU B O 1
ATOM 3222 N N . GLY B 1 68 ? 17.268 35.320 21.573 1.00 31.33 88 GLY B N 1
ATOM 3223 C CA . GLY B 1 68 ? 17.604 35.933 20.292 1.00 31.70 88 GLY B CA 1
ATOM 3224 C C . GLY B 1 68 ? 19.097 36.047 20.070 1.00 31.62 88 GLY B C 1
ATOM 3225 O O . GLY B 1 68 ? 19.541 36.777 19.181 1.00 33.21 88 GLY B O 1
ATOM 3226 N N . ALA B 1 69 ? 19.876 35.324 20.873 1.00 29.70 89 ALA B N 1
ATOM 3227 C CA . ALA B 1 69 ? 21.327 35.454 20.841 1.00 29.63 89 ALA B CA 1
ATOM 3228 C C . ALA B 1 69 ? 22.011 34.227 20.230 1.00 31.47 89 ALA B C 1
ATOM 3229 O O . ALA B 1 69 ? 21.519 33.103 20.378 1.00 29.80 89 ALA B O 1
ATOM 3231 N N . LYS B 1 70 ? 23.141 34.461 19.558 1.00 31.77 90 LYS B N 1
ATOM 3232 C CA . LYS B 1 70 ? 23.955 33.388 18.990 1.00 33.91 90 LYS B CA 1
ATOM 3233 C C . LYS B 1 70 ? 25.404 33.534 19.398 1.00 34.94 90 LYS B C 1
ATOM 3234 O O . LYS B 1 70 ? 25.848 34.632 19.737 1.00 33.94 90 LYS B O 1
ATOM 3240 N N . GLY B 1 71 ? 26.144 32.424 19.348 1.00 36.68 91 GLY B N 1
ATOM 3241 C CA . GLY B 1 71 ? 27.603 32.435 19.540 1.00 36.12 91 GLY B CA 1
ATOM 3242 C C . GLY B 1 71 ? 28.069 32.912 20.901 1.00 35.72 91 GLY B C 1
ATOM 3243 O O . GLY B 1 71 ? 27.544 32.474 21.932 1.00 36.60 91 GLY B O 1
ATOM 3244 N N . ASN B 1 72 ? 29.045 33.821 20.900 1.00 34.90 92 ASN B N 1
ATOM 3245 C CA . ASN B 1 72 ? 29.660 34.292 22.133 1.00 35.72 92 ASN B CA 1
ATOM 3246 C C . ASN B 1 72 ? 28.753 35.261 22.883 1.00 34.24 92 ASN B C 1
ATOM 3247 O O . ASN B 1 72 ? 28.890 35.419 24.099 1.00 33.94 92 ASN B O 1
ATOM 3252 N N . THR B 1 73 ? 27.820 35.886 22.159 1.00 32.77 93 THR B N 1
ATOM 3253 C CA . THR B 1 73 ? 26.804 36.737 22.768 1.00 30.41 93 THR B CA 1
ATOM 3254 C C . THR B 1 73 ? 25.949 35.889 23.679 1.00 31.80 93 THR B C 1
ATOM 3255 O O . THR B 1 73 ? 25.757 36.234 24.852 1.00 32.85 93 THR B O 1
ATOM 3259 N N . LEU B 1 74 ? 25.484 34.760 23.142 1.00 32.39 94 LEU B N 1
ATOM 3260 C CA . LEU B 1 74 ? 24.624 33.835 23.854 1.00 33.97 94 LEU B CA 1
ATOM 3261 C C . LEU B 1 74 ? 25.344 33.160 25.025 1.00 36.50 94 LEU B C 1
ATOM 3262 O O . LEU B 1 74 ? 24.838 33.134 26.150 1.00 35.63 94 LEU B O 1
ATOM 3267 N N . GLU B 1 75 ? 26.534 32.635 24.748 1.00 39.00 95 GLU B N 1
ATOM 3268 C CA . GLU B 1 75 ? 27.307 31.868 25.718 1.00 39.77 95 GLU B CA 1
ATOM 3269 C C . GLU B 1 75 ? 27.639 32.701 26.968 1.00 36.02 95 GLU B C 1
ATOM 3270 O O . GLU B 1 75 ? 27.526 32.209 28.089 1.00 34.28 95 GLU B O 1
ATOM 3276 N N . GLU B 1 76 ? 28.022 33.960 26.760 1.00 32.84 96 GLU B N 1
ATOM 3277 C CA . GLU B 1 76 ? 28.315 34.887 27.852 1.00 32.31 96 GLU B CA 1
ATOM 3278 C C . GLU B 1 76 ? 27.104 35.187 28.736 1.00 31.46 96 GLU B C 1
ATOM 3279 O O . GLU B 1 76 ? 27.249 35.371 29.957 1.00 30.74 96 GLU B O 1
ATOM 3285 N N . ILE B 1 77 ? 25.919 35.284 28.128 1.00 28.48 97 ILE B N 1
ATOM 3286 C CA . ILE B 1 77 ? 24.730 35.568 28.930 1.00 27.61 97 ILE B CA 1
ATOM 3287 C C . ILE B 1 77 ? 24.472 34.392 29.873 1.00 28.23 97 ILE B C 1
ATOM 3288 O O . ILE B 1 77 ? 24.393 34.563 31.091 1.00 29.46 97 ILE B O 1
ATOM 3293 N N . LEU B 1 78 ? 24.404 33.199 29.300 1.00 28.15 98 LEU B N 1
ATOM 3294 C CA . LEU B 1 78 ? 24.082 31.992 30.055 1.00 29.17 98 LEU B CA 1
ATOM 3295 C C . LEU B 1 78 ? 25.116 31.628 31.121 1.00 29.56 98 LEU B C 1
ATOM 3296 O O . LEU B 1 78 ? 24.761 31.213 32.223 1.00 30.88 98 LEU B O 1
ATOM 3301 N N . GLU B 1 79 ? 26.392 31.788 30.788 1.00 31.05 99 GLU B N 1
ATOM 3302 C CA . GLU B 1 79 ? 27.471 31.544 31.736 1.00 33.55 99 GLU B CA 1
ATOM 3303 C C . GLU B 1 79 ? 27.475 32.652 32.770 1.00 31.90 99 GLU B C 1
ATOM 3304 O O . GLU B 1 79 ? 27.768 32.408 33.937 1.00 33.77 99 GLU B O 1
ATOM 3310 N N . GLY B 1 80 ? 27.135 33.866 32.333 1.00 30.97 100 GLY B N 1
ATOM 3311 C CA . GLY B 1 80 ? 26.988 35.010 33.227 1.00 28.63 100 GLY B CA 1
ATOM 3312 C C . GLY B 1 80 ? 25.931 34.792 34.293 1.00 28.70 100 GLY B C 1
ATOM 3313 O O . GLY B 1 80 ? 26.079 35.259 35.423 1.00 29.83 100 GLY B O 1
ATOM 3314 N N . LEU B 1 81 ? 24.865 34.084 33.915 1.00 27.65 101 LEU B N 1
ATOM 3315 C CA . LEU B 1 81 ? 23.758 33.725 34.806 1.00 26.77 101 LEU B CA 1
ATOM 3316 C C . LEU B 1 81 ? 24.067 32.537 35.718 1.00 28.28 101 LEU B C 1
ATOM 3317 O O . LEU B 1 81 ? 23.249 32.198 36.581 1.00 26.30 101 LEU B O 1
ATOM 3322 N N . LYS B 1 82 ? 25.252 31.936 35.509 1.00 29.70 102 LYS B N 1
ATOM 3323 C CA . LYS B 1 82 ? 25.857 30.854 36.322 1.00 30.44 102 LYS B CA 1
ATOM 3324 C C . LYS B 1 82 ? 25.496 29.454 35.846 1.00 31.99 102 LYS B C 1
ATOM 3325 O O . LYS B 1 82 ? 25.690 28.482 36.564 1.00 31.53 102 LYS B O 1
ATOM 3331 N N . PHE B 1 83 ? 24.971 29.351 34.632 1.00 33.84 103 PHE B N 1
ATOM 3332 C CA . PHE B 1 83 ? 24.705 28.052 34.049 1.00 37.27 103 PHE B CA 1
ATOM 3333 C C . PHE B 1 83 ? 25.972 27.339 33.580 1.00 40.13 103 PHE B C 1
ATOM 3334 O O . PHE B 1 83 ? 26.933 27.967 33.139 1.00 40.11 103 PHE B O 1
ATOM 3342 N N . ASN B 1 84 ? 25.960 26.014 33.706 1.00 44.39 104 ASN B N 1
ATOM 3343 C CA . ASN B 1 84 ? 27.064 25.184 33.247 1.00 45.87 104 ASN B CA 1
ATOM 3344 C C . ASN B 1 84 ? 26.681 24.541 31.916 1.00 47.37 104 ASN B C 1
ATOM 3345 O O . ASN B 1 84 ? 25.923 23.562 31.873 1.00 48.05 104 ASN B O 1
ATOM 3350 N N . LEU B 1 85 ? 27.204 25.109 30.831 1.00 49.00 105 LEU B N 1
ATOM 3351 C CA . LEU B 1 85 ? 26.795 24.729 29.478 1.00 50.22 105 LEU B CA 1
ATOM 3352 C C . LEU B 1 85 ? 27.250 23.335 29.025 1.00 52.55 105 LEU B C 1
ATOM 3353 O O . LEU B 1 85 ? 26.778 22.838 28.005 1.00 53.74 105 LEU B O 1
ATOM 3358 N N . THR B 1 86 ? 28.150 22.702 29.774 1.00 54.37 106 THR B N 1
ATOM 3359 C CA . THR B 1 86 ? 28.488 21.305 29.503 1.00 56.67 106 THR B CA 1
ATOM 3360 C C . THR B 1 86 ? 27.442 20.387 30.137 1.00 57.01 106 THR B C 1
ATOM 3361 O O . THR B 1 86 ? 27.147 19.314 29.614 1.00 57.95 106 THR B O 1
ATOM 3365 N N . GLU B 1 87 ? 26.874 20.825 31.256 1.00 56.45 107 GLU B N 1
ATOM 3366 C CA . GLU B 1 87 ? 25.885 20.037 31.986 1.00 56.03 107 GLU B CA 1
ATOM 3367 C C . GLU B 1 87 ? 24.453 20.302 31.551 1.00 55.56 107 GLU B C 1
ATOM 3368 O O . GLU B 1 87 ? 23.585 19.445 31.720 1.00 56.24 107 GLU B O 1
ATOM 3374 N N . THR B 1 88 ? 24.199 21.491 31.015 1.00 54.73 108 THR B N 1
ATOM 3375 C CA . THR B 1 88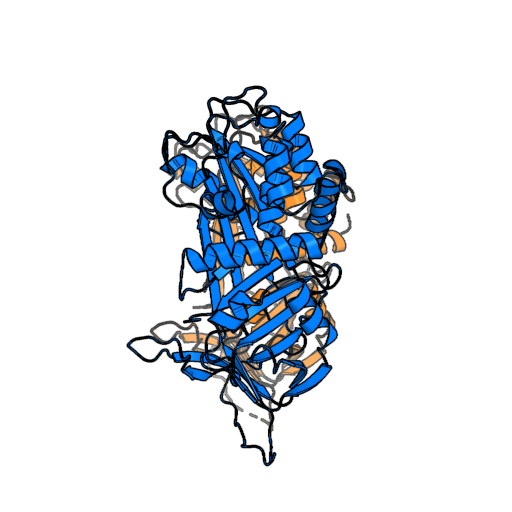 ? 22.852 21.849 30.571 1.00 54.38 108 THR B CA 1
ATOM 3376 C C . THR B 1 88 ? 22.828 22.636 29.256 1.00 53.38 108 THR B C 1
ATOM 3377 O O . THR B 1 88 ? 23.634 23.551 29.045 1.00 54.39 108 THR B O 1
ATOM 3381 N N . SER B 1 89 ? 21.897 22.278 28.377 1.00 51.87 109 SER B N 1
ATOM 3382 C CA . SER B 1 89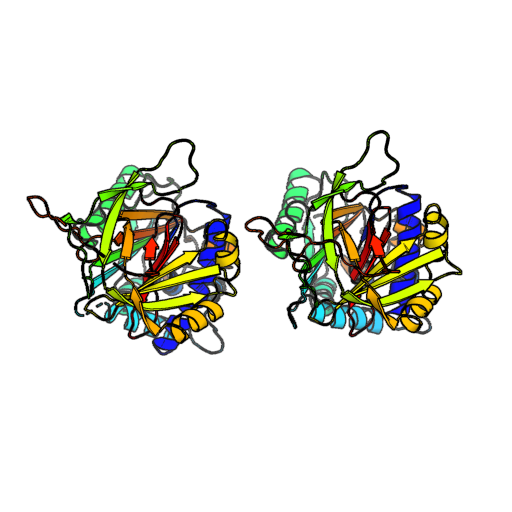 ? 21.801 22.918 27.070 1.00 50.00 109 SER B CA 1
ATOM 3383 C C . SER B 1 89 ? 20.978 24.204 27.152 1.00 50.01 109 SER B C 1
ATOM 3384 O O . SER B 1 89 ? 20.253 24.426 28.131 1.00 49.43 109 SER B O 1
ATOM 3387 N N . GLU B 1 90 ? 21.110 25.039 26.119 1.00 48.97 110 GLU B N 1
ATOM 3388 C CA . GLU B 1 90 ? 20.287 26.234 25.950 1.00 48.71 110 GLU B CA 1
ATOM 3389 C C . GLU B 1 90 ? 18.798 25.891 26.058 1.00 45.48 110 GLU B C 1
ATOM 3390 O O . GLU B 1 90 ? 18.089 26.516 26.829 1.00 45.25 110 GLU B O 1
ATOM 3396 N N . ALA B 1 91 ? 18.341 24.887 25.307 1.00 44.06 111 ALA B N 1
ATOM 3397 C CA . ALA B 1 91 ? 16.945 24.423 25.373 1.00 42.84 111 ALA B CA 1
ATOM 3398 C C . ALA B 1 91 ? 16.492 23.989 26.774 1.00 42.26 111 ALA B C 1
ATOM 3399 O O . ALA B 1 91 ? 15.384 24.329 27.207 1.00 42.05 111 ALA B O 1
ATOM 3401 N N . ASP B 1 92 ? 17.343 23.243 27.475 1.00 42.92 112 ASP B N 1
ATOM 3402 C CA . ASP B 1 92 ? 17.044 22.804 28.844 1.00 44.00 112 ASP B CA 1
ATOM 3403 C C . ASP B 1 92 ? 16.774 24.002 29.748 1.00 43.25 112 ASP B C 1
ATOM 3404 O O . ASP B 1 92 ? 15.799 24.016 30.499 1.00 43.57 112 ASP B O 1
ATOM 3409 N N . ILE B 1 93 ? 17.642 25.007 29.651 1.00 41.78 113 ILE B N 1
ATOM 3410 C CA . ILE B 1 93 ? 17.511 26.234 30.420 1.00 39.85 113 ILE B CA 1
ATOM 3411 C C . ILE B 1 93 ? 16.168 26.916 30.146 1.00 40.62 113 ILE B C 1
ATOM 3412 O O . ILE B 1 93 ? 15.422 27.207 31.084 1.00 40.44 113 ILE B O 1
ATOM 3417 N N . HIS B 1 94 ? 15.857 27.142 28.866 1.00 40.98 114 HIS B N 1
ATOM 3418 C CA . HIS B 1 94 ? 14.629 27.829 28.468 1.00 41.40 114 HIS B CA 1
ATOM 3419 C C . HIS B 1 94 ? 13.395 27.101 28.971 1.00 42.70 114 HIS B C 1
ATOM 3420 O O . HIS B 1 94 ? 12.432 27.743 29.387 1.00 43.96 114 HIS B O 1
ATOM 3427 N N . GLN B 1 95 ? 13.426 25.769 28.913 1.00 42.80 115 GLN B N 1
ATOM 3428 C CA . GLN B 1 95 ? 12.347 24.944 29.450 1.00 43.86 115 GLN B CA 1
ATOM 3429 C C . GLN B 1 95 ? 12.248 25.056 30.968 1.00 42.89 115 GLN B C 1
ATOM 3430 O O . GLN B 1 95 ? 11.141 25.094 31.521 1.00 42.58 115 GLN B O 1
ATOM 3436 N N . GLY B 1 96 ? 13.403 25.111 31.633 1.00 41.09 116 GLY B N 1
ATOM 3437 C CA . GLY B 1 96 ? 13.465 25.327 33.076 1.00 39.44 116 GLY B CA 1
ATOM 3438 C C . GLY B 1 96 ? 12.806 26.635 33.476 1.00 38.33 116 GLY B C 1
ATOM 3439 O O . GLY B 1 96 ? 11.856 26.646 34.252 1.00 39.27 116 GLY B O 1
ATOM 3440 N N . PHE B 1 97 ? 13.311 27.740 32.944 1.00 38.43 117 PHE B N 1
ATOM 3441 C CA . PHE B 1 97 ? 12.720 29.052 33.199 1.00 38.94 117 PHE B CA 1
ATOM 3442 C C . PHE B 1 97 ? 11.244 29.113 32.856 1.00 40.28 117 PHE B C 1
ATOM 3443 O O . PHE B 1 97 ? 10.455 29.622 33.636 1.00 42.34 117 PHE B O 1
ATOM 3451 N N . GLY B 1 98 ? 10.884 28.591 31.685 1.00 40.06 118 GLY B N 1
ATOM 3452 C CA . GLY B 1 98 ? 9.495 28.541 31.240 1.00 40.51 118 GLY B CA 1
ATOM 3453 C C . GLY B 1 98 ? 8.546 27.850 32.202 1.00 41.24 118 GLY B C 1
ATOM 3454 O O . GLY B 1 98 ? 7.454 28.352 32.459 1.00 42.11 118 GLY B O 1
ATOM 3455 N N . HIS B 1 99 ? 8.963 26.705 32.739 1.00 40.62 119 HIS B N 1
ATOM 3456 C CA . HIS B 1 99 ? 8.169 25.960 33.719 1.00 40.66 119 HIS B CA 1
ATOM 3457 C C . HIS B 1 99 ? 8.058 26.726 35.039 1.00 41.18 119 HIS B C 1
ATOM 3458 O O . HIS B 1 99 ? 7.018 26.697 35.695 1.00 41.35 119 HIS B O 1
ATOM 3460 N N . LEU B 1 100 ? 9.132 27.422 35.409 1.00 42.25 120 LEU B N 1
ATOM 3461 C CA . LEU B 1 100 ? 9.149 28.259 36.601 1.00 42.81 120 LEU B CA 1
ATOM 3462 C C . LEU B 1 100 ? 8.147 29.415 36.536 1.00 43.50 120 LEU B C 1
ATOM 3463 O O . LEU B 1 100 ? 7.307 29.555 37.427 1.00 43.85 120 LEU B O 1
ATOM 3468 N N . LEU B 1 101 ? 8.252 30.243 35.493 1.00 43.07 121 LEU B N 1
ATOM 3469 C CA . LEU B 1 101 ? 7.374 31.401 35.302 1.00 43.22 121 LEU B CA 1
ATOM 3470 C C . LEU B 1 101 ? 5.906 31.014 35.216 1.00 43.79 121 LEU B C 1
ATOM 3471 O O . LEU B 1 101 ? 5.041 31.716 35.744 1.00 42.48 121 LEU B O 1
ATOM 3476 N N . GLN B 1 102 ? 5.647 29.889 34.555 1.00 45.36 122 GLN B N 1
ATOM 3477 C CA . GLN B 1 102 ? 4.307 29.365 34.360 1.00 47.36 122 GLN B CA 1
ATOM 3478 C C . GLN B 1 102 ? 3.669 28.998 35.688 1.00 48.33 122 GLN B C 1
ATOM 3479 O O . GLN B 1 102 ? 2.481 29.235 35.894 1.00 49.14 122 GLN B O 1
ATOM 3485 N N . ARG B 1 103 ? 4.462 28.438 36.593 1.00 49.11 123 ARG B N 1
ATOM 3486 C CA . ARG B 1 103 ? 3.972 28.069 37.919 1.00 50.26 123 ARG B CA 1
ATOM 3487 C C . ARG B 1 103 ? 3.661 29.288 38.815 1.00 50.27 123 ARG B C 1
ATOM 3488 O O . ARG B 1 103 ? 2.875 29.189 39.762 1.00 50.60 123 ARG B O 1
ATOM 3496 N N . LEU B 1 104 ? 4.266 30.432 38.511 1.00 51.06 124 LEU B N 1
ATOM 3497 C CA . LEU B 1 104 ? 3.974 31.671 39.225 1.00 51.37 124 LEU B CA 1
ATOM 3498 C C . LEU B 1 104 ? 2.756 32.369 38.632 1.00 52.00 124 LEU B C 1
ATOM 3499 O O . LEU B 1 104 ? 2.399 33.473 39.054 1.00 52.78 124 LEU B O 1
ATOM 3504 N N . ASP B 1 109 ? -1.143 29.728 44.843 1.00 57.34 129 ASP B N 1
ATOM 3505 C CA . ASP B 1 109 ? -1.513 29.700 46.264 1.00 55.99 129 ASP B CA 1
ATOM 3506 C C . ASP B 1 109 ? -1.793 31.104 46.810 1.00 52.49 129 ASP B C 1
ATOM 3507 O O . ASP B 1 109 ? -2.126 32.013 46.043 1.00 52.93 129 ASP B O 1
ATOM 3512 N N . GLN B 1 110 ? -1.659 31.273 48.125 1.00 48.32 130 GLN B N 1
ATOM 3513 C CA . GLN B 1 110 ? -1.954 32.540 48.807 1.00 42.97 130 GLN B CA 1
ATOM 3514 C C . GLN B 1 110 ? -0.863 33.609 48.603 1.00 40.54 130 GLN B C 1
ATOM 3515 O O . GLN B 1 110 ? -0.969 34.738 49.096 1.00 39.67 130 GLN B O 1
ATOM 3518 N N . VAL B 1 111 ? 0.186 33.243 47.870 1.00 37.76 131 VAL B N 1
ATOM 3519 C CA . VAL B 1 111 ? 1.280 34.146 47.534 1.00 34.14 131 VAL B CA 1
ATOM 3520 C C . VAL B 1 111 ? 1.227 34.431 46.037 1.00 34.70 131 VAL B C 1
ATOM 3521 O O . VAL B 1 111 ? 1.304 33.507 45.228 1.00 36.27 131 VAL B O 1
ATOM 3525 N N . GLN B 1 112 ? 1.088 35.698 45.661 1.00 33.08 132 GLN B N 1
ATOM 3526 C CA . GLN B 1 112 ? 1.104 36.062 44.246 1.00 30.71 132 GLN B CA 1
ATOM 3527 C C . GLN B 1 112 ? 2.351 36.856 43.904 1.00 29.99 132 GLN B C 1
ATOM 3528 O O . GLN B 1 112 ? 2.499 37.993 44.330 1.00 28.72 132 GLN B O 1
ATOM 3530 N N . ILE B 1 113 ? 3.245 36.233 43.140 1.00 29.94 133 ILE B N 1
ATOM 3531 C CA . ILE B 1 113 ? 4.451 36.880 42.620 1.00 30.19 133 ILE B CA 1
ATOM 3532 C C . ILE B 1 113 ? 4.198 37.358 41.193 1.00 31.01 133 ILE B C 1
ATOM 3533 O O . ILE B 1 113 ? 3.969 36.556 40.292 1.00 32.30 133 ILE B O 1
ATOM 3538 N N . SER B 1 114 ? 4.239 38.670 40.994 1.00 30.33 134 SER B N 1
ATOM 3539 C CA . SER B 1 114 ? 3.959 39.244 39.687 1.00 30.47 134 SER B CA 1
ATOM 3540 C C . SER B 1 114 ? 5.229 39.760 39.026 1.00 29.78 134 SER B C 1
ATOM 3541 O O . SER B 1 114 ? 5.787 40.772 39.447 1.00 29.77 134 SER B O 1
ATOM 3544 N N . THR B 1 115 ? 5.685 39.053 37.995 1.00 29.61 135 THR B N 1
ATOM 3545 C CA . THR B 1 115 ? 6.874 39.448 37.251 1.00 29.77 135 THR B CA 1
ATOM 3546 C C . THR B 1 115 ? 6.583 39.468 35.744 1.00 31.09 135 THR B C 1
ATOM 3547 O O . THR B 1 115 ? 5.719 38.741 35.253 1.00 30.51 135 THR B O 1
ATOM 3551 N N . GLY B 1 116 ? 7.306 40.303 35.012 1.00 30.48 136 GLY B N 1
ATOM 3552 C CA . GLY B 1 116 ? 7.093 40.437 33.573 1.00 29.99 136 GLY B CA 1
ATOM 3553 C C . GLY B 1 116 ? 8.283 41.121 32.950 1.00 30.24 136 GLY B C 1
ATOM 3554 O O . GLY B 1 116 ? 8.989 41.886 33.623 1.00 29.02 136 GLY B O 1
ATOM 3555 N N . SER B 1 117 ? 8.501 40.812 31.673 1.00 29.07 137 SER B N 1
ATOM 3556 C CA . SER B 1 117 ? 9.609 41.325 30.876 1.00 29.62 137 SER B CA 1
ATOM 3557 C C . SER B 1 117 ? 9.091 41.730 29.495 1.00 28.23 137 SER B C 1
ATOM 3558 O O . SER B 1 117 ? 8.153 41.138 28.981 1.00 27.21 137 SER B O 1
ATOM 3561 N N . ALA B 1 118 ? 9.724 42.722 28.883 1.00 27.94 138 ALA B N 1
ATOM 3562 C CA . ALA B 1 118 ? 9.411 43.094 27.504 1.00 25.64 138 ALA B CA 1
ATOM 3563 C C . ALA B 1 118 ? 10.625 43.717 26.831 1.00 24.49 138 ALA B C 1
ATOM 3564 O O . ALA B 1 118 ? 11.526 44.214 27.497 1.00 24.00 138 ALA B O 1
ATOM 3566 N N . LEU B 1 119 ? 10.642 43.679 25.509 1.00 23.42 139 LEU B N 1
ATOM 3567 C CA . LEU B 1 119 ? 11.712 44.260 24.720 1.00 22.84 139 LEU B CA 1
ATOM 3568 C C . LEU B 1 119 ? 11.130 45.378 23.902 1.00 22.01 139 LEU B C 1
ATOM 3569 O O . LEU B 1 119 ? 10.073 45.229 23.322 1.00 21.96 139 LEU B O 1
ATOM 3574 N N . PHE B 1 120 ? 11.809 46.513 23.888 1.00 22.79 140 PHE B N 1
ATOM 3575 C CA . PHE B 1 120 ? 11.410 47.616 23.047 1.00 22.59 140 PHE B CA 1
ATOM 3576 C C . PHE B 1 120 ? 12.555 47.891 22.098 1.00 23.62 140 PHE B C 1
ATOM 3577 O O . PHE B 1 120 ? 13.676 48.160 22.535 1.00 23.85 140 PHE B O 1
ATOM 3585 N N . ILE B 1 121 ? 12.254 47.784 20.804 1.00 23.91 141 ILE B N 1
ATOM 3586 C CA . ILE B 1 121 ? 13.258 47.741 19.736 1.00 23.21 141 ILE B CA 1
ATOM 3587 C C . ILE B 1 121 ? 13.053 48.880 18.743 1.00 23.36 141 ILE B C 1
ATOM 3588 O O . ILE B 1 121 ? 11.935 49.111 18.290 1.00 23.00 141 ILE B O 1
ATOM 3593 N N . GLU B 1 122 ? 14.134 49.580 18.404 1.00 22.47 142 GLU B N 1
ATOM 3594 C CA . GLU B 1 122 ? 14.025 50.784 17.569 1.00 23.64 142 GLU B CA 1
ATOM 3595 C C . GLU B 1 122 ? 13.359 50.493 16.215 1.00 23.89 142 GLU B C 1
ATOM 3596 O O . GLU B 1 122 ? 13.440 49.369 15.698 1.00 23.33 142 GLU B O 1
ATOM 3602 N N . LYS B 1 123 ? 12.697 51.504 15.664 1.00 24.82 143 LYS B N 1
ATOM 3603 C CA . LYS B 1 123 ? 11.746 51.307 14.566 1.00 27.93 143 LYS B CA 1
ATOM 3604 C C . LYS B 1 123 ? 12.292 50.750 13.236 1.00 28.83 143 LYS B C 1
ATOM 3605 O O . LYS B 1 123 ? 11.521 50.284 12.400 1.00 30.18 143 LYS B O 1
ATOM 3609 N N . ARG B 1 124 ? 13.605 50.789 13.044 1.00 29.00 144 ARG B N 1
ATOM 3610 C CA . ARG B 1 124 ? 14.212 50.331 11.787 1.00 30.44 144 ARG B CA 1
ATOM 3611 C C . ARG B 1 124 ? 14.346 48.817 11.718 1.00 30.26 144 ARG B C 1
ATOM 3612 O O . ARG B 1 124 ? 14.620 48.268 10.653 1.00 30.28 144 ARG B O 1
ATOM 3620 N N . GLN B 1 125 ? 14.181 48.146 12.851 1.00 28.45 145 GLN B N 1
ATOM 3621 C CA . GLN B 1 125 ? 14.486 46.721 12.924 1.00 29.21 145 GLN B CA 1
ATOM 3622 C C . GLN B 1 125 ? 13.234 45.845 12.895 1.00 29.88 145 GLN B C 1
ATOM 3623 O O . GLN B 1 125 ? 12.257 46.116 13.604 1.00 29.33 145 GLN B O 1
ATOM 3629 N N . GLN B 1 126 ? 13.273 44.808 12.056 1.00 29.72 146 GLN B N 1
ATOM 3630 C CA . GLN B 1 126 ? 12.247 43.778 12.048 1.00 32.27 146 GLN B CA 1
ATOM 3631 C C . GLN B 1 126 ? 12.308 43.048 13.368 1.00 31.54 146 GLN B C 1
ATOM 3632 O O . GLN B 1 126 ? 13.350 43.035 14.015 1.00 31.96 146 GLN B O 1
ATOM 3638 N N . ILE B 1 127 ? 11.186 42.459 13.769 1.00 30.17 147 ILE B N 1
ATOM 3639 C CA . ILE B 1 127 ? 11.167 41.512 14.882 1.00 31.13 147 ILE B CA 1
ATOM 3640 C C . ILE B 1 127 ? 10.678 40.153 14.355 1.00 32.62 147 ILE B C 1
ATOM 3641 O O . ILE B 1 127 ? 9.491 39.994 14.017 1.00 33.27 147 ILE B O 1
ATOM 3646 N N . LEU B 1 128 ? 11.588 39.183 14.273 1.00 31.87 148 LEU B N 1
ATOM 3647 C CA . LEU B 1 128 ? 11.269 37.895 13.640 1.00 33.48 148 LEU B CA 1
ATOM 3648 C C . LEU B 1 128 ? 10.146 37.126 14.334 1.00 34.81 148 LEU B C 1
ATOM 3649 O O . LEU B 1 128 ? 10.035 37.135 15.566 1.00 32.41 148 LEU B O 1
ATOM 3654 N N . THR B 1 129 ? 9.331 36.465 13.509 1.00 37.01 149 THR B N 1
ATOM 3655 C CA . THR B 1 129 ? 8.193 35.628 13.930 1.00 38.49 149 THR B CA 1
ATOM 3656 C C . THR B 1 129 ? 8.577 34.505 14.889 1.00 38.48 149 THR B C 1
ATOM 3657 O O . THR B 1 129 ? 7.920 34.327 15.921 1.00 38.71 149 THR B O 1
ATOM 3661 N N . GLU B 1 130 ? 9.626 33.751 14.558 1.00 38.80 150 GLU B N 1
ATOM 3662 C CA . GLU B 1 130 ? 10.034 32.631 15.411 1.00 41.67 150 GLU B CA 1
ATOM 3663 C C . GLU B 1 130 ? 10.430 33.121 16.803 1.00 39.96 150 GLU B C 1
ATOM 3664 O O . GLU B 1 130 ? 10.057 32.506 17.804 1.00 39.35 150 GLU B O 1
ATOM 3670 N N . PHE B 1 131 ? 11.169 34.234 16.860 1.00 38.29 151 PHE B N 1
ATOM 3671 C CA . PHE B 1 131 ? 11.493 34.867 18.133 1.00 35.52 151 PHE B CA 1
ATOM 3672 C C . PHE B 1 131 ? 10.248 35.262 18.931 1.00 36.01 151 PHE B C 1
ATOM 3673 O O . PHE B 1 131 ? 10.143 34.920 20.110 1.00 36.45 151 PHE B O 1
ATOM 3681 N N . GLN B 1 132 ? 9.317 35.970 18.296 1.00 36.52 152 GLN B N 1
ATOM 3682 C CA . GLN B 1 132 ? 8.081 36.392 18.950 1.00 40.18 152 GLN B CA 1
ATOM 3683 C C . GLN B 1 132 ? 7.346 35.216 19.586 1.00 40.21 152 GLN B C 1
ATOM 3684 O O . GLN B 1 132 ? 6.912 35.296 20.739 1.00 40.02 152 GLN B O 1
ATOM 3690 N N . GLU B 1 133 ? 7.214 34.132 18.826 1.00 41.38 153 GLU B N 1
ATOM 3691 C CA . GLU B 1 133 ? 6.514 32.927 19.266 1.00 43.41 153 GLU B CA 1
ATOM 3692 C C . GLU B 1 133 ? 7.189 32.257 20.459 1.00 41.45 153 GLU B C 1
ATOM 3693 O O . GLU B 1 133 ? 6.521 31.909 21.432 1.00 40.69 153 GLU B O 1
ATOM 3699 N N . LYS B 1 134 ? 8.505 32.073 20.375 1.00 39.23 154 LYS B N 1
ATOM 3700 C CA . LYS B 1 134 ? 9.284 31.480 21.461 1.00 38.87 154 LYS B CA 1
ATOM 3701 C C . LYS B 1 134 ? 9.236 32.342 22.726 1.00 37.65 154 LYS B C 1
ATOM 3702 O O . LYS B 1 134 ? 9.048 31.825 23.829 1.00 36.51 154 LYS B O 1
ATOM 3708 N N . ALA B 1 135 ? 9.381 33.657 22.550 1.00 36.38 155 ALA B N 1
ATOM 3709 C CA . ALA B 1 135 ? 9.293 34.612 23.648 1.00 36.65 155 ALA B CA 1
ATOM 3710 C C . ALA B 1 135 ? 7.954 34.498 24.379 1.00 38.02 155 ALA B C 1
ATOM 3711 O O . ALA B 1 135 ? 7.911 34.522 25.612 1.00 37.09 155 ALA B O 1
ATOM 3713 N N . LYS B 1 136 ? 6.867 34.369 23.616 1.00 40.23 156 LYS B N 1
ATOM 3714 C CA . LYS B 1 136 ? 5.525 34.207 24.188 1.00 41.45 156 LYS B CA 1
ATOM 3715 C C . LYS B 1 136 ? 5.398 32.872 24.899 1.00 41.84 156 LYS B C 1
ATOM 3716 O O . LYS B 1 136 ? 5.056 32.816 26.074 1.00 41.75 156 LYS B O 1
ATOM 3722 N N . THR B 1 137 ? 5.691 31.801 24.173 1.00 43.54 157 THR B N 1
ATOM 3723 C CA . THR B 1 137 ? 5.516 30.450 24.671 1.00 44.48 157 THR B CA 1
ATOM 3724 C C . THR B 1 137 ? 6.351 30.214 25.921 1.00 44.32 157 THR B C 1
ATOM 3725 O O . THR B 1 137 ? 5.830 29.752 26.937 1.00 44.39 157 THR B O 1
ATOM 3729 N N . LEU B 1 138 ? 7.633 30.556 25.856 1.00 42.36 158 LEU B N 1
ATOM 3730 C CA . LEU B 1 138 ? 8.538 30.235 26.951 1.00 41.31 158 LEU B CA 1
ATOM 3731 C C . LEU B 1 138 ? 8.524 31.235 28.092 1.00 40.70 158 LEU B C 1
ATOM 3732 O O . LEU B 1 138 ? 8.510 30.843 29.248 1.00 42.03 158 LEU B O 1
ATOM 3737 N N . TYR B 1 139 ? 8.505 32.524 27.771 1.00 40.22 159 TYR B N 1
ATOM 3738 C CA . TYR B 1 139 ? 8.706 33.569 28.776 1.00 39.62 159 TYR B CA 1
ATOM 3739 C C . TYR B 1 139 ? 7.481 34.439 29.031 1.00 39.35 159 TYR B C 1
ATOM 3740 O O . TYR B 1 139 ? 7.520 35.333 29.875 1.00 40.55 159 TYR B O 1
ATOM 3749 N N . GLN B 1 140 ? 6.398 34.174 28.303 1.00 38.73 160 GLN B N 1
ATOM 3750 C CA . GLN B 1 140 ? 5.181 34.993 28.376 1.00 39.73 160 GLN B CA 1
ATOM 3751 C C . GLN B 1 140 ? 5.514 36.484 28.182 1.00 37.34 160 GLN B C 1
ATOM 3752 O O . GLN B 1 140 ? 4.917 37.366 28.811 1.00 33.46 160 GLN B O 1
ATOM 3758 N N . ALA B 1 141 ? 6.465 36.740 27.284 1.00 35.17 161 ALA B N 1
ATOM 3759 C CA . ALA B 1 141 ? 7.031 38.071 27.108 1.00 34.30 161 ALA B CA 1
ATOM 3760 C C . ALA B 1 141 ? 6.786 38.576 25.700 1.00 33.84 161 ALA B C 1
ATOM 3761 O O . ALA B 1 141 ? 6.581 37.792 24.764 1.00 34.05 161 ALA B O 1
ATOM 3763 N N . GLU B 1 142 ? 6.810 39.892 25.555 1.00 32.46 162 GLU B N 1
ATOM 3764 C CA . GLU B 1 142 ? 6.538 40.508 24.267 1.00 32.05 162 GLU B CA 1
ATOM 3765 C C . GLU B 1 142 ? 7.656 41.425 23.808 1.00 29.64 162 GLU B C 1
ATOM 3766 O O . GLU B 1 142 ? 8.390 41.988 24.615 1.00 26.71 162 GLU B O 1
ATOM 3772 N N . ALA B 1 143 ? 7.789 41.541 22.493 1.00 28.90 163 ALA B N 1
ATOM 3773 C CA . ALA B 1 143 ? 8.701 42.493 21.898 1.00 27.52 163 ALA B CA 1
ATOM 3774 C C . ALA B 1 143 ? 7.898 43.499 21.075 1.00 27.80 163 ALA B C 1
ATOM 3775 O O . ALA B 1 143 ? 7.052 43.124 20.255 1.00 28.37 163 ALA B O 1
ATOM 3777 N N . PHE B 1 144 ? 8.153 44.779 21.306 1.00 27.71 164 PHE B N 1
ATOM 3778 C CA . PHE B 1 144 ? 7.439 45.833 20.602 1.00 27.22 164 PHE B CA 1
ATOM 3779 C C . PHE B 1 144 ? 8.414 46.774 19.926 1.00 26.52 164 PHE B C 1
ATOM 3780 O O . PHE B 1 144 ? 9.570 46.873 20.329 1.00 25.12 164 PHE B O 1
ATOM 3788 N N . THR B 1 145 ? 7.916 47.479 18.917 1.00 25.43 165 THR B N 1
ATOM 3789 C CA . THR B 1 145 ? 8.642 48.537 18.242 1.00 26.58 165 THR B CA 1
ATOM 3790 C C . THR B 1 145 ? 8.497 49.863 18.983 1.00 28.58 165 THR B C 1
ATOM 3791 O O . THR B 1 145 ? 7.402 50.235 19.422 1.00 27.99 165 THR B O 1
ATOM 3795 N N . ALA B 1 146 ? 9.612 50.572 19.128 1.00 28.98 166 ALA B N 1
ATOM 3796 C CA . ALA B 1 146 ? 9.584 51.914 19.700 1.00 29.78 166 ALA B CA 1
ATOM 3797 C C . ALA B 1 146 ? 10.391 52.886 18.853 1.00 31.89 166 ALA B C 1
ATOM 3798 O O . ALA B 1 146 ? 11.465 52.550 18.338 1.00 31.87 166 ALA B O 1
ATOM 3800 N N . ASP B 1 147 ? 9.863 54.092 18.697 1.00 33.58 167 ASP B N 1
ATOM 3801 C CA . ASP B 1 147 ? 10.632 55.148 18.058 1.00 34.72 167 ASP B CA 1
ATOM 3802 C C . ASP B 1 147 ? 11.419 55.927 19.120 1.00 32.79 167 ASP B C 1
ATOM 3803 O O . ASP B 1 147 ? 10.931 56.914 19.661 1.00 31.64 167 ASP B O 1
ATOM 3808 N N . PHE B 1 148 ? 12.632 55.465 19.422 1.00 32.87 168 PHE B N 1
ATOM 3809 C CA . PHE B 1 148 ? 13.492 56.126 20.412 1.00 33.26 168 PHE B CA 1
ATOM 3810 C C . PHE B 1 148 ? 13.955 57.535 20.006 1.00 35.62 168 PHE B C 1
ATOM 3811 O O . PHE B 1 148 ? 14.316 58.334 20.863 1.00 34.53 168 PHE B O 1
ATOM 3819 N N . GLN B 1 149 ? 13.949 57.821 18.705 1.00 39.53 169 GLN B N 1
ATOM 3820 C CA . GLN B 1 149 ? 14.288 59.147 18.162 1.00 43.71 169 GLN B CA 1
ATOM 3821 C C . GLN B 1 149 ? 13.309 60.225 18.631 1.00 46.31 169 GLN B C 1
ATOM 3822 O O . GLN B 1 149 ? 13.582 61.426 18.503 1.00 47.21 169 GLN B O 1
ATOM 3828 N N . GLN B 1 150 ? 12.154 59.775 19.130 1.00 47.64 170 GLN B N 1
ATOM 3829 C CA . GLN B 1 150 ? 11.168 60.614 19.803 1.00 47.90 170 GLN B CA 1
ATOM 3830 C C . GLN B 1 150 ? 10.996 60.110 21.232 1.00 47.68 170 GLN B C 1
ATOM 3831 O O . GLN B 1 150 ? 10.145 59.255 21.491 1.00 45.80 170 GLN B O 1
ATOM 3837 N N . PRO B 1 151 ? 11.796 60.660 22.168 1.00 48.63 171 PRO B N 1
ATOM 3838 C CA . PRO B 1 151 ? 12.045 60.074 23.491 1.00 48.52 171 PRO B CA 1
ATOM 3839 C C . PRO B 1 151 ? 10.868 60.172 24.458 1.00 48.71 171 PRO B C 1
ATOM 3840 O O . PRO B 1 151 ? 10.661 59.250 25.248 1.00 47.09 171 PRO B O 1
ATOM 3844 N N . ARG B 1 152 ? 10.110 61.271 24.399 1.00 48.37 172 ARG B N 1
ATOM 3845 C CA . ARG B 1 152 ? 8.897 61.405 25.208 1.00 47.75 172 ARG B CA 1
ATOM 3846 C C . ARG B 1 152 ? 7.813 60.420 24.762 1.00 47.21 172 ARG B C 1
ATOM 3847 O O . ARG B 1 152 ? 7.049 59.914 25.588 1.00 47.17 172 ARG B O 1
ATOM 3849 N N . GLN B 1 153 ? 7.756 60.142 23.460 1.00 45.48 173 GLN B N 1
ATOM 3850 C CA . GLN B 1 153 ? 6.791 59.193 22.908 1.00 44.41 173 GLN B CA 1
ATOM 3851 C C . GLN B 1 153 ? 7.153 57.744 23.279 1.00 43.00 173 GLN B C 1
ATOM 3852 O O . GLN B 1 153 ? 6.279 56.966 23.658 1.00 42.27 173 GLN B O 1
ATOM 3858 N N . ALA B 1 154 ? 8.440 57.407 23.177 1.00 40.72 174 ALA B N 1
ATOM 3859 C CA . ALA B 1 154 ? 8.956 56.089 23.549 1.00 39.70 174 ALA B CA 1
ATOM 3860 C C . ALA B 1 154 ? 8.779 55.836 25.043 1.00 39.76 174 ALA B C 1
ATOM 3861 O O . ALA B 1 154 ? 8.436 54.734 25.448 1.00 38.93 174 ALA B O 1
ATOM 3863 N N . LYS B 1 155 ? 9.009 56.877 25.841 1.00 39.14 175 LYS B N 1
ATOM 3864 C CA . LYS B 1 155 ? 8.866 56.839 27.286 1.00 40.43 175 LYS B CA 1
ATOM 3865 C C . LYS B 1 155 ? 7.425 56.517 27.702 1.00 41.56 175 LYS B C 1
ATOM 3866 O O . LYS B 1 155 ? 7.198 55.620 28.521 1.00 42.34 175 LYS B O 1
ATOM 3872 N N . LYS B 1 156 ? 6.462 57.251 27.140 1.00 41.42 176 LYS B N 1
ATOM 3873 C CA . LYS B 1 156 ? 5.039 56.983 27.380 1.00 41.08 176 LYS B CA 1
ATOM 3874 C C . LYS B 1 156 ? 4.622 55.579 26.938 1.00 40.60 176 LYS B C 1
ATOM 3875 O O . LYS B 1 156 ? 3.900 54.901 27.658 1.00 41.72 176 LYS B O 1
ATOM 3881 N N . LEU B 1 157 ? 5.065 55.153 25.762 1.00 38.99 177 LEU B N 1
ATOM 3882 C CA . LEU B 1 157 ? 4.787 53.794 25.293 1.00 40.65 177 LEU B CA 1
ATOM 3883 C C . LEU B 1 157 ? 5.224 52.731 26.309 1.00 41.80 177 LEU B C 1
ATOM 3884 O O . LEU B 1 157 ? 4.445 51.823 26.636 1.00 44.49 177 LEU B O 1
ATOM 3889 N N . ILE B 1 158 ? 6.462 52.830 26.797 1.00 40.31 178 ILE B N 1
ATOM 3890 C CA . ILE B 1 158 ? 6.987 51.822 27.716 1.00 38.94 178 ILE B CA 1
ATOM 3891 C C . ILE B 1 158 ? 6.213 51.868 29.026 1.00 39.58 178 ILE B C 1
ATOM 3892 O O . ILE B 1 158 ? 5.776 50.831 29.530 1.00 39.72 178 ILE B O 1
ATOM 3897 N N . ASN B 1 159 ? 6.027 53.077 29.553 1.00 37.43 179 ASN B N 1
ATOM 3898 C CA . ASN B 1 159 ? 5.306 53.265 30.795 1.00 37.09 179 ASN B CA 1
ATOM 3899 C C . ASN B 1 159 ? 3.834 52.887 30.664 1.00 37.76 179 ASN B C 1
ATOM 3900 O O . ASN B 1 159 ? 3.272 52.297 31.581 1.00 38.51 179 ASN B O 1
ATOM 3905 N N . ASP B 1 160 ? 3.235 53.172 29.508 1.00 39.32 180 ASP B N 1
ATOM 3906 C CA . ASP B 1 160 ? 1.887 52.683 29.180 1.00 39.27 180 ASP B CA 1
ATOM 3907 C C . ASP B 1 160 ? 1.832 51.166 29.246 1.00 39.18 180 ASP B C 1
ATOM 3908 O O . ASP B 1 160 ? 0.872 50.599 29.766 1.00 39.24 180 ASP B O 1
ATOM 3913 N N . TYR B 1 161 ? 2.861 50.507 28.718 1.00 38.82 181 TYR B N 1
ATOM 3914 C CA . TYR B 1 161 ? 2.845 49.052 28.666 1.00 38.78 181 TYR B CA 1
ATOM 3915 C C . TYR B 1 161 ? 2.852 48.444 30.067 1.00 39.39 181 TYR B C 1
ATOM 3916 O O . TYR B 1 161 ? 2.052 47.553 30.369 1.00 38.54 181 TYR B O 1
ATOM 3925 N N . VAL B 1 162 ? 3.768 48.930 30.902 1.00 40.25 182 VAL B N 1
ATOM 3926 C CA . VAL B 1 162 ? 3.953 48.419 32.249 1.00 40.00 182 VAL B CA 1
ATOM 3927 C C . VAL B 1 162 ? 2.747 48.737 33.115 1.00 40.21 182 VAL B C 1
ATOM 3928 O O . VAL B 1 162 ? 2.335 47.908 33.912 1.00 41.02 182 VAL B O 1
ATOM 3932 N N . ARG B 1 163 ? 2.167 49.921 32.942 1.00 42.89 183 ARG B N 1
ATOM 3933 C CA . ARG B 1 163 ? 0.944 50.281 33.665 1.00 44.06 183 ARG B CA 1
ATOM 3934 C C . ARG B 1 163 ? -0.193 49.282 33.418 1.00 45.01 183 ARG B C 1
ATOM 3935 O O . ARG B 1 163 ? -0.889 48.882 34.363 1.00 46.72 183 ARG B O 1
ATOM 3943 N N . LYS B 1 164 ? -0.371 48.880 32.159 1.00 44.35 184 LYS B N 1
ATOM 3944 C CA . LYS B 1 164 ? -1.418 47.923 31.783 1.00 45.57 184 LYS B CA 1
ATOM 3945 C C . LYS B 1 164 ? -1.104 46.496 32.234 1.00 46.32 184 LYS B C 1
ATOM 3946 O O . LYS B 1 164 ? -2.012 45.750 32.603 1.00 46.35 184 LYS B O 1
ATOM 3948 N N . GLN B 1 165 ? 0.177 46.130 32.203 1.00 45.96 185 GLN B N 1
ATOM 3949 C CA . GLN B 1 165 ? 0.636 44.796 32.591 1.00 47.05 185 GLN B CA 1
ATOM 3950 C C . GLN B 1 165 ? 0.567 44.570 34.085 1.00 47.58 185 GLN B C 1
ATOM 3951 O O . GLN B 1 165 ? 0.199 43.484 34.530 1.00 47.89 185 GLN B O 1
ATOM 3957 N N . THR B 1 166 ? 0.931 45.598 34.851 1.00 50.09 186 THR B N 1
ATOM 3958 C CA . THR B 1 166 ? 0.898 45.558 36.318 1.00 50.47 186 THR B CA 1
ATOM 3959 C C . THR B 1 166 ? -0.462 46.008 36.882 1.00 53.40 186 THR B C 1
ATOM 3960 O O . THR B 1 166 ? -0.605 46.203 38.096 1.00 53.52 186 THR B O 1
ATOM 3964 N N . GLN B 1 167 ? -1.447 46.171 35.993 1.00 55.34 187 GLN B N 1
ATOM 3965 C CA . GLN B 1 167 ? -2.780 46.680 36.343 1.00 56.15 187 GLN B CA 1
ATOM 3966 C C . GLN B 1 167 ? -2.722 47.871 37.313 1.00 56.60 187 GLN B C 1
ATOM 3967 O O . GLN B 1 167 ? -3.435 47.896 38.325 1.00 58.20 187 GLN B O 1
ATOM 3969 N N . GLY B 1 168 ? -1.859 48.844 37.009 1.00 55.14 188 GLY B N 1
ATOM 3970 C CA . GLY B 1 168 ? -1.757 50.064 37.808 1.00 53.32 188 GLY B CA 1
ATOM 3971 C C . GLY B 1 168 ? -0.655 50.096 38.853 1.00 53.32 188 GLY B C 1
ATOM 3972 O O . GLY B 1 168 ? -0.246 51.182 39.291 1.00 51.75 188 GLY B O 1
ATOM 3973 N N . MET B 1 169 ? -0.159 48.918 39.243 1.00 53.55 189 MET B N 1
ATOM 3974 C CA . MET B 1 169 ? 0.853 48.797 40.309 1.00 54.12 189 MET B CA 1
ATOM 3975 C C . MET B 1 169 ? 2.156 49.563 40.057 1.00 54.63 189 MET B C 1
ATOM 3976 O O . MET B 1 169 ? 2.653 50.257 40.952 1.00 54.55 189 MET B O 1
ATOM 3981 N N . ILE B 1 170 ? 2.708 49.432 38.851 1.00 54.53 190 ILE B N 1
ATOM 3982 C CA . ILE B 1 170 ? 3.910 50.180 38.468 1.00 54.57 190 ILE B CA 1
ATOM 3983 C C . ILE B 1 170 ? 3.545 51.150 37.341 1.00 54.97 190 ILE B C 1
ATOM 3984 O O . ILE B 1 170 ? 3.323 50.749 36.194 1.00 54.79 190 ILE B O 1
ATOM 3989 N N . LYS B 1 171 ? 3.458 52.429 37.684 1.00 56.26 191 LYS B N 1
ATOM 3990 C CA . LYS B 1 171 ? 2.888 53.413 36.769 1.00 57.87 191 LYS B CA 1
ATOM 3991 C C . LYS B 1 171 ? 3.962 54.070 35.917 1.00 58.09 191 LYS B C 1
ATOM 3992 O O . LYS B 1 171 ? 3.684 54.552 34.820 1.00 58.18 191 LYS B O 1
ATOM 3994 N N . GLU B 1 172 ? 5.186 54.093 36.433 1.00 59.28 192 GLU B N 1
ATOM 3995 C CA . GLU B 1 172 ? 6.332 54.602 35.689 1.00 60.68 192 GLU B CA 1
ATOM 3996 C C . GLU B 1 172 ? 7.550 53.750 35.979 1.00 58.91 192 GLU B C 1
ATOM 3997 O O . GLU B 1 172 ? 7.973 53.623 37.132 1.00 60.61 192 GLU B O 1
ATOM 4003 N N . LEU B 1 173 ? 8.080 53.148 34.921 1.00 55.16 193 LEU B N 1
ATOM 4004 C CA . LEU B 1 173 ? 9.277 52.331 34.986 1.00 52.27 193 LEU B CA 1
ATOM 4005 C C . LEU B 1 173 ? 10.466 53.097 34.402 1.00 52.18 193 LEU B C 1
ATOM 4006 O O . LEU B 1 173 ? 11.607 52.938 34.837 1.00 51.55 193 LEU B O 1
ATOM 4011 N N . VAL B 1 174 ? 10.179 53.948 33.424 1.00 52.15 194 VAL B N 1
ATOM 4012 C CA . VAL B 1 174 ? 11.209 54.556 32.601 1.00 52.06 194 VAL B CA 1
ATOM 4013 C C . VAL B 1 174 ? 11.111 56.088 32.572 1.00 53.31 194 VAL B C 1
ATOM 4014 O O . VAL B 1 174 ? 10.015 56.653 32.605 1.00 53.50 194 VAL B O 1
ATOM 4018 N N . SER B 1 175 ? 12.267 56.748 32.556 1.00 54.23 195 SER B N 1
ATOM 4019 C CA . SER B 1 175 ? 12.340 58.178 32.270 1.00 56.77 195 SER B CA 1
ATOM 4020 C C . SER B 1 175 ? 12.739 58.391 30.804 1.00 56.45 195 SER B C 1
ATOM 4021 O O . SER B 1 175 ? 12.803 57.429 30.050 1.00 57.35 195 SER B O 1
ATOM 4024 N N . ASP B 1 176 ? 12.996 59.634 30.392 1.00 56.20 196 ASP B N 1
ATOM 4025 C CA . ASP B 1 176 ? 13.460 59.914 29.022 1.00 55.33 196 ASP B CA 1
ATOM 4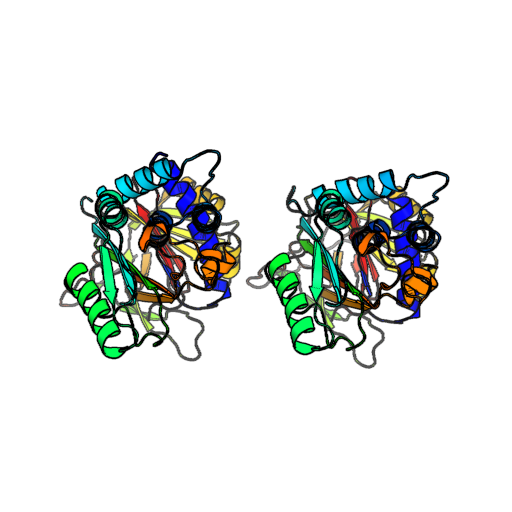026 C C . ASP B 1 176 ? 14.726 59.113 28.681 1.00 53.39 196 ASP B C 1
ATOM 4027 O O . ASP B 1 176 ? 15.763 59.251 29.337 1.00 53.39 196 ASP B O 1
ATOM 4032 N N . LEU B 1 177 ? 14.623 58.258 27.668 1.00 50.89 197 LEU B N 1
ATOM 4033 C CA . LEU B 1 177 ? 15.758 57.457 27.204 1.00 48.00 197 LEU B CA 1
ATOM 4034 C C . LEU B 1 177 ? 16.539 58.215 26.137 1.00 46.08 197 LEU B C 1
ATOM 4035 O O . LEU B 1 177 ? 15.991 59.095 25.469 1.00 46.16 197 LEU B O 1
ATOM 4040 N N . ASP B 1 178 ? 17.812 57.860 25.976 1.00 43.37 198 ASP B N 1
ATOM 4041 C CA . ASP B 1 178 ? 18.675 58.461 24.966 1.00 41.95 198 ASP B CA 1
ATOM 4042 C C . ASP B 1 178 ? 18.075 58.280 23.559 1.00 40.43 198 ASP B C 1
ATOM 4043 O O . ASP B 1 178 ? 17.551 57.217 23.240 1.00 38.62 198 ASP B O 1
ATOM 4048 N N . LYS B 1 179 ? 18.132 59.330 22.737 1.00 39.08 199 LYS B N 1
ATOM 4049 C CA . LYS B 1 179 ? 17.624 59.274 21.357 1.00 38.54 199 LYS B CA 1
ATOM 4050 C C . LYS B 1 179 ? 18.307 58.190 20.521 1.00 37.15 199 LYS B C 1
ATOM 4051 O O . LYS B 1 179 ? 17.766 57.730 19.512 1.00 36.02 199 LYS B O 1
ATOM 4057 N N . ARG B 1 180 ? 19.492 57.776 20.950 1.00 35.76 200 ARG B N 1
ATOM 4058 C CA . ARG B 1 180 ? 20.259 56.810 20.192 1.00 34.50 200 ARG B CA 1
ATOM 4059 C C . ARG B 1 180 ? 19.985 55.380 20.633 1.00 32.39 200 ARG B C 1
ATOM 4060 O O . ARG B 1 180 ? 20.557 54.443 20.072 1.00 32.93 200 ARG B O 1
ATOM 4068 N N . THR B 1 181 ? 19.105 55.207 21.618 1.00 30.90 201 THR B N 1
ATOM 4069 C CA . THR B 1 181 ? 18.752 53.873 22.125 1.00 30.83 201 THR B CA 1
ATOM 4070 C C . THR B 1 181 ? 18.390 52.924 20.989 1.00 29.13 201 THR B C 1
ATOM 4071 O O . THR B 1 181 ? 17.640 53.297 20.086 1.00 29.12 201 THR B O 1
ATOM 4075 N N . LEU B 1 182 ? 18.919 51.704 21.035 1.00 27.19 202 LEU B N 1
ATOM 4076 C CA . LEU B 1 182 ? 18.540 50.680 20.052 1.00 27.73 202 LEU B CA 1
ATOM 4077 C C . LEU B 1 182 ? 17.509 49.666 20.577 1.00 28.26 202 LEU B C 1
ATOM 4078 O O . LEU B 1 182 ? 16.599 49.255 19.855 1.00 28.54 202 LEU B O 1
ATOM 4083 N N . MET B 1 183 ? 17.684 49.244 21.825 1.00 28.23 203 MET B N 1
ATOM 4084 C CA . MET B 1 183 ? 16.849 48.234 22.430 1.00 29.21 203 MET B CA 1
ATOM 4085 C C . MET B 1 183 ? 16.900 48.389 23.944 1.00 26.57 203 MET B C 1
ATOM 4086 O O . MET B 1 183 ? 17.985 48.436 24.523 1.00 24.88 203 MET B O 1
ATOM 4091 N N . VAL B 1 184 ? 15.729 48.454 24.575 1.00 24.21 204 VAL B N 1
ATOM 4092 C CA . VAL B 1 184 ? 15.605 48.465 26.029 1.00 24.98 204 VAL B CA 1
ATOM 4093 C C . VAL B 1 184 ? 14.937 47.160 26.491 1.00 26.09 204 VAL B C 1
ATOM 4094 O O . VAL B 1 184 ? 13.854 46.790 26.008 1.00 25.27 204 VAL B O 1
ATOM 4098 N N . LEU B 1 185 ? 15.601 46.451 27.403 1.00 25.53 205 LEU B N 1
ATOM 4099 C CA . LEU B 1 185 ? 15.004 45.318 28.078 1.00 23.47 205 LEU B CA 1
ATOM 4100 C C . LEU B 1 185 ? 14.402 45.851 29.376 1.00 24.77 205 LEU B C 1
ATOM 4101 O O . LEU B 1 185 ? 15.101 46.477 30.173 1.00 24.02 205 LEU B O 1
ATOM 4106 N N . VAL B 1 186 ? 13.099 45.637 29.565 1.00 24.82 206 VAL B N 1
ATOM 4107 C CA . VAL B 1 186 ? 12.425 46.058 30.788 1.00 23.50 206 VAL B CA 1
ATOM 4108 C C . VAL B 1 186 ? 11.983 44.836 31.580 1.00 25.05 206 VAL B C 1
ATOM 4109 O O . VAL B 1 186 ? 11.605 43.819 31.008 1.00 22.74 206 VAL B O 1
ATOM 4113 N N . ASN B 1 187 ? 12.047 44.949 32.902 1.00 24.83 207 ASN B N 1
ATOM 4114 C CA . ASN B 1 187 ? 11.746 43.850 33.791 1.00 26.12 207 ASN B CA 1
ATOM 4115 C C . ASN B 1 187 ? 11.277 44.418 35.133 1.00 26.21 207 ASN B C 1
ATOM 4116 O O . ASN B 1 187 ? 11.834 45.399 35.651 1.00 26.59 207 ASN B O 1
ATOM 4121 N N . TYR B 1 188 ? 10.215 43.836 35.664 1.00 25.07 208 TYR B N 1
ATOM 4122 C CA . TYR B 1 188 ? 9.637 44.314 36.915 1.00 25.93 208 TYR B CA 1
ATOM 4123 C C . TYR B 1 188 ? 9.275 43.115 37.782 1.00 25.05 208 TYR B C 1
ATOM 4124 O O . TYR B 1 188 ? 9.140 41.988 37.279 1.00 25.56 208 TYR B O 1
ATOM 4133 N N . ILE B 1 189 ? 9.153 43.352 39.086 1.00 25.21 209 ILE B N 1
ATOM 4134 C CA . ILE B 1 189 ? 8.572 42.367 39.996 1.00 24.58 209 ILE B CA 1
ATOM 4135 C C . ILE B 1 189 ? 7.936 43.011 41.217 1.00 25.87 209 ILE B C 1
ATOM 4136 O O . ILE B 1 189 ? 8.474 43.942 41.794 1.00 27.98 209 ILE B O 1
ATOM 4141 N N . TYR B 1 190 ? 6.752 42.535 41.571 1.00 26.75 210 TYR B N 1
ATOM 4142 C CA . TYR B 1 190 ? 6.133 42.899 42.834 1.00 26.05 210 TYR B CA 1
ATOM 4143 C C . TYR B 1 190 ? 5.445 41.649 43.365 1.00 26.26 210 TYR B C 1
ATOM 4144 O O . TYR B 1 190 ? 5.355 40.642 42.652 1.00 23.74 210 TYR B O 1
ATOM 4153 N N . PHE B 1 191 ? 5.002 41.684 44.619 1.00 26.40 211 PHE B N 1
ATOM 4154 C CA . PHE B 1 191 ? 4.308 40.538 45.157 1.00 27.62 211 PHE B CA 1
ATOM 4155 C C . PHE B 1 191 ? 3.307 40.878 46.253 1.00 27.75 211 PHE B C 1
ATOM 4156 O O . PHE B 1 191 ? 3.329 41.975 46.817 1.00 28.18 211 PHE B O 1
ATOM 4164 N N . LYS B 1 192 ? 2.387 39.952 46.488 1.00 26.47 212 LYS B N 1
ATOM 4165 C CA . LYS B 1 192 ? 1.346 40.114 47.490 1.00 26.91 212 LYS B CA 1
ATOM 4166 C C . LYS B 1 192 ? 1.309 38.819 48.273 1.00 25.83 212 LYS B C 1
ATOM 4167 O O . LYS B 1 192 ? 1.331 37.741 47.683 1.00 26.03 212 LYS B O 1
ATOM 4169 N N . ALA B 1 193 ? 1.305 38.930 49.600 1.00 23.15 213 ALA B N 1
ATOM 4170 C CA . ALA B 1 193 ? 1.244 37.762 50.481 1.00 22.51 213 ALA B CA 1
ATOM 4171 C C . ALA B 1 193 ? 0.769 38.232 51.839 1.00 23.11 213 ALA B C 1
ATOM 4172 O O . ALA B 1 193 ? 0.804 39.427 52.120 1.00 23.15 213 ALA B O 1
ATOM 4174 N N . LYS B 1 194 ? 0.327 37.291 52.667 1.00 22.80 214 LYS B N 1
ATOM 4175 C CA . LYS B 1 194 ? -0.076 37.579 54.046 1.00 23.65 214 LYS B CA 1
ATOM 4176 C C . LYS B 1 194 ? 0.807 36.821 55.041 1.00 24.18 214 LYS B C 1
ATOM 4177 O O . LYS B 1 194 ? 1.132 35.650 54.831 1.00 23.81 214 LYS B O 1
ATOM 4183 N N . TRP B 1 195 ? 1.171 37.489 56.131 1.00 24.30 215 TRP B N 1
ATOM 4184 C CA . TRP B 1 195 ? 1.912 36.841 57.218 1.00 24.45 215 TRP B CA 1
ATOM 4185 C C . TRP B 1 195 ? 1.114 35.691 57.836 1.00 25.97 215 TRP B C 1
ATOM 4186 O O . TRP B 1 195 ? -0.086 35.829 58.090 1.00 24.50 215 TRP B O 1
ATOM 4197 N N . LYS B 1 196 ? 1.779 34.569 58.094 1.00 27.29 216 LYS B N 1
ATOM 4198 C CA . LYS B 1 196 ? 1.216 33.541 58.976 1.00 30.26 216 LYS B CA 1
ATOM 4199 C C . LYS B 1 196 ? 0.716 34.160 60.303 1.00 31.71 216 LYS B C 1
ATOM 4200 O O . LYS B 1 196 ? -0.401 33.876 60.758 1.00 33.26 216 LYS B O 1
ATOM 4206 N N . VAL B 1 197 ? 1.550 35.003 60.908 1.00 29.96 217 VAL B N 1
ATOM 4207 C CA . VAL B 1 197 ? 1.208 35.702 62.145 1.00 30.25 217 VAL B CA 1
ATOM 4208 C C . VAL B 1 197 ? 1.409 37.175 61.888 1.00 29.80 217 VAL B C 1
ATOM 4209 O O . VAL B 1 197 ? 2.540 37.637 61.846 1.00 29.53 217 VAL B O 1
ATOM 4213 N N . PRO B 1 198 ? 0.301 37.906 61.642 1.00 30.32 218 PRO B N 1
ATOM 4214 C CA . PRO B 1 198 ? 0.344 39.327 61.321 1.00 29.20 218 PRO B CA 1
ATOM 4215 C C . PRO B 1 198 ? 0.611 40.210 62.536 1.00 29.29 218 PRO B C 1
ATOM 4216 O O . PRO B 1 198 ? 0.509 39.733 63.669 1.00 27.84 218 PRO B O 1
ATOM 4220 N N . PHE B 1 199 ? 0.958 41.474 62.275 1.00 24.28 219 PHE B N 1
ATOM 4221 C CA . PHE B 1 199 ? 1.114 42.509 63.294 1.00 26.15 219 PHE B CA 1
ATOM 4222 C C . PHE B 1 199 ? -0.211 43.280 63.467 1.00 27.07 219 PHE B C 1
ATOM 4223 O O . PHE B 1 199 ? -0.937 43.506 62.498 1.00 25.11 219 PHE B O 1
ATOM 4231 N N . ASP B 1 200 ? -0.507 43.705 64.693 1.00 26.90 220 ASP B N 1
ATOM 4232 C CA . ASP B 1 200 ? -1.682 44.518 64.976 1.00 27.04 220 ASP B CA 1
ATOM 4233 C C . ASP B 1 200 ? -1.297 45.968 64.663 1.00 26.99 220 ASP B C 1
ATOM 4234 O O . ASP B 1 200 ? -0.310 46.466 65.203 1.00 26.56 220 ASP B O 1
ATOM 4239 N N . PRO B 1 201 ? -2.054 46.649 63.781 1.00 27.39 221 PRO B N 1
ATOM 4240 C CA . PRO B 1 201 ? -1.700 48.039 63.466 1.00 27.55 221 PRO B CA 1
ATOM 4241 C C . PRO B 1 201 ? -1.767 49.000 64.659 1.00 28.51 221 PRO B C 1
ATOM 4242 O O . PRO B 1 201 ? -1.164 50.073 64.614 1.00 28.10 221 PRO B O 1
ATOM 4246 N N . LEU B 1 202 ? -2.487 48.625 65.715 1.00 28.83 222 LEU B N 1
ATOM 4247 C CA . LEU B 1 202 ? -2.557 49.461 66.924 1.00 29.66 222 LEU B CA 1
ATOM 4248 C C . LEU B 1 202 ? -1.258 49.392 67.723 1.00 30.30 222 LEU B C 1
ATOM 4249 O O . LEU B 1 202 ? -1.030 50.219 68.612 1.00 30.31 222 LEU B O 1
ATOM 4254 N N . ASP B 1 203 ? -0.411 48.419 67.379 1.00 30.09 223 ASP B N 1
ATOM 4255 C CA . ASP B 1 203 ? 0.908 48.227 68.008 1.00 31.23 223 ASP B CA 1
ATOM 4256 C C . ASP B 1 203 ? 2.039 48.877 67.196 1.00 32.41 223 ASP B C 1
ATOM 4257 O O . ASP B 1 203 ? 3.205 48.813 67.594 1.00 33.23 223 ASP B O 1
ATOM 4262 N N . THR B 1 204 ? 1.690 49.459 66.047 1.00 30.69 224 THR B N 1
ATOM 4263 C CA . THR B 1 204 ? 2.639 50.156 65.190 1.00 29.69 224 THR B CA 1
ATOM 4264 C C . THR B 1 204 ? 2.866 51.554 65.772 1.00 30.97 224 THR B C 1
ATOM 4265 O O . THR B 1 204 ? 1.910 52.276 66.041 1.00 30.41 224 THR B O 1
ATOM 4269 N N . PHE B 1 205 ? 4.129 51.921 65.983 1.00 28.60 225 PHE B N 1
ATOM 4270 C CA . PHE B 1 205 ? 4.457 53.156 66.679 1.00 29.74 225 PHE B CA 1
ATOM 4271 C C . PHE B 1 205 ? 5.698 53.798 66.052 1.00 31.39 225 PHE B C 1
ATOM 4272 O O . PHE B 1 205 ? 6.531 53.103 65.462 1.00 31.52 225 PHE B O 1
ATOM 4280 N N . LYS B 1 206 ? 5.814 55.120 66.171 1.00 32.07 226 LYS B N 1
ATOM 4281 C CA . LYS B 1 206 ? 7.017 55.839 65.738 1.00 33.52 226 LYS B CA 1
ATOM 4282 C C . LYS B 1 206 ? 8.232 55.442 66.580 1.00 33.17 226 LYS B C 1
ATOM 4283 O O . LYS B 1 206 ? 8.167 55.442 67.813 1.00 34.25 226 LYS B O 1
ATOM 4289 N N . SER B 1 207 ? 9.335 55.115 65.914 1.00 31.85 227 SER B N 1
ATOM 4290 C CA . SER B 1 207 ? 10.567 54.715 66.599 1.00 32.66 227 SER B CA 1
ATOM 4291 C C . SER B 1 207 ? 11.803 55.098 65.771 1.00 31.32 227 SER B C 1
ATOM 4292 O O . SER B 1 207 ? 11.723 55.223 64.546 1.00 29.73 227 SER B O 1
ATOM 4295 N N . GLU B 1 208 ? 12.938 55.286 66.436 1.00 30.34 228 GLU B N 1
ATOM 4296 C CA . GLU B 1 208 ? 14.164 55.643 65.731 1.00 30.12 228 GLU B CA 1
ATOM 4297 C C . GLU B 1 208 ? 14.719 54.429 65.011 1.00 29.52 228 GLU B C 1
ATOM 4298 O O . GLU B 1 208 ? 14.829 53.361 65.597 1.00 31.76 228 GLU B O 1
ATOM 4304 N N . PHE B 1 209 ? 15.016 54.602 63.726 1.00 29.08 229 PHE B N 1
ATOM 4305 C CA . PHE B 1 209 ? 15.836 53.673 62.978 1.00 30.10 229 PHE B CA 1
ATOM 4306 C C . PHE B 1 209 ? 17.231 54.293 62.891 1.00 29.68 229 PHE B C 1
ATOM 4307 O O . PHE B 1 209 ? 17.382 55.427 62.466 1.00 30.88 229 PHE B O 1
ATOM 4315 N N . TYR B 1 210 ? 18.241 53.529 63.293 1.00 31.84 230 TYR B N 1
ATOM 4316 C CA . TYR B 1 210 ? 19.617 54.011 63.332 1.00 31.42 230 TYR B CA 1
ATOM 4317 C C . TYR B 1 210 ? 20.319 53.863 61.986 1.00 33.23 230 TYR B C 1
ATOM 4318 O O . TYR B 1 210 ? 21.104 52.925 61.768 1.00 32.57 230 TYR B O 1
ATOM 4327 N N . CYS B 1 211 ? 20.015 54.806 61.095 1.00 35.45 231 CYS B N 1
ATOM 4328 C CA . CYS B 1 211 ? 20.511 54.808 59.713 1.00 37.68 231 CYS B CA 1
ATOM 4329 C C . CYS B 1 211 ? 21.907 55.421 59.563 1.00 39.77 231 CYS B C 1
ATOM 4330 O O . CYS B 1 211 ? 22.533 55.288 58.514 1.00 39.11 231 CYS B O 1
ATOM 4332 N N . GLY B 1 212 ? 22.377 56.104 60.604 1.00 42.35 232 GLY B N 1
ATOM 4333 C CA . GLY B 1 212 ? 23.684 56.747 60.579 1.00 44.90 232 GLY B CA 1
ATOM 4334 C C . GLY B 1 212 ? 23.705 58.105 59.893 1.00 48.67 232 GLY B C 1
ATOM 4335 O O . GLY B 1 212 ? 24.770 58.577 59.496 1.00 48.15 232 GLY B O 1
ATOM 4336 N N . LYS B 1 213 ? 22.538 58.734 59.751 1.00 50.35 233 LYS B N 1
ATOM 4337 C CA . LYS B 1 213 ? 22.448 60.069 59.162 1.00 53.21 233 LYS B CA 1
ATOM 4338 C C . LYS B 1 213 ? 22.679 61.186 60.208 1.00 56.19 233 LYS B C 1
ATOM 4339 O O . LYS B 1 213 ? 22.753 60.913 61.418 1.00 55.95 233 LYS B O 1
ATOM 4341 N N . ARG B 1 214 ? 22.803 62.430 59.724 1.00 58.72 234 ARG B N 1
ATOM 4342 C CA . ARG B 1 214 ? 23.057 63.623 60.565 1.00 60.34 234 ARG B CA 1
ATOM 4343 C C . ARG B 1 214 ? 21.931 63.924 61.567 1.00 61.01 234 ARG B C 1
ATOM 4344 O O . ARG B 1 214 ? 22.188 64.293 62.717 1.00 62.59 234 ARG B O 1
ATOM 4346 N N . ARG B 1 215 ? 20.688 63.774 61.117 1.00 60.32 235 ARG B N 1
ATOM 4347 C CA . ARG B 1 215 ? 19.515 63.926 61.972 1.00 59.31 235 ARG B CA 1
ATOM 4348 C C . ARG B 1 215 ? 18.819 62.561 62.159 1.00 57.96 235 ARG B C 1
ATOM 4349 O O . ARG B 1 215 ? 18.839 61.731 61.238 1.00 57.63 235 ARG B O 1
ATOM 4351 N N . PRO B 1 216 ? 18.223 62.318 63.356 1.00 56.02 236 PRO B N 1
ATOM 4352 C CA . PRO B 1 216 ? 17.452 61.096 63.663 1.00 52.54 236 PRO B CA 1
ATOM 4353 C C . PRO B 1 216 ? 16.466 60.715 62.561 1.00 48.74 236 PRO B C 1
ATOM 4354 O O . PRO B 1 216 ? 15.842 61.604 61.963 1.00 47.34 236 PRO B O 1
ATOM 4358 N N . VAL B 1 217 ? 16.348 59.413 62.289 1.00 43.83 237 VAL B N 1
ATOM 4359 C CA . VAL B 1 217 ? 15.338 58.896 61.348 1.00 40.02 237 VAL B CA 1
ATOM 4360 C C . VAL B 1 217 ? 14.253 58.129 62.107 1.00 38.71 237 VAL B C 1
ATOM 4361 O O . VAL B 1 217 ? 14.527 57.117 62.753 1.00 38.27 237 VAL B O 1
ATOM 4365 N N . ILE B 1 218 ? 13.027 58.632 62.023 1.00 37.80 238 ILE B N 1
ATOM 4366 C CA . ILE B 1 218 ? 11.876 58.077 62.738 1.00 35.68 238 ILE B CA 1
ATOM 4367 C C . ILE B 1 218 ? 10.983 57.389 61.721 1.00 35.48 238 ILE B C 1
ATOM 4368 O O . ILE B 1 218 ? 10.651 57.972 60.689 1.00 36.97 238 ILE B O 1
ATOM 4373 N N . VAL B 1 219 ? 10.610 56.146 62.011 1.00 33.65 239 VAL B N 1
ATOM 4374 C CA . VAL B 1 219 ? 9.904 55.290 61.069 1.00 31.08 239 VAL B CA 1
ATOM 4375 C C . VAL B 1 219 ? 8.696 54.667 61.782 1.00 33.07 239 VAL B C 1
ATOM 4376 O O . VAL B 1 219 ? 8.707 54.568 63.019 1.00 32.88 239 VAL B O 1
ATOM 4380 N N . PRO B 1 220 ? 7.639 54.270 61.020 1.00 33.50 240 PRO B N 1
ATOM 4381 C CA . PRO B 1 220 ? 6.618 53.413 61.620 1.00 32.05 240 PRO B CA 1
ATOM 4382 C C . PRO B 1 220 ? 7.169 52.012 61.917 1.00 32.33 240 PRO B C 1
ATOM 4383 O O . PRO B 1 220 ? 7.607 51.287 61.020 1.00 32.43 240 PRO B O 1
ATOM 4387 N N . MET B 1 221 ? 7.175 51.668 63.196 1.00 29.96 241 MET B N 1
ATOM 4388 C CA . MET B 1 221 ? 7.774 50.449 63.650 1.00 27.99 241 MET B CA 1
ATOM 4389 C C . MET B 1 221 ? 6.648 49.525 64.114 1.00 28.35 241 MET B C 1
ATOM 4390 O O . MET B 1 221 ? 5.905 49.864 65.041 1.00 27.85 241 MET B O 1
ATOM 4395 N N . MET B 1 222 ? 6.519 48.374 63.453 1.00 23.59 242 MET B N 1
ATOM 4396 C CA . MET B 1 222 ? 5.532 47.386 63.839 1.00 23.78 242 MET B CA 1
ATOM 4397 C C . MET B 1 222 ? 6.108 46.631 65.012 1.00 24.40 242 MET B C 1
ATOM 4398 O O . MET B 1 222 ? 7.323 46.639 65.202 1.00 22.45 242 MET B O 1
ATOM 4403 N N . SER B 1 223 ? 5.236 46.024 65.822 1.00 23.56 243 SER B N 1
ATOM 4404 C CA . SER B 1 223 ? 5.671 45.258 66.987 1.00 24.42 243 SER B CA 1
ATOM 4405 C C . SER B 1 223 ? 4.667 44.197 67.325 1.00 25.09 243 SER B C 1
ATOM 4406 O O . SER B 1 223 ? 3.466 44.381 67.127 1.00 25.91 243 SER B O 1
ATOM 4409 N N . MET B 1 224 ? 5.188 43.075 67.800 1.00 24.85 244 MET B N 1
ATOM 4410 C CA . MET B 1 224 ? 4.382 41.992 68.343 1.00 28.79 244 MET B CA 1
ATOM 4411 C C . MET B 1 224 ? 5.169 41.341 69.463 1.00 28.98 244 MET B C 1
ATOM 4412 O O . MET B 1 224 ? 6.361 41.624 69.633 1.00 28.03 244 MET B O 1
ATOM 4417 N N . GLU B 1 225 ? 4.486 40.485 70.218 1.00 27.74 245 GLU B N 1
ATOM 4418 C CA . GLU B 1 225 ? 5.072 39.775 71.339 1.00 28.55 245 GLU B CA 1
ATOM 4419 C C . GLU B 1 225 ? 4.749 38.287 71.230 1.00 27.76 245 GLU B C 1
ATOM 4420 O O . GLU B 1 225 ? 3.865 37.893 70.469 1.00 27.14 245 GLU B O 1
ATOM 4426 N N . ASP B 1 226 ? 5.498 37.467 71.959 1.00 27.46 246 ASP B N 1
ATOM 4427 C CA . ASP B 1 226 ? 5.222 36.033 72.053 1.00 29.29 246 ASP B CA 1
ATOM 4428 C C . ASP B 1 226 ? 5.044 35.388 70.685 1.00 28.37 246 ASP B C 1
ATOM 4429 O O . ASP B 1 226 ? 4.077 34.681 70.446 1.00 27.94 246 ASP B O 1
ATOM 4434 N N . LEU B 1 227 ? 5.980 35.655 69.782 1.00 28.64 247 LEU B N 1
ATOM 4435 C CA . LEU B 1 227 ? 5.952 35.051 68.463 1.00 27.02 247 LEU B CA 1
ATOM 4436 C C . LEU B 1 227 ? 6.787 33.787 68.480 1.00 27.41 247 LEU B C 1
ATOM 4437 O O . LEU B 1 227 ? 7.954 33.824 68.842 1.00 29.30 247 LEU B O 1
ATOM 4442 N N . THR B 1 228 ? 6.203 32.672 68.073 1.00 28.16 248 THR B N 1
ATOM 4443 C CA . THR B 1 228 ? 6.989 31.476 67.829 1.00 26.89 248 THR B CA 1
ATOM 4444 C C . THR B 1 228 ? 7.272 31.399 66.327 1.00 27.46 248 THR B C 1
ATOM 4445 O O . THR B 1 228 ? 6.355 31.432 65.514 1.00 28.73 248 THR B O 1
ATOM 4449 N N . THR B 1 229 ? 8.550 31.345 65.964 1.00 26.50 249 THR B N 1
ATOM 4450 C CA . THR B 1 229 ? 8.967 31.412 64.569 1.00 25.94 249 THR B CA 1
ATOM 4451 C C . THR B 1 229 ? 10.410 30.862 64.476 1.00 25.63 249 THR B C 1
ATOM 4452 O O . THR B 1 229 ? 11.117 30.810 65.486 1.00 26.81 249 THR B O 1
ATOM 4456 N N . PRO B 1 230 ? 10.839 30.394 63.290 1.00 23.98 250 PRO B N 1
ATOM 4457 C CA . PRO B 1 230 ? 12.219 29.936 63.136 1.00 22.89 250 PRO B CA 1
ATOM 4458 C C . PRO B 1 230 ? 13.249 31.034 63.368 1.00 24.33 250 PRO B C 1
ATOM 4459 O O . PRO B 1 230 ? 13.112 32.132 62.839 1.00 22.66 250 PRO B O 1
ATOM 4463 N N . TYR B 1 231 ? 14.286 30.699 64.130 1.00 24.08 251 TYR B N 1
ATOM 4464 C CA . TYR B 1 231 ? 15.246 31.659 64.639 1.00 23.55 251 TYR B CA 1
ATOM 4465 C C . TYR B 1 231 ? 16.622 31.020 64.677 1.00 23.27 251 TYR B C 1
ATOM 4466 O O . TYR B 1 231 ? 16.745 29.834 64.978 1.00 22.45 251 TYR B O 1
ATOM 4475 N N . PHE B 1 232 ? 17.655 31.794 64.367 1.00 22.99 252 PHE B N 1
ATOM 4476 C CA . PHE B 1 232 ? 19.035 31.328 64.548 1.00 24.30 252 PHE B CA 1
ATOM 4477 C C . PHE B 1 232 ? 19.985 32.472 64.868 1.00 24.66 252 PHE B C 1
ATOM 4478 O O . PHE B 1 232 ? 20.041 33.458 64.137 1.00 22.68 252 PHE B O 1
ATOM 4486 N N . ARG B 1 233 ? 20.741 32.328 65.955 1.00 26.09 253 ARG B N 1
ATOM 4487 C CA . ARG B 1 233 ? 21.793 33.286 66.296 1.00 26.36 253 ARG B CA 1
ATOM 4488 C C . ARG B 1 233 ? 23.126 32.817 65.693 1.00 28.85 253 ARG B C 1
ATOM 4489 O O . ARG B 1 233 ? 23.650 31.760 66.076 1.00 28.19 253 ARG B O 1
ATOM 4497 N N . ASP B 1 234 ? 23.665 33.590 64.748 1.00 26.11 254 ASP B N 1
ATOM 4498 C CA . ASP B 1 234 ? 24.937 33.237 64.129 1.00 26.19 254 ASP B CA 1
ATOM 4499 C C . ASP B 1 234 ? 26.066 33.941 64.874 1.00 29.08 254 ASP B C 1
ATOM 4500 O O . ASP B 1 234 ? 26.263 35.163 64.761 1.00 29.57 254 ASP B O 1
ATOM 4505 N N . GLU B 1 235 ? 26.773 33.160 65.685 1.00 32.01 255 GLU B N 1
ATOM 4506 C CA . GLU B 1 235 ? 27.842 33.688 66.512 1.00 34.46 255 GLU B CA 1
ATOM 4507 C C . GLU B 1 235 ? 29.094 33.987 65.697 1.00 34.32 255 GLU B C 1
ATOM 4508 O O . GLU B 1 235 ? 29.831 34.918 66.011 1.00 35.40 255 GLU B O 1
ATOM 4514 N N . GLU B 1 236 ? 29.323 33.206 64.645 1.00 34.85 256 GLU B N 1
ATOM 4515 C CA . GLU B 1 236 ? 30.513 33.372 63.810 1.00 36.07 256 GLU B CA 1
ATOM 4516 C C . GLU B 1 236 ? 30.406 34.643 62.981 1.00 34.23 256 GLU B C 1
ATOM 4517 O O . GLU B 1 236 ? 31.404 35.319 62.741 1.00 35.20 256 GLU B O 1
ATOM 4520 N N . LEU B 1 237 ? 29.196 34.974 62.545 1.00 32.87 257 LEU B N 1
ATOM 4521 C CA . LEU B 1 237 ? 28.995 36.160 61.713 1.00 30.87 257 LEU B CA 1
ATOM 4522 C C . LEU B 1 237 ? 28.415 37.371 62.444 1.00 29.57 257 LEU B C 1
ATOM 4523 O O . LEU B 1 237 ? 28.232 38.404 61.835 1.00 30.51 257 LEU B O 1
ATOM 4528 N N . SER B 1 238 ? 28.119 37.226 63.734 1.00 28.70 258 SER B N 1
ATOM 4529 C CA . SER B 1 238 ? 27.560 38.301 64.567 1.00 29.20 258 SER B CA 1
ATOM 4530 C C . SER B 1 238 ? 26.252 38.846 63.994 1.00 27.22 258 SER B C 1
ATOM 4531 O O . SER B 1 238 ? 26.092 40.047 63.767 1.00 29.75 258 SER B O 1
ATOM 4534 N N . CYS B 1 239 ? 25.323 37.943 63.741 1.00 25.56 259 CYS B N 1
ATOM 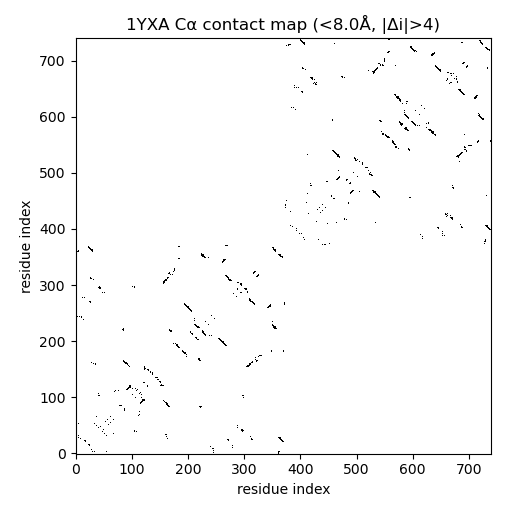4535 C CA . CYS B 1 239 ? 24.028 38.335 63.231 1.00 25.20 259 CYS B CA 1
ATOM 4536 C C . CYS B 1 239 ? 22.918 37.425 63.730 1.00 25.52 259 CYS B C 1
ATOM 4537 O O . CYS B 1 239 ? 23.137 36.240 64.039 1.00 24.36 259 CYS B O 1
ATOM 4540 N N . THR B 1 240 ? 21.725 38.003 63.818 1.00 24.68 260 THR B N 1
ATOM 4541 C CA . THR B 1 240 ? 20.547 37.286 64.256 1.00 24.22 260 THR B CA 1
ATOM 4542 C C . THR B 1 240 ? 19.716 37.062 63.001 1.00 24.14 260 THR B C 1
ATOM 4543 O O . THR B 1 240 ? 19.524 37.989 62.211 1.00 24.68 260 THR B O 1
ATOM 4547 N N . VAL B 1 241 ? 19.246 35.830 62.830 1.00 23.11 261 VAL B N 1
ATOM 4548 C CA . VAL B 1 241 ? 18.436 35.422 61.671 1.00 24.07 261 VAL B CA 1
ATOM 4549 C C . VAL B 1 241 ? 17.037 35.008 62.140 1.00 24.84 261 VAL B C 1
ATOM 4550 O O . VAL B 1 241 ? 16.897 34.192 63.053 1.00 23.76 261 VAL B O 1
ATOM 4554 N N . VAL B 1 242 ? 16.015 35.613 61.533 1.00 23.19 262 VAL B N 1
ATOM 4555 C CA . VAL B 1 242 ? 14.622 35.354 61.882 1.00 24.30 262 VAL B CA 1
ATOM 4556 C C . VAL B 1 242 ? 13.873 35.075 60.590 1.00 24.91 262 VAL B C 1
ATOM 4557 O O . VAL B 1 242 ? 13.980 35.832 59.624 1.00 25.12 262 VAL B O 1
ATOM 4561 N N . GLU B 1 243 ? 13.132 33.978 60.564 1.00 23.09 263 GLU B N 1
ATOM 4562 C CA . GLU B 1 243 ? 12.255 33.716 59.437 1.00 24.54 263 GLU B CA 1
ATOM 4563 C C . GLU B 1 243 ? 10.796 34.038 59.780 1.00 24.87 263 GLU B C 1
ATOM 4564 O O . GLU B 1 243 ? 10.248 33.480 60.744 1.00 25.94 263 GLU B O 1
ATOM 4570 N N . LEU B 1 244 ? 10.174 34.917 58.989 1.00 24.40 264 LEU B N 1
ATOM 4571 C CA . LEU B 1 244 ? 8.737 35.197 59.088 1.00 23.90 264 LEU B CA 1
ATOM 4572 C C . LEU B 1 244 ? 8.004 34.545 57.917 1.00 24.60 264 LEU B C 1
ATOM 4573 O O . LEU B 1 244 ? 8.249 34.863 56.744 1.00 22.32 264 LEU B O 1
ATOM 4578 N N . LYS B 1 245 ? 7.120 33.611 58.245 1.00 24.58 265 LYS B N 1
ATOM 4579 C CA . LYS B 1 245 ? 6.404 32.828 57.245 1.00 24.90 265 LYS B CA 1
ATOM 4580 C C . LYS B 1 245 ? 5.197 33.555 56.673 1.00 25.56 265 LYS B C 1
ATOM 4581 O O . LYS B 1 245 ? 4.524 34.313 57.380 1.00 25.99 265 LYS B O 1
ATOM 4587 N N . TYR B 1 246 ? 4.941 33.348 55.382 1.00 25.68 266 TYR B N 1
ATOM 4588 C CA . TYR B 1 246 ? 3.678 33.759 54.793 1.00 25.22 266 TYR B CA 1
ATOM 4589 C C . TYR B 1 246 ? 2.728 32.559 54.823 1.00 28.56 266 TYR B C 1
ATOM 4590 O O . TYR B 1 246 ? 3.163 31.424 55.037 1.00 27.45 266 TYR B O 1
ATOM 4599 N N . THR B 1 247 ? 1.439 32.808 54.607 1.00 29.94 267 THR B N 1
ATOM 4600 C CA . THR B 1 247 ? 0.449 31.736 54.649 1.00 31.58 267 THR B CA 1
ATOM 4601 C C . THR B 1 247 ? 0.587 30.746 53.489 1.00 34.39 267 THR B C 1
ATOM 4602 O O . THR B 1 247 ? 0.314 29.553 53.649 1.00 35.76 267 THR B O 1
ATOM 4606 N N . GLY B 1 248 ? 1.048 31.231 52.339 1.00 34.16 268 GLY B N 1
ATOM 4607 C CA . GLY B 1 248 ? 1.301 30.358 51.199 1.00 33.84 268 GLY B CA 1
ATOM 4608 C C . GLY B 1 248 ? 2.724 29.844 51.199 1.00 33.27 268 GLY B C 1
ATOM 4609 O O . GLY B 1 248 ? 3.385 29.843 52.233 1.00 33.33 268 GLY B O 1
ATOM 4610 N N . ASN B 1 249 ? 3.200 29.415 50.035 1.00 33.19 269 ASN B N 1
ATOM 4611 C CA . ASN B 1 249 ? 4.513 28.782 49.929 1.00 34.16 269 ASN B CA 1
ATOM 4612 C C . ASN B 1 249 ? 5.666 29.784 49.824 1.00 32.22 269 ASN B C 1
ATOM 4613 O O . ASN B 1 249 ? 6.462 29.722 48.886 1.00 32.88 269 ASN B O 1
ATOM 4618 N N . ALA B 1 250 ? 5.754 30.705 50.779 1.00 28.75 270 ALA B N 1
ATOM 4619 C CA . ALA B 1 250 ? 6.855 31.668 50.812 1.00 27.61 270 ALA B CA 1
ATOM 4620 C C . ALA B 1 250 ? 7.177 32.088 52.237 1.00 26.84 270 ALA B C 1
ATOM 4621 O O . ALA B 1 250 ? 6.309 32.052 53.113 1.00 29.23 270 ALA B O 1
ATOM 4623 N N . SER B 1 251 ? 8.423 32.474 52.478 1.00 24.26 271 SER B N 1
ATOM 4624 C CA . SER B 1 251 ? 8.769 33.095 53.752 1.00 25.76 271 SER B CA 1
ATOM 4625 C C . SER B 1 251 ? 9.738 34.229 53.520 1.00 24.23 271 SER B C 1
ATOM 4626 O O . SER B 1 251 ? 10.307 34.342 52.439 1.00 23.86 271 SER B O 1
ATOM 4629 N N . ALA B 1 252 ? 9.919 35.065 54.533 1.00 22.34 272 ALA B N 1
ATOM 4630 C CA . ALA B 1 252 ? 10.912 36.125 54.485 1.00 21.86 272 ALA B CA 1
ATOM 4631 C C . ALA B 1 252 ? 11.988 35.783 55.494 1.00 24.17 272 ALA B C 1
ATOM 4632 O O . ALA B 1 252 ? 11.688 35.500 56.665 1.00 25.89 272 ALA B O 1
ATOM 4634 N N . LEU B 1 253 ? 13.236 35.758 55.028 1.00 24.79 273 LEU B N 1
ATOM 4635 C CA . LEU B 1 253 ? 14.389 35.516 55.885 1.00 23.88 273 LEU B CA 1
ATOM 4636 C C . LEU B 1 253 ? 15.021 36.859 56.204 1.00 23.71 273 LEU B C 1
ATOM 4637 O O . LEU B 1 253 ? 15.547 37.498 55.309 1.00 23.29 273 LEU B O 1
ATOM 4642 N N . PHE B 1 254 ? 14.971 37.263 57.474 1.00 22.74 274 PHE B N 1
ATOM 4643 C CA . PHE B 1 254 ? 15.456 38.571 57.924 1.00 26.39 274 PHE B CA 1
ATOM 4644 C C . PHE B 1 254 ? 16.776 38.347 58.651 1.00 26.90 274 PHE B C 1
ATOM 4645 O O . PHE B 1 254 ? 16.854 37.491 59.534 1.00 27.11 274 PHE B O 1
ATOM 4653 N N . ILE B 1 255 ? 17.800 39.113 58.280 1.00 24.84 275 ILE B N 1
ATOM 4654 C CA . ILE B 1 255 ? 19.137 38.958 58.864 1.00 24.50 275 ILE B CA 1
ATOM 4655 C C . ILE B 1 255 ? 19.517 40.301 59.478 1.00 24.20 275 ILE B C 1
ATOM 4656 O O . ILE B 1 255 ? 19.618 41.291 58.774 1.00 23.05 275 ILE B O 1
ATOM 4661 N N . LEU B 1 256 ? 19.683 40.320 60.796 1.00 23.71 276 LEU B N 1
ATOM 4662 C CA . LEU B 1 256 ? 20.038 41.529 61.519 1.00 22.35 276 LEU B CA 1
ATOM 4663 C C . LEU B 1 256 ? 21.474 41.389 62.039 1.00 24.15 276 LEU B C 1
ATOM 4664 O O . LEU B 1 256 ? 21.704 40.685 63.034 1.00 23.78 276 LEU B O 1
ATOM 4669 N N . PRO B 1 257 ? 22.449 42.020 61.345 1.00 24.53 277 PRO B N 1
ATOM 4670 C CA . PRO B 1 257 ? 23.817 42.092 61.850 1.00 25.31 277 PRO B CA 1
ATOM 4671 C C . PRO B 1 257 ? 23.893 42.933 63.126 1.00 25.41 277 PRO B C 1
ATOM 4672 O O . PRO B 1 257 ? 23.181 43.945 63.245 1.00 26.96 277 PRO B O 1
ATOM 4676 N N . ASP B 1 258 ? 24.738 42.514 64.069 1.00 23.87 278 ASP B N 1
ATOM 4677 C CA . ASP B 1 258 ? 24.995 43.311 65.261 1.00 26.13 278 ASP B CA 1
ATOM 4678 C C . ASP B 1 258 ? 25.471 44.706 64.828 1.00 25.84 278 ASP B C 1
ATOM 4679 O O . ASP B 1 258 ? 25.946 44.889 63.700 1.00 26.07 278 ASP B O 1
ATOM 4684 N N . GLN B 1 259 ? 25.320 45.687 65.710 1.00 26.74 279 GLN B N 1
ATOM 4685 C CA . GLN B 1 259 ? 25.732 47.043 65.402 1.00 28.99 279 GLN B CA 1
ATOM 4686 C C . GLN B 1 259 ? 27.187 47.032 64.905 1.00 30.01 279 GLN B C 1
ATOM 4687 O O . GLN B 1 259 ? 28.057 46.443 65.555 1.00 30.17 279 GLN B O 1
ATOM 4693 N N . GLY B 1 260 ? 27.427 47.653 63.749 1.00 29.15 280 GLY B N 1
ATOM 4694 C CA . GLY B 1 260 ? 28.765 47.731 63.157 1.00 28.87 280 GLY B CA 1
ATOM 4695 C C . GLY B 1 260 ? 29.208 46.558 62.285 1.00 29.39 280 GLY B C 1
ATOM 4696 O O . GLY B 1 260 ? 30.300 46.586 61.696 1.00 29.73 280 GLY B O 1
ATOM 4697 N N . ARG B 1 261 ? 28.367 45.534 62.178 1.00 27.70 281 ARG B N 1
ATOM 4698 C CA . ARG B 1 261 ? 28.781 44.298 61.533 1.00 26.05 281 ARG B CA 1
ATOM 4699 C C . ARG B 1 261 ? 28.137 43.992 60.180 1.00 26.07 281 ARG B C 1
ATOM 4700 O O . ARG B 1 261 ? 28.212 42.842 59.724 1.00 21.51 281 ARG B O 1
ATOM 4708 N N . MET B 1 262 ? 27.513 44.988 59.538 1.00 23.29 282 MET B N 1
ATOM 4709 C CA . MET B 1 262 ? 26.889 44.750 58.206 1.00 25.18 282 MET B CA 1
ATOM 4710 C C . MET B 1 262 ? 27.900 44.257 57.167 1.00 27.02 282 MET B C 1
ATOM 4711 O O . MET B 1 262 ? 27.667 43.252 56.480 1.00 23.85 282 MET B O 1
ATOM 4716 N N . GLN B 1 263 ? 29.019 44.979 57.058 1.00 28.78 283 GLN B N 1
ATOM 4717 C CA . GLN B 1 263 ? 30.083 44.641 56.102 1.00 30.46 283 GLN B CA 1
ATOM 4718 C C . GLN B 1 263 ? 30.643 43.250 56.348 1.00 27.95 283 GLN B C 1
ATOM 4719 O O . GLN B 1 263 ? 30.919 42.528 55.400 1.00 26.69 283 GLN B O 1
ATOM 4725 N N . GLN B 1 264 ? 30.791 42.872 57.616 1.00 29.33 284 GLN B N 1
ATOM 4726 C CA . GLN B 1 264 ? 31.183 41.506 57.979 1.00 30.27 284 GLN B CA 1
ATOM 4727 C C . GLN B 1 264 ? 30.186 40.473 57.451 1.00 30.28 284 GLN B C 1
ATOM 4728 O O . GLN B 1 264 ? 30.581 39.427 56.905 1.00 29.60 284 GLN B O 1
ATOM 4734 N N . VAL B 1 265 ? 28.891 40.741 57.623 1.00 26.87 285 VAL B N 1
ATOM 4735 C CA . VAL B 1 265 ? 27.896 39.787 57.142 1.00 24.83 285 VAL B CA 1
ATOM 4736 C C . VAL B 1 265 ? 27.926 39.762 55.605 1.00 24.81 285 VAL B C 1
ATOM 4737 O O . VAL B 1 265 ? 27.934 38.692 54.998 1.00 21.82 285 VAL B O 1
ATOM 4741 N N . GLU B 1 266 ? 28.006 40.936 54.992 1.00 23.95 286 GLU B N 1
ATOM 4742 C CA . GLU B 1 266 ? 28.015 41.037 53.532 1.00 28.02 286 GLU B CA 1
ATOM 4743 C C . GLU B 1 266 ? 29.202 40.313 52.921 1.00 30.59 286 GLU B C 1
ATOM 4744 O O . GLU B 1 266 ? 29.070 39.674 51.869 1.00 32.45 286 GLU B O 1
ATOM 4750 N N . ALA B 1 267 ? 30.351 40.387 53.594 1.00 30.71 287 ALA B N 1
ATOM 4751 C CA . ALA B 1 267 ? 31.554 39.696 53.138 1.00 32.12 287 ALA B CA 1
ATOM 4752 C C . ALA B 1 267 ? 31.389 38.171 53.008 1.00 32.73 287 ALA B C 1
ATOM 4753 O O . ALA B 1 267 ? 32.132 37.526 52.265 1.00 34.36 287 ALA B O 1
ATOM 4755 N N . SER B 1 268 ? 30.420 37.586 53.708 1.00 32.05 288 SER B N 1
ATOM 4756 C CA . SER B 1 268 ? 30.213 36.149 53.589 1.00 32.41 288 SER B CA 1
ATOM 4757 C C . SER B 1 268 ? 28.823 35.759 53.063 1.00 31.40 288 SER B C 1
ATOM 4758 O O . SER B 1 268 ? 28.358 34.624 53.237 1.00 30.76 288 SER B O 1
ATOM 4761 N N . LEU B 1 269 ? 28.181 36.694 52.378 1.00 30.16 289 LEU B N 1
ATOM 4762 C CA . LEU B 1 269 ? 26.927 36.406 51.718 1.00 30.84 289 LEU B CA 1
ATOM 4763 C C . LEU B 1 269 ? 27.204 35.569 50.482 1.00 30.12 289 LEU B C 1
ATOM 4764 O O . LEU B 1 269 ? 27.600 36.087 49.440 1.00 30.13 289 LEU B O 1
ATOM 4769 N N . GLN B 1 270 ? 26.995 34.263 50.617 1.00 30.86 290 GLN B N 1
ATOM 4770 C CA . GLN B 1 270 ? 27.203 33.329 49.531 1.00 32.07 290 GLN B CA 1
ATOM 4771 C C . GLN B 1 270 ? 26.288 32.129 49.789 1.00 30.87 290 GLN B C 1
ATOM 4772 O O . GLN B 1 270 ? 25.746 31.997 50.894 1.00 30.44 290 GLN B O 1
ATOM 4778 N N . PRO B 1 271 ? 26.087 31.265 48.779 1.00 30.45 291 PRO B N 1
ATOM 4779 C CA . PRO B 1 271 ? 25.183 30.115 48.980 1.00 29.53 291 PRO B CA 1
ATOM 4780 C C . PRO B 1 271 ? 25.484 29.234 50.207 1.00 28.93 291 PRO B C 1
ATOM 4781 O O . PRO B 1 271 ? 24.554 28.678 50.786 1.00 29.77 291 PRO B O 1
ATOM 4785 N N . GLU B 1 272 ? 26.751 29.110 50.604 1.00 28.39 292 GLU B N 1
ATOM 4786 C CA . GLU B 1 272 ? 27.097 28.213 51.723 1.00 30.27 292 GLU B CA 1
ATOM 4787 C C . GLU B 1 272 ? 26.572 28.730 53.073 1.00 29.76 292 GLU B C 1
ATOM 4788 O O . GLU B 1 272 ? 26.047 27.961 53.896 1.00 29.92 292 GLU B O 1
ATOM 4790 N N . THR B 1 273 ? 26.712 30.033 53.277 1.00 28.16 293 THR B N 1
ATOM 4791 C CA . THR B 1 273 ? 26.208 30.706 54.464 1.00 27.10 293 THR B CA 1
ATOM 4792 C C . THR B 1 273 ? 24.680 30.601 54.507 1.00 27.08 293 THR B C 1
ATOM 4793 O O . THR B 1 273 ? 24.102 30.267 55.538 1.00 25.42 293 THR B O 1
ATOM 4797 N N . LEU B 1 274 ? 24.028 30.864 53.374 1.00 26.09 294 LEU B N 1
ATOM 4798 C CA . LEU B 1 274 ? 22.584 30.818 53.327 1.00 27.36 294 LEU B CA 1
ATOM 4799 C C . LEU B 1 274 ? 22.055 29.440 53.740 1.00 28.91 294 LEU B C 1
ATOM 4800 O O . LEU B 1 274 ? 21.100 29.346 54.510 1.00 28.66 294 LEU B O 1
ATOM 4805 N N . ARG B 1 275 ? 22.690 28.383 53.222 1.00 30.60 295 ARG B N 1
ATOM 4806 C CA . ARG B 1 275 ? 22.418 26.994 53.600 1.00 31.79 295 ARG B CA 1
ATOM 4807 C C . ARG B 1 275 ? 22.602 26.762 55.107 1.00 29.73 295 ARG B C 1
ATOM 4808 O O . ARG B 1 275 ? 21.750 26.149 55.749 1.00 30.90 295 ARG B O 1
ATOM 4816 N N . LYS B 1 276 ? 23.712 27.247 55.660 1.00 29.59 296 LYS B N 1
ATOM 4817 C CA . LYS B 1 276 ? 23.971 27.144 57.105 1.00 30.79 296 LYS B CA 1
ATOM 4818 C C . LYS B 1 276 ? 22.837 27.794 57.909 1.00 29.43 296 LYS B C 1
ATOM 4819 O O . LYS B 1 276 ? 22.304 27.191 58.843 1.00 29.15 296 LYS B O 1
ATOM 4825 N N . TRP B 1 277 ? 22.473 29.021 57.534 1.00 27.96 297 TRP B N 1
ATOM 4826 C CA . TRP B 1 277 ? 21.357 29.726 58.164 1.00 27.21 297 TRP B CA 1
ATOM 4827 C C . TRP B 1 277 ? 20.063 28.929 58.105 1.00 28.26 297 TRP B C 1
ATOM 4828 O O . TRP B 1 277 ? 19.420 28.723 59.128 1.00 28.60 297 TRP B O 1
ATOM 4839 N N . LYS B 1 278 ? 19.694 28.485 56.903 1.00 28.05 298 LYS B N 1
ATOM 4840 C CA . LYS B 1 278 ? 18.465 27.737 56.671 1.00 28.81 298 LYS B CA 1
ATOM 4841 C C . LYS B 1 278 ? 18.435 26.403 57.422 1.00 30.48 298 LYS B C 1
ATOM 4842 O O . LYS B 1 278 ? 17.402 26.045 57.999 1.00 28.10 298 LYS B O 1
ATOM 4848 N N . ASN B 1 279 ? 19.564 25.686 57.408 1.00 30.64 299 ASN B N 1
ATOM 4849 C CA . ASN B 1 279 ? 19.701 24.430 58.158 1.00 32.69 299 ASN B CA 1
ATOM 4850 C C . ASN B 1 279 ? 19.743 24.619 59.679 1.00 33.41 299 ASN B C 1
ATOM 4851 O O . ASN B 1 279 ? 19.441 23.687 60.426 1.00 34.76 299 ASN B O 1
ATOM 4856 N N . SER B 1 280 ? 20.104 25.818 60.132 1.00 32.82 300 SER B N 1
ATOM 4857 C CA . SER B 1 280 ? 20.264 26.082 61.566 1.00 32.88 300 SER B CA 1
ATOM 4858 C C . SER B 1 280 ? 19.049 26.705 62.262 1.00 33.20 300 SER B C 1
ATOM 4859 O O . SER B 1 280 ? 19.036 26.795 63.492 1.00 34.29 300 SER B O 1
ATOM 4862 N N . LEU B 1 281 ? 18.052 27.155 61.493 1.00 30.13 301 LEU B N 1
ATOM 4863 C CA . LEU B 1 281 ? 16.842 27.735 62.066 1.00 28.85 301 LEU B CA 1
ATOM 4864 C C . LEU B 1 281 ? 16.138 26.705 62.920 1.00 29.94 301 LEU B C 1
ATOM 4865 O O . LEU B 1 281 ? 16.071 25.530 62.553 1.00 30.46 301 LEU B O 1
ATOM 4870 N N . LYS B 1 282 ? 15.628 27.160 64.060 1.00 28.37 302 LYS B N 1
ATOM 4871 C CA . LYS B 1 282 ? 14.860 26.333 64.979 1.00 30.23 302 LYS B CA 1
ATOM 4872 C C . LYS B 1 282 ? 13.695 27.157 65.481 1.00 29.28 302 LYS B C 1
ATOM 4873 O O . LYS B 1 282 ? 13.838 28.358 65.695 1.00 29.11 302 LYS B O 1
ATOM 4879 N N . PRO B 1 283 ? 12.537 26.515 65.682 1.00 31.10 303 PRO B N 1
ATOM 4880 C CA . PRO B 1 283 ? 11.403 27.214 66.289 1.00 31.90 303 PRO B CA 1
ATOM 4881 C C . PRO B 1 283 ? 11.817 27.781 67.648 1.00 32.23 303 PRO B C 1
ATOM 4882 O O . PRO B 1 283 ? 12.408 27.077 68.470 1.00 33.21 303 PRO B O 1
ATOM 4886 N N . ARG B 1 284 ? 11.524 29.049 67.870 1.00 32.48 304 ARG B N 1
ATOM 4887 C CA . ARG B 1 284 ? 11.936 29.724 69.087 1.00 33.06 304 ARG B CA 1
ATOM 4888 C C . ARG B 1 284 ? 10.904 30.786 69.420 1.00 32.72 304 ARG B C 1
ATOM 4889 O O . ARG B 1 284 ? 10.339 31.421 68.518 1.00 32.46 304 ARG B O 1
ATOM 4897 N N . MET B 1 285 ? 10.660 30.971 70.714 1.00 32.72 305 MET B N 1
ATOM 4898 C CA . MET B 1 285 ? 9.767 32.016 71.198 1.00 31.97 305 MET B CA 1
ATOM 4899 C C . MET B 1 285 ? 10.528 33.332 71.292 1.00 31.59 305 MET B C 1
ATOM 4900 O O . MET B 1 285 ? 11.511 33.437 72.028 1.00 31.20 305 MET B O 1
ATOM 4905 N N . ILE B 1 286 ? 10.070 34.330 70.536 1.00 29.26 306 ILE B N 1
ATOM 4906 C CA . ILE B 1 286 ? 10.663 35.657 70.560 1.00 29.62 306 ILE B CA 1
ATOM 4907 C C . ILE B 1 286 ? 9.683 36.527 71.336 1.00 29.06 306 ILE B C 1
ATOM 4908 O O . ILE B 1 286 ? 8.525 36.647 70.942 1.00 29.36 306 ILE B O 1
ATOM 4913 N N . ASP B 1 287 ? 10.142 37.102 72.449 1.00 26.83 307 ASP B N 1
ATOM 4914 C CA . ASP B 1 287 ? 9.246 37.814 73.359 1.00 27.31 307 ASP B CA 1
ATOM 4915 C C . ASP B 1 287 ? 8.786 39.170 72.818 1.00 26.89 307 ASP B C 1
ATOM 4916 O O . ASP B 1 287 ? 7.680 39.619 73.115 1.00 26.01 307 ASP B O 1
ATOM 4921 N N . GLU B 1 288 ? 9.657 39.830 72.059 1.00 25.36 308 GLU B N 1
ATOM 4922 C CA . GLU B 1 288 ? 9.318 41.099 71.393 1.00 27.23 308 GLU B CA 1
ATOM 4923 C C . GLU B 1 288 ? 10.028 41.171 70.049 1.00 24.50 308 GLU B C 1
ATOM 4924 O O . GLU B 1 288 ? 11.241 40.970 69.969 1.00 25.33 308 GLU B O 1
ATOM 4930 N N . LEU B 1 289 ? 9.259 41.443 69.007 1.00 22.86 309 LEU B N 1
ATOM 4931 C CA . LEU B 1 289 ? 9.798 41.658 67.687 1.00 25.08 309 LEU B CA 1
ATOM 4932 C C . LEU B 1 289 ? 9.360 43.030 67.223 1.00 25.13 309 LEU B C 1
ATOM 4933 O O . LEU B 1 289 ? 8.169 43.337 67.258 1.00 25.46 309 LEU B O 1
ATOM 4938 N N . HIS B 1 290 ? 10.325 43.870 66.844 1.00 23.51 310 HIS B N 1
ATOM 4939 C CA . HIS B 1 290 ? 10.023 45.152 66.213 1.00 24.27 310 HIS B CA 1
ATOM 4940 C C . HIS B 1 290 ? 10.535 45.122 64.774 1.00 25.90 310 HIS B C 1
ATOM 4941 O O . HIS B 1 290 ? 11.696 44.804 64.529 1.00 25.18 310 HIS B O 1
ATOM 4948 N N . LEU B 1 291 ? 9.669 45.473 63.827 1.00 28.38 311 LEU B N 1
ATOM 4949 C CA . LEU B 1 291 ? 10.022 45.476 62.408 1.00 26.67 311 LEU B CA 1
ATOM 4950 C C . LEU B 1 291 ? 9.434 46.702 61.732 1.00 25.48 311 LEU B C 1
ATOM 4951 O O . LEU B 1 291 ? 8.243 46.954 61.860 1.00 23.18 311 LEU B O 1
ATOM 4956 N N . PRO B 1 292 ? 10.271 47.469 61.012 1.00 26.09 312 PRO B N 1
ATOM 4957 C CA . PRO B 1 292 ? 9.773 48.631 60.315 1.00 25.67 312 PRO B CA 1
ATOM 4958 C C . PRO B 1 292 ? 8.780 48.241 59.221 1.00 25.47 312 PRO B C 1
ATOM 4959 O O . PRO B 1 292 ? 8.932 47.210 58.579 1.00 26.70 312 PRO B O 1
ATOM 4963 N N . LYS B 1 293 ? 7.771 49.082 59.047 1.00 23.80 313 LYS B N 1
ATOM 4964 C CA . LYS B 1 293 ? 6.805 49.006 57.965 1.00 25.13 313 LYS B CA 1
ATOM 4965 C C . LYS B 1 293 ? 7.349 49.878 56.834 1.00 25.72 313 LYS B C 1
ATOM 4966 O O . LYS B 1 293 ? 7.677 51.059 57.054 1.00 23.23 313 LYS B O 1
ATOM 4972 N N . PHE B 1 294 ? 7.468 49.309 55.632 1.00 24.21 314 PHE B N 1
ATOM 4973 C CA . PHE B 1 294 ? 8.008 50.079 54.511 1.00 26.43 314 PHE B CA 1
ATOM 4974 C C . PHE B 1 294 ? 7.591 49.541 53.155 1.00 27.41 314 PHE B C 1
ATOM 4975 O O . PHE B 1 294 ? 7.157 48.393 53.017 1.00 24.56 314 PHE B O 1
ATOM 4983 N N . SER B 1 295 ? 7.748 50.397 52.158 1.00 28.11 315 SER B N 1
ATOM 4984 C CA . SER B 1 295 ? 7.548 50.037 50.776 1.00 31.06 315 SER B CA 1
ATOM 4985 C C . SER B 1 295 ? 8.746 50.612 50.045 1.00 33.10 315 SER B C 1
ATOM 4986 O O . SER B 1 295 ? 8.931 51.831 49.992 1.00 34.50 315 SER B O 1
ATOM 4989 N N . ILE B 1 296 ? 9.585 49.736 49.514 1.00 33.97 316 ILE B N 1
ATOM 4990 C CA . ILE B 1 296 ? 10.785 50.202 48.841 1.00 36.97 316 ILE B CA 1
ATOM 4991 C C . ILE B 1 296 ? 10.913 49.642 47.424 1.00 38.40 316 ILE B C 1
ATOM 4992 O O . ILE B 1 296 ? 10.875 48.423 47.195 1.00 37.19 316 ILE B O 1
ATOM 4997 N N . SER B 1 297 ? 11.037 50.567 46.479 1.00 40.57 317 SER B N 1
ATOM 4998 C CA . SER B 1 297 ? 11.252 50.233 45.081 1.00 43.20 317 SER B CA 1
ATOM 4999 C C . SER B 1 297 ? 12.540 50.855 44.612 1.00 44.01 317 SER B C 1
ATOM 5000 O O . SER B 1 297 ? 12.878 51.989 44.972 1.00 44.96 317 SER B O 1
ATOM 5003 N N . THR B 1 298 ? 13.265 50.100 43.809 1.00 44.00 318 THR B N 1
ATOM 5004 C CA . THR B 1 298 ? 14.517 50.558 43.261 1.00 44.77 318 THR B CA 1
ATOM 5005 C C . THR B 1 298 ? 14.391 50.595 41.750 1.00 43.86 318 THR B C 1
ATOM 5006 O O . THR B 1 298 ? 13.540 49.919 41.170 1.00 43.99 318 THR B O 1
ATOM 5010 N N . ASP B 1 299 ? 15.220 51.416 41.123 1.00 43.62 319 ASP B N 1
ATOM 5011 C CA . ASP B 1 299 ? 15.288 51.496 39.673 1.00 43.40 319 ASP B CA 1
ATOM 5012 C C . ASP B 1 299 ? 16.750 51.242 39.339 1.00 41.20 319 ASP B C 1
ATOM 5013 O O . ASP B 1 299 ? 17.639 51.964 39.812 1.00 41.58 319 ASP B O 1
ATOM 5018 N N . TYR B 1 300 ? 17.004 50.190 38.565 1.00 37.24 320 TYR B N 1
ATOM 5019 C CA . TYR B 1 300 ? 18.363 49.860 38.151 1.00 34.01 320 TYR B CA 1
ATOM 5020 C C . TYR B 1 300 ? 18.502 49.863 36.649 1.00 31.72 320 TYR B C 1
ATOM 5021 O O . TYR B 1 300 ? 17.611 49.432 35.934 1.00 28.86 320 TYR B O 1
ATOM 5030 N N . SER B 1 301 ? 19.634 50.380 36.196 1.00 30.18 321 SER B N 1
ATOM 5031 C CA . SER B 1 301 ? 20.070 50.249 34.827 1.00 30.71 321 SER B CA 1
ATOM 5032 C C . SER B 1 301 ? 21.294 49.340 34.945 1.00 29.89 321 SER B C 1
ATOM 5033 O O . SER B 1 301 ? 22.351 49.762 35.404 1.00 28.58 321 SER B O 1
ATOM 5036 N N . LEU B 1 302 ? 21.132 48.080 34.559 1.00 27.58 322 LEU B N 1
ATOM 5037 C CA . LEU B 1 302 ? 22.058 47.035 35.004 1.00 26.92 322 LEU B CA 1
ATOM 5038 C C . LEU B 1 302 ? 23.283 46.764 34.127 1.00 28.55 322 LEU B C 1
ATOM 5039 O O . LEU B 1 302 ? 24.077 45.882 34.455 1.00 28.70 322 LEU B O 1
ATOM 5044 N N A GLU B 1 303 ? 23.365 47.581 33.062 0.50 30.90 323 GLU B N 1
ATOM 5045 N N B GLU B 1 303 ? 23.469 47.435 33.001 0.50 28.62 323 GLU B N 1
ATOM 5046 C CA A GLU B 1 303 ? 24.461 47.671 32.081 0.50 32.93 323 GLU B CA 1
ATOM 5047 C CA B GLU B 1 303 ? 24.580 47.061 32.101 0.50 28.88 323 GLU B CA 1
ATOM 5048 C C A GLU B 1 303 ? 25.727 48.346 32.649 0.50 34.27 323 GLU B C 1
ATOM 5049 C C B GLU B 1 303 ? 25.944 46.908 32.817 0.50 29.70 323 GLU B C 1
ATOM 5050 O O A GLU B 1 303 ? 26.253 49.331 32.101 0.50 37.13 323 GLU B O 1
ATOM 5051 O O B GLU B 1 303 ? 26.721 45.999 32.531 0.50 31.35 323 GLU B O 1
ATOM 5062 N N . ASP B 1 304 ? 26.174 47.805 33.773 1.00 32.51 324 ASP B N 1
ATOM 5063 C CA . ASP B 1 304 ? 27.489 48.012 34.357 1.00 33.47 324 ASP B CA 1
ATOM 5064 C C . ASP B 1 304 ? 27.786 46.810 35.246 1.00 31.71 324 ASP B C 1
ATOM 5065 O O . ASP B 1 304 ? 28.804 46.128 35.064 1.00 31.79 324 ASP B O 1
ATOM 5070 N N . VAL B 1 305 ? 26.874 46.505 36.163 1.00 27.49 325 VAL B N 1
ATOM 5071 C CA . VAL B 1 305 ? 27.066 45.359 37.038 1.00 28.43 325 VAL B CA 1
ATOM 5072 C C . VAL B 1 305 ? 27.047 44.045 36.244 1.00 28.65 325 VAL B C 1
ATOM 5073 O O . VAL B 1 305 ? 27.792 43.122 36.554 1.00 30.14 325 VAL B O 1
ATOM 5077 N N . LEU B 1 306 ? 26.219 43.966 35.202 1.00 29.61 326 LEU B N 1
ATOM 5078 C CA . LEU B 1 306 ? 26.175 42.750 34.373 1.00 27.94 326 LEU B CA 1
ATOM 5079 C C . LEU B 1 306 ? 27.477 42.506 33.605 1.00 29.87 326 LEU B C 1
ATOM 5080 O O . LEU B 1 306 ? 27.920 41.355 33.460 1.00 27.77 326 LEU B O 1
ATOM 5085 N N . SER B 1 307 ? 28.089 43.589 33.127 1.00 30.99 327 SER B N 1
ATOM 5086 C CA . SER B 1 307 ? 29.385 43.508 32.443 1.00 33.69 327 SER B CA 1
ATOM 5087 C C . SER B 1 307 ? 30.490 43.087 33.417 1.00 33.76 327 SER B C 1
ATOM 5088 O O . SER B 1 307 ? 31.375 42.313 33.047 1.00 34.22 327 SER B O 1
ATOM 5091 N N . LYS B 1 308 ? 30.416 43.564 34.664 1.00 32.69 328 LYS B N 1
ATOM 5092 C CA . LYS B 1 308 ? 31.298 43.061 35.729 1.00 34.44 328 LYS B CA 1
ATOM 5093 C C . LYS B 1 308 ? 31.070 41.568 35.986 1.00 33.51 328 LYS B C 1
ATOM 5094 O O . LYS B 1 308 ? 31.948 40.889 36.512 1.00 35.05 328 LYS B O 1
ATOM 5100 N N . LEU B 1 309 ? 29.896 41.053 35.622 1.00 32.82 329 LEU B N 1
ATOM 5101 C CA . LEU B 1 309 ? 29.613 39.628 35.798 1.00 30.02 329 LEU B CA 1
ATOM 5102 C C . LEU B 1 309 ? 29.988 38.799 34.564 1.00 28.97 329 LEU B C 1
ATOM 5103 O O . LEU B 1 309 ? 29.732 37.599 34.513 1.00 29.45 329 LEU B O 1
ATOM 5108 N N . GLY B 1 310 ? 30.587 39.436 33.567 1.00 30.21 330 GLY B N 1
ATOM 5109 C CA . GLY B 1 310 ? 31.025 38.704 32.366 1.00 31.14 330 GLY B CA 1
ATOM 5110 C C . GLY B 1 310 ? 30.101 38.845 31.167 1.00 30.43 330 GLY B C 1
ATOM 5111 O O . GLY B 1 310 ? 30.442 38.425 30.063 1.00 28.90 330 GLY B O 1
ATOM 5112 N N . ILE B 1 311 ? 28.928 39.433 31.381 1.00 28.91 331 ILE B N 1
ATOM 5113 C CA . ILE B 1 311 ? 27.966 39.622 30.296 1.00 28.73 331 ILE B CA 1
ATOM 5114 C C . ILE B 1 311 ? 28.280 40.944 29.606 1.00 29.44 331 ILE B C 1
ATOM 5115 O O . ILE B 1 311 ? 27.920 42.004 30.094 1.00 30.44 331 ILE B O 1
ATOM 5120 N N . ARG B 1 312 ? 28.991 40.882 28.484 1.00 31.78 332 ARG B N 1
ATOM 5121 C CA . ARG B 1 312 ? 29.499 42.104 27.857 1.00 31.58 332 ARG B CA 1
ATOM 5122 C C . ARG B 1 312 ? 29.169 42.195 26.378 1.00 30.00 332 ARG B C 1
ATOM 5123 O O . ARG B 1 312 ? 28.868 43.275 25.896 1.00 27.48 332 ARG B O 1
ATOM 5131 N N . GLU B 1 313 ? 29.232 41.079 25.649 1.00 29.30 333 GLU B N 1
ATOM 5132 C CA . GLU B 1 313 ? 29.181 41.189 24.180 1.00 32.06 333 GLU B CA 1
ATOM 5133 C C . GLU B 1 313 ? 27.849 41.776 23.708 1.00 31.77 333 GLU B C 1
ATOM 5134 O O . GLU B 1 313 ? 27.789 42.561 22.740 1.00 31.60 333 GLU B O 1
ATOM 5140 N N . VAL B 1 314 ? 26.804 41.437 24.459 1.00 30.00 334 VAL B N 1
ATOM 5141 C CA . VAL B 1 314 ? 25.438 41.786 24.132 1.00 27.69 334 VAL B CA 1
ATOM 5142 C C . VAL B 1 314 ? 25.200 43.304 24.161 1.00 26.17 334 VAL B C 1
ATOM 5143 O O . VAL B 1 314 ? 24.247 43.791 23.548 1.00 24.81 334 VAL B O 1
ATOM 5147 N N . PHE B 1 315 ? 26.091 44.037 24.835 1.00 25.71 335 PHE B N 1
ATOM 5148 C CA . PHE B 1 315 ? 26.021 45.495 24.924 1.00 26.05 335 PHE B CA 1
ATOM 5149 C C . PHE B 1 315 ? 26.902 46.191 23.882 1.00 26.83 335 PHE B C 1
ATOM 5150 O O . PHE B 1 315 ? 26.864 47.424 23.734 1.00 27.75 335 PHE B O 1
ATOM 5158 N N . SER B 1 316 ? 27.681 45.401 23.152 1.00 26.52 336 SER B N 1
ATOM 5159 C CA . SER B 1 316 ? 28.725 45.944 22.274 1.00 26.68 336 SER B CA 1
ATOM 5160 C C . SER B 1 316 ? 28.305 45.885 20.814 1.00 27.09 336 SER B C 1
ATOM 5161 O O . SER B 1 316 ? 27.308 45.228 20.476 1.00 27.39 336 SER B O 1
ATOM 5164 N N . THR B 1 317 ? 29.079 46.548 19.950 1.00 28.51 337 THR B N 1
ATOM 5165 C CA . THR B 1 317 ? 28.827 46.528 18.506 1.00 29.34 337 THR B CA 1
ATOM 5166 C C . THR B 1 317 ? 29.078 45.127 17.927 1.00 30.09 337 THR B C 1
ATOM 5167 O O . THR B 1 317 ? 28.813 44.876 16.752 1.00 32.44 337 THR B O 1
ATOM 5171 N N . GLN B 1 318 ? 29.583 44.219 18.754 1.00 29.32 338 GLN B N 1
ATOM 5172 C CA . GLN B 1 318 ? 29.822 42.846 18.322 1.00 31.98 338 GLN B CA 1
ATOM 5173 C C . GLN B 1 318 ? 28.716 41.867 18.736 1.00 31.60 338 GLN B C 1
ATOM 5174 O O . GLN B 1 318 ? 28.867 40.654 18.558 1.00 31.15 338 GLN B O 1
ATOM 5180 N N . ALA B 1 319 ? 27.627 42.396 19.307 1.00 31.26 339 ALA B N 1
ATOM 5181 C CA . ALA B 1 319 ? 26.474 41.592 19.709 1.00 30.10 339 ALA B CA 1
ATOM 5182 C C . ALA B 1 319 ? 25.908 40.872 18.499 1.00 29.78 339 ALA B C 1
ATOM 5183 O O . ALA B 1 319 ? 25.836 41.449 17.407 1.00 28.14 339 ALA B O 1
ATOM 5185 N N . ASP B 1 320 ? 25.520 39.614 18.691 1.00 29.18 340 ASP B N 1
ATOM 5186 C CA . ASP B 1 320 ? 24.796 38.883 17.662 1.00 29.45 340 ASP B CA 1
ATOM 5187 C C . ASP B 1 320 ? 23.378 38.602 18.142 1.00 28.83 340 ASP B C 1
ATOM 5188 O O . ASP B 1 320 ? 23.107 37.574 18.785 1.00 26.60 340 ASP B O 1
ATOM 5193 N N . LEU B 1 321 ? 22.485 39.530 17.811 1.00 26.97 341 LEU B N 1
ATOM 5194 C CA . LEU B 1 321 ? 21.058 39.393 18.094 1.00 26.20 341 LEU B CA 1
ATOM 5195 C C . LEU B 1 321 ? 20.276 39.140 16.804 1.00 25.80 341 LEU B C 1
ATOM 5196 O O . LEU B 1 321 ? 19.095 39.474 16.705 1.00 26.50 341 LEU B O 1
ATOM 5201 N N . SER B 1 322 ? 20.946 38.527 15.828 1.00 25.98 342 SER B N 1
ATOM 5202 C CA . SER B 1 322 ? 20.376 38.276 14.505 1.00 26.90 342 SER B CA 1
ATOM 5203 C C . SER B 1 322 ? 19.140 37.357 14.534 1.00 28.70 342 SER B C 1
ATOM 5204 O O . SER B 1 322 ? 18.337 37.376 13.598 1.00 30.36 342 SER B O 1
ATOM 5207 N N . ALA B 1 323 ? 18.996 36.556 15.595 1.00 27.90 343 ALA B N 1
ATOM 5208 C CA . ALA B 1 323 ? 17.765 35.769 15.809 1.00 28.57 343 ALA B CA 1
ATOM 5209 C C . ALA B 1 323 ? 16.550 36.632 16.238 1.00 30.75 343 ALA B C 1
ATOM 5210 O O . ALA B 1 323 ? 15.412 36.148 16.263 1.00 33.69 343 ALA B O 1
ATOM 5212 N N . ILE B 1 324 ? 16.788 37.899 16.564 1.00 28.27 344 ILE B N 1
ATOM 5213 C CA . ILE B 1 324 ? 15.697 38.841 16.827 1.00 28.46 344 ILE B CA 1
ATOM 5214 C C . ILE B 1 324 ? 15.300 39.635 15.566 1.00 27.26 344 ILE B C 1
ATOM 5215 O O . ILE B 1 324 ? 14.115 39.728 15.252 1.00 26.72 344 ILE B O 1
ATOM 5220 N N . THR B 1 325 ? 16.292 40.172 14.845 1.00 24.31 345 THR B N 1
ATOM 5221 C CA . THR B 1 325 ? 16.055 41.122 13.772 1.00 24.57 345 THR B CA 1
ATOM 5222 C C . THR B 1 325 ? 16.368 40.628 12.360 1.00 26.95 345 THR B C 1
ATOM 5223 O O . THR B 1 325 ? 15.925 41.247 11.393 1.00 25.74 345 THR B O 1
ATOM 5227 N N . GLY B 1 326 ? 17.134 39.535 12.244 1.00 30.14 346 GLY B N 1
ATOM 5228 C CA . GLY B 1 326 ? 17.722 39.117 10.955 1.00 31.53 346 GLY B CA 1
ATOM 5229 C C . GLY B 1 326 ? 18.862 40.021 10.464 1.00 33.21 346 GLY B C 1
ATOM 5230 O O . GLY B 1 326 ? 19.287 39.933 9.304 1.00 34.83 346 GLY B O 1
ATOM 5231 N N . THR B 1 327 ? 19.338 40.908 11.338 1.00 31.07 347 THR B N 1
ATOM 5232 C CA . THR B 1 327 ? 20.473 41.787 11.048 1.00 30.65 347 THR B CA 1
ATOM 5233 C C . THR B 1 327 ? 21.510 41.673 12.179 1.00 31.92 347 THR B C 1
ATOM 5234 O O . THR B 1 327 ? 21.348 40.881 13.111 1.00 31.89 347 THR B O 1
ATOM 5238 N N . LYS B 1 328 ? 22.585 42.450 12.086 1.00 33.07 348 LYS B N 1
ATOM 5239 C CA . LYS B 1 328 ? 23.564 42.545 13.163 1.00 33.72 348 LYS B CA 1
ATOM 5240 C C . LYS B 1 328 ? 23.597 43.968 13.719 1.00 33.81 348 LYS B C 1
ATOM 5241 O O . LYS B 1 328 ? 24.577 44.367 14.360 1.00 35.12 348 LYS B O 1
ATOM 5247 N N . ASP B 1 329 ? 22.551 44.749 13.453 1.00 31.95 349 ASP B N 1
ATOM 5248 C CA . ASP B 1 329 ? 22.529 46.143 13.904 1.00 32.95 349 ASP B CA 1
ATOM 5249 C C . ASP B 1 329 ? 22.110 46.265 15.363 1.00 31.72 349 ASP B C 1
ATOM 5250 O O . ASP B 1 329 ? 22.264 47.326 15.954 1.00 32.98 349 ASP B O 1
ATOM 5255 N N . LEU B 1 330 ? 21.589 45.183 15.938 1.00 30.28 350 LEU B N 1
ATOM 5256 C CA . LEU B 1 330 ? 21.004 45.248 17.278 1.00 30.17 350 LEU B CA 1
ATOM 5257 C C . LEU B 1 330 ? 21.966 44.869 18.415 1.00 28.81 350 LEU B C 1
ATOM 5258 O O . LEU B 1 330 ? 22.708 43.894 18.326 1.00 30.17 350 LEU B O 1
ATOM 5263 N N . ARG B 1 331 ? 21.933 45.673 19.472 1.00 27.90 351 ARG B N 1
ATOM 5264 C CA . ARG B 1 331 ? 22.591 45.381 20.735 1.00 27.72 351 ARG B CA 1
ATOM 5265 C C . ARG B 1 331 ? 21.674 45.925 21.833 1.00 26.49 351 ARG B C 1
ATOM 5266 O O . ARG B 1 331 ? 20.814 46.760 21.554 1.00 27.25 351 ARG B O 1
ATOM 5274 N N . VAL B 1 332 ? 21.822 45.425 23.062 1.00 26.49 352 VAL B N 1
ATOM 5275 C CA . VAL B 1 332 ? 21.042 45.930 24.193 1.00 24.99 352 VAL B CA 1
ATOM 5276 C C . VAL B 1 332 ? 21.615 47.287 24.610 1.00 25.00 352 VAL B C 1
ATOM 5277 O O . VAL B 1 332 ? 22.811 47.410 24.897 1.00 25.91 352 VAL B O 1
ATOM 5281 N N . SER B 1 333 ? 20.771 48.304 24.629 1.00 25.15 353 SER B N 1
ATOM 5282 C CA . SER B 1 333 ? 21.182 49.639 25.065 1.00 24.49 353 SER B CA 1
ATOM 5283 C C . SER B 1 333 ? 21.079 49.742 26.578 1.00 26.42 353 SER B C 1
ATOM 5284 O O . SER B 1 333 ? 22.003 50.243 27.223 1.00 30.06 353 SER B O 1
ATOM 5287 N N . GLN B 1 334 ? 19.964 49.263 27.138 1.00 25.92 354 GLN B N 1
ATOM 5288 C CA . GLN B 1 334 ? 19.746 49.263 28.586 1.00 25.72 354 GLN B CA 1
ATOM 5289 C C . GLN B 1 334 ? 19.003 48.044 29.072 1.00 26.25 354 GLN B C 1
ATOM 5290 O O . GLN B 1 334 ? 18.223 47.424 28.339 1.00 25.96 354 GLN B O 1
ATOM 5296 N N . VAL B 1 335 ? 19.250 47.717 30.335 1.00 24.89 355 VAL B N 1
ATOM 5297 C CA . VAL B 1 335 ? 18.507 46.699 31.031 1.00 24.36 355 VAL B CA 1
ATOM 5298 C C . VAL B 1 335 ? 17.900 47.401 32.215 1.00 24.61 355 VAL B C 1
ATOM 5299 O O . VAL B 1 335 ? 18.616 47.774 33.127 1.00 24.91 355 VAL B O 1
ATOM 5303 N N . VAL B 1 336 ? 16.582 47.602 32.184 1.00 25.69 356 VAL B N 1
ATOM 5304 C CA . VAL B 1 336 ? 15.878 48.279 33.278 1.00 25.86 356 VAL B CA 1
ATOM 5305 C C . VAL B 1 336 ? 15.218 47.248 34.198 1.00 24.57 356 VAL B C 1
ATOM 5306 O O . VAL B 1 336 ? 14.469 46.395 33.735 1.00 23.96 356 VAL B O 1
ATOM 5310 N N . HIS B 1 337 ? 15.493 47.344 35.495 1.00 22.43 357 HIS B N 1
ATOM 5311 C CA . HIS B 1 337 ? 14.905 46.448 36.482 1.00 22.78 357 HIS B CA 1
ATOM 5312 C C . HIS B 1 337 ? 14.259 47.250 37.602 1.00 22.94 357 HIS B C 1
ATOM 5313 O O . HIS B 1 337 ? 14.896 48.115 38.201 1.00 24.22 357 HIS B O 1
ATOM 5320 N N . LYS B 1 338 ? 12.993 46.958 37.876 1.00 24.47 358 LYS B N 1
ATOM 5321 C CA . LYS B 1 338 ? 12.294 47.533 39.025 1.00 28.68 358 LYS B CA 1
ATOM 5322 C C . LYS B 1 338 ? 11.693 46.435 39.903 1.00 28.59 358 LYS B C 1
ATOM 5323 O O . LYS B 1 338 ? 10.896 45.627 39.440 1.00 27.56 358 LYS B O 1
ATOM 5329 N N . ALA B 1 339 ? 12.106 46.419 41.166 1.00 28.74 359 ALA B N 1
ATOM 5330 C CA . ALA B 1 339 ? 11.552 45.545 42.182 1.00 29.97 359 ALA B CA 1
ATOM 5331 C C . ALA B 1 339 ? 10.783 46.403 43.188 1.00 30.74 359 ALA B C 1
ATOM 5332 O O . ALA B 1 339 ? 11.245 47.484 43.582 1.00 31.51 359 ALA B O 1
ATOM 5334 N N . VAL B 1 340 ? 9.583 45.961 43.554 1.00 28.37 360 VAL B N 1
ATOM 5335 C CA . VAL B 1 340 ? 8.832 46.635 44.615 1.00 28.19 360 VAL B CA 1
ATOM 5336 C C . VAL B 1 340 ? 8.685 45.652 45.777 1.00 27.57 360 VAL B C 1
ATOM 5337 O O . VAL B 1 340 ? 8.127 44.572 45.614 1.00 28.50 360 VAL B O 1
ATOM 5341 N N . LEU B 1 341 ? 9.210 46.034 46.937 1.00 27.16 361 LEU B N 1
ATOM 5342 C CA . LEU B 1 341 ? 9.123 45.210 48.139 1.00 26.83 361 LEU B CA 1
ATOM 5343 C C . LEU B 1 341 ? 8.388 45.973 49.243 1.00 26.22 361 LEU B C 1
ATOM 5344 O O . LEU B 1 341 ? 8.847 47.033 49.697 1.00 24.68 361 LEU B O 1
ATOM 5349 N N . ASP B 1 342 ? 7.255 45.408 49.662 1.00 25.74 362 ASP B N 1
ATOM 5350 C CA . ASP B 1 342 ? 6.443 45.943 50.743 1.00 25.74 362 ASP B CA 1
ATOM 5351 C C . ASP B 1 342 ? 6.478 45.026 51.968 1.00 25.56 362 ASP B C 1
ATOM 5352 O O . ASP B 1 342 ? 6.338 43.795 51.861 1.00 19.15 362 ASP B O 1
ATOM 5357 N N . VAL B 1 343 ? 6.644 45.640 53.137 1.00 24.46 363 VAL B N 1
ATOM 5358 C CA . VAL B 1 343 ? 6.520 44.922 54.392 1.00 23.07 363 VAL B CA 1
ATOM 5359 C C . VAL B 1 343 ? 5.589 45.758 55.251 1.00 21.63 363 VAL B C 1
ATOM 5360 O O . VAL B 1 343 ? 5.867 46.914 55.508 1.00 22.46 363 VAL B O 1
ATOM 5364 N N . ALA B 1 344 ? 4.475 45.174 55.676 1.00 19.84 364 ALA B N 1
ATOM 5365 C CA . ALA B 1 344 ? 3.495 45.886 56.489 1.00 19.10 364 ALA B CA 1
ATOM 5366 C C . ALA B 1 344 ? 2.792 44.908 57.455 1.00 20.81 364 ALA B C 1
ATOM 5367 O O . ALA B 1 344 ? 3.242 43.773 57.615 1.00 20.01 364 ALA B O 1
ATOM 5369 N N . GLU B 1 345 ? 1.716 45.337 58.116 1.00 20.49 365 GLU B N 1
ATOM 5370 C CA . GLU B 1 345 ? 1.164 44.546 59.232 1.00 21.90 365 GLU B CA 1
ATOM 5371 C C . GLU B 1 345 ? 0.571 43.207 58.832 1.00 24.73 365 GLU B C 1
ATOM 5372 O O . GLU B 1 345 ? 0.789 42.208 59.513 1.00 26.75 365 GLU B O 1
ATOM 5378 N N . THR B 1 346 ? -0.157 43.187 57.720 1.00 26.29 366 THR B N 1
ATOM 5379 C CA . THR B 1 346 ? -0.832 41.983 57.239 1.00 29.24 366 THR B CA 1
ATOM 5380 C C . THR B 1 346 ? 0.076 41.094 56.368 1.00 28.65 366 THR B C 1
ATOM 5381 O O . THR B 1 346 ? -0.222 39.918 56.170 1.00 27.24 366 THR B O 1
ATOM 5385 N N . GLY B 1 347 ? 1.185 41.662 55.875 1.00 29.56 367 GLY B N 1
ATOM 5386 C CA . GLY B 1 347 ? 2.202 40.937 55.079 1.00 26.96 367 GLY B CA 1
ATOM 5387 C C . GLY B 1 347 ? 2.911 41.869 54.119 1.00 25.80 367 GLY B C 1
ATOM 5388 O O . GLY B 1 347 ? 3.939 42.467 54.443 1.00 23.84 367 GLY B O 1
ATOM 5389 N N . THR B 1 348 ? 2.362 41.991 52.920 1.00 25.51 368 THR B N 1
ATOM 5390 C CA . THR B 1 348 ? 2.805 43.021 51.988 1.00 26.59 368 THR B CA 1
ATOM 5391 C C . THR B 1 348 ? 1.881 44.238 52.114 1.00 28.96 368 THR B C 1
ATOM 5392 O O . THR B 1 348 ? 2.296 45.367 51.840 1.00 31.98 368 THR B O 1
ATOM 5396 N N . GLU B 1 349 ? 0.642 44.013 52.561 1.00 28.71 369 GLU B N 1
ATOM 5397 C CA . GLU B 1 349 ? -0.362 45.083 52.655 1.00 30.71 369 GLU B CA 1
ATOM 5398 C C . GLU B 1 349 ? -0.496 45.632 54.071 1.00 29.94 369 GLU B C 1
ATOM 5399 O O . GLU B 1 349 ? -0.394 44.893 55.066 1.00 29.96 369 GLU B O 1
ATOM 5405 N N . ALA B 1 350 ? -0.722 46.938 54.151 1.00 28.98 370 ALA B N 1
ATOM 5406 C CA . ALA B 1 350 ? -0.836 47.618 55.424 1.00 30.21 370 ALA B CA 1
ATOM 5407 C C . ALA B 1 350 ? -2.204 47.318 56.031 1.00 32.24 370 ALA B C 1
ATOM 5408 O O . ALA B 1 350 ? -3.151 46.948 55.324 1.00 29.24 370 ALA B O 1
ATOM 5410 N N . ALA B 1 351 ? -2.284 47.457 57.349 1.00 32.92 371 ALA B N 1
ATOM 5411 C CA . ALA B 1 351 ? -3.541 47.324 58.057 1.00 33.38 371 ALA B CA 1
ATOM 5412 C C . ALA B 1 351 ? -3.848 48.652 58.741 1.00 33.96 371 ALA B C 1
ATOM 5413 O O . ALA B 1 351 ? -2.944 49.453 58.996 1.00 33.86 371 ALA B O 1
ATOM 5415 N N . ALA B 1 352 ? -5.128 48.885 59.008 1.00 33.67 372 ALA B N 1
ATOM 5416 C CA . ALA B 1 352 ? -5.564 50.051 59.758 1.00 34.65 372 ALA B CA 1
ATOM 5417 C C . ALA B 1 352 ? -6.651 49.651 60.750 1.00 33.49 372 ALA B C 1
ATOM 5418 O O . ALA B 1 352 ? -7.429 48.727 60.498 1.00 34.06 372 ALA B O 1
ATOM 5420 N N . ALA B 1 353 ? -6.672 50.342 61.884 1.00 33.24 373 ALA B N 1
ATOM 5421 C CA . ALA B 1 353 ? -7.657 50.114 62.936 1.00 34.03 373 ALA B CA 1
ATOM 5422 C C . ALA B 1 353 ? -7.866 51.433 63.668 1.00 35.22 373 ALA B C 1
ATOM 5423 O O . ALA B 1 353 ? -7.066 52.353 63.520 1.00 33.47 373 ALA B O 1
ATOM 5425 N N . THR B 1 354 ? -8.932 51.533 64.456 1.00 37.07 374 THR B N 1
ATOM 5426 C CA . THR B 1 354 ? -9.170 52.749 65.236 1.00 39.92 374 THR B CA 1
ATOM 5427 C C . THR B 1 354 ? -9.089 52.489 66.740 1.00 41.46 374 THR B C 1
ATOM 5428 O O . THR B 1 354 ? -9.151 51.338 67.184 1.00 41.79 374 THR B O 1
ATOM 5432 N N . GLY B 1 355 ? -8.921 53.558 67.514 1.00 43.35 375 GLY B N 1
ATOM 5433 C CA . GLY B 1 355 ? -8.847 53.455 68.964 1.00 45.31 375 GLY B CA 1
ATOM 5434 C C . GLY B 1 355 ? -7.462 53.094 69.436 1.00 47.70 375 GLY B C 1
ATOM 5435 O O . GLY B 1 355 ? -6.537 52.995 68.634 1.00 47.35 375 GLY B O 1
ATOM 5436 N N . VAL B 1 356 ? -7.330 52.893 70.743 1.00 50.69 376 VAL B N 1
ATOM 5437 C CA . VAL B 1 356 ? -6.036 52.758 71.404 1.00 54.50 376 VAL B CA 1
ATOM 5438 C C . VAL B 1 356 ? -5.986 51.431 72.149 1.00 56.57 376 VAL B C 1
ATOM 5439 O O . VAL B 1 356 ? -6.963 51.043 72.786 1.00 57.48 376 VAL B O 1
ATOM 5443 N N . LYS B 1 357 ? -4.847 50.744 72.056 1.00 58.48 377 LYS B N 1
ATOM 5444 C CA . LYS B 1 357 ? -4.656 49.427 72.671 1.00 60.00 377 LYS B CA 1
ATOM 5445 C C . LYS B 1 357 ? -3.538 49.455 73.723 1.00 61.76 377 LYS B C 1
ATOM 5446 O O . LYS B 1 357 ? -2.443 49.950 73.453 1.00 61.64 377 LYS B O 1
ATOM 5452 N N . PHE B 1 358 ? -3.827 48.920 74.912 1.00 64.15 378 PHE B N 1
ATOM 5453 C CA . PHE B 1 358 ? -2.872 48.887 76.037 1.00 65.78 378 PHE B CA 1
ATOM 5454 C C . PHE B 1 358 ? -1.999 47.623 76.041 1.00 66.10 378 PHE B C 1
ATOM 5455 O O . PHE B 1 358 ? -2.482 46.511 76.287 1.00 66.23 378 PHE B O 1
ATOM 5457 N N . LYS B 1 364 ? 8.588 39.363 82.647 1.00 43.59 384 LYS B N 1
ATOM 5458 C CA . LYS B 1 364 ? 9.507 38.472 81.934 1.00 44.30 384 LYS B CA 1
ATOM 5459 C C . LYS B 1 364 ? 10.954 38.678 82.344 1.00 42.08 384 LYS B C 1
ATOM 5460 O O . LYS B 1 364 ? 11.461 39.800 82.322 1.00 41.39 384 LYS B O 1
ATOM 5466 N N . LEU B 1 365 ? 11.599 37.584 82.736 1.00 41.54 385 LEU B N 1
ATOM 5467 C CA . LEU B 1 365 ? 13.013 37.593 83.093 1.00 40.76 385 LEU B CA 1
ATOM 5468 C C . LEU B 1 365 ? 13.789 37.235 81.843 1.00 39.09 385 LEU B C 1
ATOM 5469 O O . LEU B 1 365 ? 13.476 36.234 81.188 1.00 39.83 385 LEU B O 1
ATOM 5471 N N . TYR B 1 366 ? 14.781 38.062 81.511 1.00 37.20 386 TYR B N 1
ATOM 5472 C CA . TYR B 1 366 ? 15.675 37.829 80.355 1.00 34.90 386 TYR B CA 1
ATOM 5473 C C . TYR B 1 366 ? 14.932 37.482 79.052 1.00 31.48 386 TYR B C 1
ATOM 5474 O O . TYR B 1 366 ? 15.184 36.437 78.460 1.00 29.46 386 TYR B O 1
ATOM 5483 N N . PRO B 1 367 ? 14.008 38.360 78.610 1.00 28.36 387 PRO B N 1
ATOM 5484 C CA . PRO B 1 367 ? 13.258 38.051 77.402 1.00 28.46 387 PRO B CA 1
ATOM 5485 C C . PRO B 1 367 ? 14.138 38.142 76.159 1.00 27.05 387 PRO B C 1
ATOM 5486 O O . PRO B 1 367 ? 15.067 38.937 76.136 1.00 30.45 387 PRO B O 1
ATOM 5490 N N . LEU B 1 368 ? 13.851 37.324 75.156 1.00 26.39 388 LEU B N 1
ATOM 5491 C CA . LEU B 1 368 ? 14.486 37.439 73.849 1.00 26.37 388 LEU B CA 1
ATOM 5492 C C . LEU B 1 368 ? 13.814 38.554 73.035 1.00 26.00 388 LEU B C 1
ATOM 5493 O O . LEU B 1 368 ? 12.671 38.423 72.622 1.00 26.51 388 LEU B O 1
ATOM 5498 N N . THR B 1 369 ? 14.518 39.663 72.824 1.00 26.04 389 THR B N 1
ATOM 5499 C CA . THR B 1 369 ? 13.980 40.749 72.010 1.00 26.12 389 THR B CA 1
ATOM 5500 C C . THR B 1 369 ? 14.777 40.939 70.712 1.00 27.92 389 THR B C 1
ATOM 5501 O O . THR B 1 369 ? 16.018 40.972 70.726 1.00 29.34 389 THR B O 1
ATOM 5505 N N . VAL B 1 370 ? 14.072 41.061 69.585 1.00 26.67 390 VAL B N 1
ATOM 5506 C CA . VAL B 1 370 ? 14.741 41.377 68.322 1.00 25.35 390 VAL B CA 1
ATOM 5507 C C . VAL B 1 370 ? 14.183 42.672 67.749 1.00 26.03 390 VAL B C 1
ATOM 5508 O O . VAL B 1 370 ? 13.008 42.736 67.388 1.00 25.98 390 VAL B O 1
ATOM 5512 N N . TYR B 1 371 ? 15.018 43.710 67.688 1.00 24.82 391 TYR B N 1
ATOM 5513 C CA . TYR B 1 371 ? 14.596 44.986 67.151 1.00 23.10 391 TYR B CA 1
ATOM 5514 C C . TYR B 1 371 ? 15.325 45.298 65.851 1.00 22.31 391 TYR B C 1
ATOM 5515 O O . TYR B 1 371 ? 16.516 45.571 65.866 1.00 21.29 391 TYR B O 1
ATOM 5524 N N . PHE B 1 372 ? 14.607 45.287 64.731 1.00 22.69 392 PHE B N 1
ATOM 5525 C CA . PHE B 1 372 ? 15.205 45.648 63.444 1.00 21.24 392 PHE B CA 1
ATOM 5526 C C . PHE B 1 372 ? 15.201 47.175 63.304 1.00 21.84 392 PHE B C 1
ATOM 5527 O O . PHE B 1 372 ? 14.508 47.720 62.454 1.00 22.80 392 PHE B O 1
ATOM 5535 N N . ASN B 1 373 ? 15.971 47.855 64.147 1.00 21.71 393 ASN B N 1
ATOM 5536 C CA . ASN B 1 373 ? 16.066 49.327 64.116 1.00 21.95 393 ASN B CA 1
ATOM 5537 C C . ASN B 1 373 ? 17.451 49.820 63.668 1.00 22.32 393 ASN B C 1
ATOM 5538 O O . ASN B 1 373 ? 17.902 50.908 64.036 1.00 22.85 393 ASN B O 1
ATOM 5543 N N . ARG B 1 374 ? 18.123 48.975 62.887 1.00 25.00 394 ARG B N 1
ATOM 5544 C CA . ARG B 1 374 ? 19.420 49.271 62.275 1.00 23.60 394 ARG B CA 1
ATOM 5545 C C . ARG B 1 374 ? 19.508 48.445 60.990 1.00 22.26 394 ARG B C 1
ATOM 5546 O O . ARG B 1 374 ? 18.722 47.507 60.829 1.00 25.58 394 ARG B O 1
ATOM 5554 N N . PRO B 1 375 ? 20.437 48.787 60.068 1.00 20.16 395 PRO B N 1
ATOM 5555 C CA . PRO B 1 375 ? 20.407 48.107 58.764 1.00 18.03 395 PRO B CA 1
ATOM 5556 C C . PRO B 1 375 ? 20.336 46.568 58.866 1.00 20.57 395 PRO B C 1
ATOM 5557 O O . PRO B 1 375 ? 20.957 45.968 59.750 1.00 18.62 395 PRO B O 1
ATOM 5561 N N . PHE B 1 376 ? 19.560 45.959 57.970 1.00 18.29 396 PHE B N 1
ATOM 5562 C CA . PHE B 1 376 ? 19.328 44.515 57.950 1.00 19.55 396 PHE B CA 1
ATOM 5563 C C . PHE B 1 376 ? 19.068 44.024 56.531 1.00 18.07 396 PHE B C 1
ATOM 5564 O O . PHE B 1 376 ? 18.863 44.800 55.644 1.00 18.63 396 PHE B O 1
ATOM 5572 N N . LEU B 1 377 ? 19.112 42.714 56.331 1.00 21.29 397 LEU B N 1
ATOM 5573 C CA . LEU B 1 377 ? 18.886 42.143 55.025 1.00 21.33 397 LEU B CA 1
ATOM 5574 C C . LEU B 1 377 ? 17.561 41.416 55.063 1.00 23.98 397 LEU B C 1
ATOM 5575 O O . LEU B 1 377 ? 17.145 40.969 56.143 1.00 22.77 397 LEU B O 1
ATOM 5580 N N . ILE B 1 378 ? 16.891 41.327 53.904 1.00 23.13 398 ILE B N 1
ATOM 5581 C CA . ILE B 1 378 ? 15.717 40.465 53.735 1.00 25.81 398 ILE B CA 1
ATOM 5582 C C . ILE B 1 378 ? 15.883 39.653 52.470 1.00 27.10 398 ILE B C 1
ATOM 5583 O O . ILE B 1 378 ? 16.274 40.166 51.415 1.00 28.45 398 ILE B O 1
ATOM 5588 N N . MET B 1 379 ? 15.557 38.383 52.569 1.00 27.83 399 MET B N 1
ATOM 5589 C CA . MET B 1 379 ? 15.488 37.545 51.405 1.00 27.98 399 MET B CA 1
ATOM 5590 C C . MET B 1 379 ? 14.157 36.836 51.431 1.00 26.49 399 MET B C 1
ATOM 5591 O O . MET B 1 379 ? 13.778 36.240 52.449 1.00 28.65 399 MET B O 1
ATOM 5596 N N . ILE B 1 380 ? 13.433 36.915 50.322 1.00 24.79 400 ILE B N 1
ATOM 5597 C CA . ILE B 1 380 ? 12.132 36.247 50.192 1.00 23.17 400 ILE B CA 1
ATOM 5598 C C . ILE B 1 380 ? 12.353 35.015 49.356 1.00 24.75 400 ILE B C 1
ATOM 5599 O O . ILE B 1 380 ? 12.945 35.109 48.290 1.00 24.88 400 ILE B O 1
ATOM 5604 N N . PHE B 1 381 ? 11.874 33.871 49.842 1.00 23.17 401 PHE B N 1
ATOM 5605 C CA . PHE B 1 381 ? 12.055 32.597 49.169 1.00 26.89 401 PHE B CA 1
ATOM 5606 C C . PHE B 1 381 ? 10.727 31.935 48.869 1.00 28.74 401 PHE B C 1
ATOM 5607 O O . PHE B 1 381 ? 9.809 31.972 49.686 1.00 28.23 401 PHE B O 1
ATOM 5615 N N . ASP B 1 382 ? 10.644 31.351 47.679 1.00 30.92 402 ASP B N 1
ATOM 5616 C CA . ASP B 1 382 ? 9.654 30.330 47.364 1.00 34.92 402 ASP B CA 1
ATOM 5617 C C . ASP B 1 382 ? 10.044 29.099 48.153 1.00 35.64 402 ASP B C 1
ATOM 5618 O O . ASP B 1 382 ? 11.146 28.591 47.981 1.00 36.86 402 ASP B O 1
ATOM 5623 N N . THR B 1 383 ? 9.168 28.613 49.025 1.00 37.73 403 THR B N 1
ATOM 5624 C CA . THR B 1 383 ? 9.579 27.511 49.901 1.00 40.51 403 THR B CA 1
ATOM 5625 C C . THR B 1 383 ? 9.571 26.153 49.213 1.00 42.09 403 THR B C 1
ATOM 5626 O O . THR B 1 383 ? 10.190 25.211 49.708 1.00 44.65 403 THR B O 1
ATOM 5630 N N . GLU B 1 384 ? 8.902 26.046 48.067 1.00 43.37 404 GLU B N 1
ATOM 5631 C CA . GLU B 1 384 ? 8.926 24.790 47.299 1.00 43.35 404 GLU B CA 1
ATOM 5632 C C . GLU B 1 384 ? 10.295 24.527 46.641 1.00 42.28 404 GLU B C 1
ATOM 5633 O O . GLU B 1 384 ? 10.866 23.434 46.783 1.00 42.33 404 GLU B O 1
ATOM 5635 N N . THR B 1 385 ? 10.821 25.538 45.950 1.00 40.24 405 THR B N 1
ATOM 5636 C CA . THR B 1 385 ? 12.066 25.416 45.184 1.00 39.38 405 THR B CA 1
ATOM 5637 C C . THR B 1 385 ? 13.254 26.126 45.823 1.00 38.88 405 THR B C 1
ATOM 5638 O O . THR B 1 385 ? 14.406 25.802 45.509 1.00 40.63 405 THR B O 1
ATOM 5642 N N . GLU B 1 386 ? 12.975 27.091 46.704 1.00 36.78 406 GLU B N 1
ATOM 5643 C CA . GLU B 1 386 ? 14.007 27.897 47.399 1.00 36.07 406 GLU B CA 1
ATOM 5644 C C . GLU B 1 386 ? 14.673 28.952 46.506 1.00 33.51 406 GLU B C 1
ATOM 5645 O O . GLU B 1 386 ? 15.721 29.501 46.841 1.00 33.18 406 GLU B O 1
ATOM 5651 N N . ILE B 1 387 ? 14.048 29.228 45.371 1.00 31.55 407 ILE B N 1
ATOM 5652 C CA . ILE B 1 387 ? 14.412 30.366 44.556 1.00 30.07 407 ILE B CA 1
ATOM 5653 C C . ILE B 1 387 ? 13.966 31.634 45.289 1.00 28.88 407 ILE B C 1
ATOM 5654 O O . ILE B 1 387 ? 12.988 31.621 46.046 1.00 26.33 407 ILE B O 1
ATOM 5659 N N . ALA B 1 388 ? 14.711 32.712 45.081 1.00 27.42 408 ALA B N 1
ATOM 5660 C CA . ALA B 1 388 ? 14.466 33.972 45.764 1.00 26.63 408 ALA B CA 1
ATOM 5661 C C . ALA B 1 388 ? 13.912 35.035 44.825 1.00 27.38 408 ALA B C 1
ATOM 5662 O O . ALA B 1 388 ? 14.639 35.550 43.963 1.00 28.16 408 ALA B O 1
ATOM 5664 N N . PRO B 1 389 ? 12.624 35.377 44.983 1.00 25.40 409 PRO B N 1
ATOM 5665 C CA . PRO B 1 389 ? 12.077 36.530 44.252 1.00 24.78 409 PRO B CA 1
ATOM 5666 C C . PRO B 1 389 ? 12.709 37.880 44.617 1.00 23.15 409 PRO B C 1
ATOM 5667 O O . PRO B 1 389 ? 12.669 38.817 43.793 1.00 20.27 409 PRO B O 1
ATOM 5671 N N . PHE B 1 390 ? 13.232 37.997 45.845 1.00 19.78 410 PHE B N 1
ATOM 5672 C CA . PHE B 1 390 ? 13.777 39.272 46.353 1.00 21.56 410 PHE B CA 1
ATOM 5673 C C . PHE B 1 390 ? 14.991 39.075 47.243 1.00 21.00 410 PHE B C 1
ATOM 5674 O O . PHE B 1 390 ? 14.972 38.259 48.152 1.00 22.28 410 PHE B O 1
ATOM 5682 N N . ILE B 1 391 ? 16.027 39.851 46.982 1.00 22.48 411 ILE B N 1
ATOM 5683 C CA . ILE B 1 391 ? 17.138 40.030 47.901 1.00 21.60 411 ILE B CA 1
ATOM 5684 C C . ILE B 1 391 ? 17.132 41.522 48.173 1.00 21.93 411 ILE B C 1
ATOM 5685 O O . ILE B 1 391 ? 17.013 42.303 47.243 1.00 21.18 411 ILE B O 1
ATOM 5690 N N . ALA B 1 392 ? 17.283 41.913 49.437 1.00 21.23 412 ALA B N 1
ATOM 5691 C CA . ALA B 1 392 ? 17.318 43.316 49.793 1.00 20.87 412 ALA B CA 1
ATOM 5692 C C . ALA B 1 392 ? 18.258 43.599 50.957 1.00 20.58 412 ALA B C 1
ATOM 5693 O O . ALA B 1 392 ? 18.449 42.759 51.830 1.00 22.55 412 ALA B O 1
ATOM 5695 N N . LYS B 1 393 ? 18.853 44.783 50.949 1.00 20.77 413 LYS B N 1
ATOM 5696 C CA . LYS B 1 393 ? 19.426 45.370 52.145 1.00 20.66 413 LYS B CA 1
ATOM 5697 C C . LYS B 1 393 ? 18.580 46.581 52.457 1.00 20.04 413 LYS B C 1
ATOM 5698 O O . LYS B 1 393 ? 18.314 47.373 51.569 1.00 20.40 413 LYS B O 1
ATOM 5704 N N . ILE B 1 394 ? 18.141 46.709 53.710 1.00 21.84 414 ILE B N 1
ATOM 5705 C CA . ILE B 1 394 ? 17.389 47.902 54.148 1.00 25.39 414 ILE B CA 1
ATOM 5706 C C . ILE B 1 394 ? 18.293 48.751 55.039 1.00 25.85 414 ILE B C 1
ATOM 5707 O O . ILE B 1 394 ? 18.412 48.502 56.245 1.00 27.93 414 ILE B O 1
ATOM 5712 N N . ALA B 1 395 ? 18.933 49.736 54.435 1.00 25.13 415 ALA B N 1
ATOM 5713 C CA . ALA B 1 395 ? 19.819 50.649 55.134 1.00 24.83 415 ALA B CA 1
ATOM 5714 C C . ALA B 1 395 ? 19.033 51.799 55.765 1.00 27.18 415 ALA B C 1
ATOM 5715 O O . ALA B 1 395 ? 19.461 52.381 56.768 1.00 29.34 415 ALA B O 1
ATOM 5717 N N . ASN B 1 396 ? 17.874 52.107 55.187 1.00 29.06 416 ASN B N 1
ATOM 5718 C CA . ASN B 1 396 ? 16.978 53.154 55.686 1.00 30.84 416 ASN B CA 1
ATOM 5719 C C . ASN B 1 396 ? 15.553 52.920 55.160 1.00 30.31 416 ASN B C 1
ATOM 5720 O O . ASN B 1 396 ? 15.297 53.094 53.968 1.00 30.48 416 ASN B O 1
ATOM 5725 N N . PRO B 1 397 ? 14.626 52.488 56.036 1.00 30.38 417 PRO B N 1
ATOM 5726 C CA . PRO B 1 397 ? 13.271 52.200 55.567 1.00 31.07 417 PRO B CA 1
ATOM 5727 C C . PRO B 1 397 ? 12.361 53.433 55.418 1.00 34.16 417 PRO B C 1
ATOM 5728 O O . PRO B 1 397 ? 11.193 53.287 55.037 1.00 34.81 417 PRO B O 1
ATOM 5732 N N . LYS B 1 398 ? 12.888 54.620 55.715 1.00 37.50 418 LYS B N 1
ATOM 5733 C CA . LYS B 1 398 ? 12.094 55.850 55.722 1.00 41.67 418 LYS B CA 1
ATOM 5734 C C . LYS B 1 398 ? 11.319 56.075 54.421 1.00 44.07 418 LYS B C 1
ATOM 5735 O O . LYS B 1 398 ? 11.886 55.978 53.329 1.00 46.71 418 LYS B O 1
#

Sequence (740 aa):
LASINTDFAFSLYKELVLKNPDTNIVFSPLSISAALALVSLGAKGNTLEEILEGLKFNLTETSEADIHQGFGHLLQRLNQPKDQVQISTGSALFIEKRQQILTEFQEKAKTLYQAEAFTADFQQPRQAKKLINDYVRKQTQGMIKELVSDLDKRTLMVLVNYIYFKAKWKVPFDPLDTFKSEFYCGKRRPVIVPMMSMEDLTTPYFRDEELSCTVVELKYTGNASALFILPDQGRMQQVEASLQPETLRKWKNSLKPRMIDELHLPKFSISTDYSLEEDVLSKLGIREVFSTQADLSAITGTKDLRVSQVVHKAVLDVAETGTEAAAATGVKFVPMSAKLYPLTVYFNRPFLIMIFDTETEIAPFIAKIANPKLDSLTLASINTDFAFSLYKELVLKNPDTNIVFSPLSISAALALVSLGAKGNTLEEILEGLKFNLTETSEADIHQGFGHLLQRLDQVQISTGSALFIEKRQQILTEFQEKAKTLYQAEAFTADFQQPRQAKKLINDYVRKQTQGMIKELVSDLDKRTLMVLVNYIYFKAKWKVPFDPLDTFKSEFYCGKRRPVIVPMMSMEDLTTPYFRDEELSCTVVELKYTGNASALFILPDQGRMQQVEASLQPETLRKWKNSLKPRMIDELHLPKFSISTDYSLEEDVLSKLGIREVFSTQADLSAITGTKDLRVSQVVHKAVLDVAETGTEAAAATGVKFKLYPLTVYFNRPFLIMIFDTETEIAPFIAKIANPK

B-factor: mean 35.17, std 11.04, range [9.75, 84.29]

Solvent-accessible surface area: 32536 Å² total; per-residue (Å²): 85,26,70,52,4,10,49,0,0,4,25,0,2,54,34,5,26,134,98,57,84,117,68,30,0,0,0,0,0,2,0,2,1,3,1,5,0,1,1,0,16,0,5,99,53,75,0,30,77,38,1,1,82,6,2,62,14,84,54,137,86,42,65,68,75,49,3,7,57,23,2,9,73,9,15,58,82,13,50,118,98,80,95,58,17,62,6,9,15,18,17,0,1,0,0,22,59,211,19,147,30,71,98,102,4,59,115,90,1,46,102,49,11,117,0,85,5,58,75,1,43,4,126,88,57,76,94,0,40,75,74,0,10,91,39,0,127,115,75,3,158,46,115,6,59,140,6,6,52,103,12,65,42,192,6,38,0,0,0,1,2,17,0,33,10,57,2,112,7,130,70,75,5,55,31,61,41,35,83,98,24,57,1,126,21,81,112,90,43,106,20,79,1,58,0,0,14,18,106,94,6,86,9,13,17,41,70,2,132,150,40,26,0,14,0,0,22,12,84,6,73,13,72,4,2,0,0,1,0,8,2,41,148,65,103,32,149,108,0,16,69,23,4,82,37,100,17,7,81,64,0,47,115,22,29,123,105,121,92,0,16,52,1,20,1,0,58,12,78,20,57,17,88,26,65,1,39,89,6,0,29,125,23,27,0,131,32,3,39,36,114,131,3,20,0,16,24,0,10,52,58,134,86,0,64,5,37,38,3,12,0,28,0,23,0,39,2,6,2,45,0,12,104,63,22,50,59,85,60,149,100,169,62,84,134,86,111,107,83,203,63,44,57,8,74,1,29,59,37,0,5,1,3,0,1,5,73,118,51,75,1,2,1,0,4,0,9,0,8,34,5,167,64,83,55,104,64,2,3,72,27,3,14,58,0,0,10,24,0,6,133,28,3,27,129,85,52,89,130,57,34,0,0,0,0,0,0,0,2,2,5,1,4,0,1,1,0,10,0,5,99,55,71,0,28,78,36,0,2,88,4,1,66,10,70,59,133,145,13,56,59,65,63,0,9,111,10,1,6,66,9,19,134,106,61,124,87,18,55,16,33,38,18,15,0,1,0,0,19,91,185,17,134,29,74,92,113,4,85,103,83,2,148,106,26,12,108,2,77,16,66,70,1,29,3,106,98,25,70,96,0,55,136,65,0,11,73,33,0,132,79,87,3,95,28,114,3,54,115,9,8,82,92,14,71,117,195,8,36,0,0,0,2,2,16,0,36,6,45,5,127,7,135,59,74,6,50,33,61,37,34,83,172,28,61,1,118,28,82,67,120,67,98,19,72,2,60,1,0,18,19,115,79,5,88,8,19,15,40,68,1,130,105,19,18,0,16,0,0,22,6,82,7,74,15,72,3,4,0,4,0,0,7,2,42,127,71,33,29,150,52,0,30,83,24,18,73,57,72,10,10,106,75,0,40,109,23,31,124,110,117,99,0,18,52,2,35,0,0,53,13,81,17,52,17,94,25,64,1,78,48,2,0,29,100,22,25,0,97,30,4,28,43,109,131,4,23,0,16,28,0,3,52,50,130,76,1,63,5,30,44,3,10,0,24,0,18,0,27,1,6,1,42,0,5,98,65,28,101,55,134,59,155,103,147,162,92,219,56,42,52,6,75,1,29,57,36,0,2,0,2,1,2,6,68,62,11,59,1,1,0,0,3,0,9,0,12,51,6,173

CATH classification: 3.30.497.10 (+1 more: 2.30.39.10)

Secondary structure (DSSP, 8-state):
-HHHHHHHHHHHHHHHHHHSTTS-EEE-HHHHHHHHHHHHTT--HHHHHHHHHHTT--TTTS-HHHHHHHHHHHHHHHSS-BTTBEEEEEEEEEEETTSPPPHHHHHHHHHHHS-EEEEE-TTSHHHHHHHHHHHHHHHTTTSSS-------TT--EEEEEEEEEE-BBSSPPPGGG-EEEEE----SS-EEEEEEEEEEEEEEEEEETTTTEEEEEEEBSSSEEEEEEEEPTT-HHHHHHT-SHHHHHHHHHH-EEEEEEEEEEE-EEEEEEEE-HHHHHHTT--GGGSTT---HHHHSSS-----EEEEEEEEEE-SSBSSPPP--S----PPP--SS--EEE--S-EEEEEEETTT---SEEEEES---/--HHHHHHHHHHHHHHHHHHHHHHSTTS-EEE-HHHHHHHHHHHHTT--HHHHHHHHHHTT--TTTS-HHHHHHHHHHHHHH----EEEEEEEEEEETTS---HHHHHHHHHHH--EEEEE-TTSHHHHHHHHHHHHHHHTTTS------PPPTT--EEEEEEEEEE-BBSSPPPGGG-EEEEE----SS-EEEEEEEEEEEEEEEEEETTTTEEEEEEEBSSSEEEEEEEEPTT-HHHHHHT-SHHHHHHHHHH-EEEEEEEEEEE-EEEEEEEE-TTHHHHTT--GGGSTT---HHHHSSS-----EEEEEEEEEE-SSBSS-----S-----S--EEE--S-EEEEEEETTT---SEEEEES---

Organism: Mus musculus (NCBI:txid10090)

GO terms:
  GO:0005576 extracellular region (C, IDA)
  GO:0043434 response to peptide hormone (P, IDA)
  GO:0009617 response to bacterium (P, IEP)
  GO:0034097 response to cytokine (P, IDA)
  GO:0005576 extracellular region (C, HDA)

Nearest PDB structures (foldseek):
  1yxa-assembly1_A  TM=1.003E+00  e=7.120E-85  Mus musculus
  1yxa-assembly2_B  TM=9.990E-01  e=1.581E-77  Mus musculus
  6hge-assembly2_B  TM=9.696E-01  e=1.059E-59  Homo sapiens
  6hge-assembly1_A  TM=9.749E-01  e=9.395E-59  Homo sapiens
  9d7k-assembly1_S  TM=9.742E-01  e=8.367E-55  Homo sapiens

InterPro domains:
  IPR000215 Serpin family [PTHR11461] (47-417)
  IPR023795 Serpin, conserved site [PS00284] (390-400)
  IPR023796 Serpin domain [PF00079] (51-417)
  IPR023796 Serpin domain [SM00093] (56-417)
  IPR036186 Serpin superfamily [SSF56574] (3-417)
  IPR042178 Serpin superfamily, domain 1 [G3DSA:3.30.497.10] (54-365)
  IPR042185 Serpin superfamily, domain 2 [G3DSA:2.30.39.10] (214-416)

Foldseek 3Di:
DQQLLLQLVLLLVVLVCVVPPLDKDKFFSLFLLLLLLLLLLLFDDPLNVQSCVLSVDDCVPDPNVCSLQVSQVVQVPACDDDQFKHKDKAKEKEFEQVFDFDPVSQVSSCNRGVYGYYYAHLLPFVRRQCVVQVVVCVRVVNPRRRQDDGDDNPFGMEMEMEIEMTFFWPAFFALLQWDWDWFPLVDPDTDIATKTKDFFDWFWKDQDPPQQWIWTKTDTRGQKIKIKIGHDVPRPVSNSVPRHSVVVVVSVVRIDTDTAGMEIDGWAKDKDKDFCQVSSVVSRNDCLADLNTGSCSTGVDSPDHHPTYIYMYIAGQEGGGRDHDDDDDHDDDDDDPDDDGHHYHNRAKIKMFMARNVSRRTRMIIICSDRD/DALQVLQQLLQQLVLLLVVLVCVVPPLAKDKFFSLFQLLLLLLLLLLFDDPLNVLSCVLSVDDCVVDPNVRVLQNNQVVVVPQPQKHKQKAKEKEFEAVFDFDPVSQVSCCNRRVYHYYYAQLLPQVRRQCVVLVVVCVSVVNPRNGQDDRDDNPFGMEMEMEIEMDFFWPAFFDLLQFDWDFFPLPDPDTDIFGKTKDFFDWFWWDQDPPQQWIWTWTDTPDQKIKIKIGHDVPRPVSNSVPSRPVVVVVSVVGTDTDTAGMEIGGWAKDKDKDFCQVSSVVSRNHCLQDLNTRSCSTGVDSRDGHPTYIYMYIAGQEGGGRDHDDDDDHDDDDPGHYDYNSAKMWMWMARNVNRRTRMTIIPSDRD

Radius of gyration: 30.28 Å; Cα contacts (8 Å, |Δi|>4): 1614; chains: 2; bounding box: 85×44×76 Å